Protein AF-A0A7R9J7H7-F1 (afdb_monomer_lite)

Radius of gyration: 45.79 Å; chains: 1; bounding box: 75×83×168 Å

Foldseek 3Di:
DPCVLDDPDDDADDVVVVVDDDAAADDDDPVVQVVVVVVCVVVVVNVQGHRDGGDGDHDPDDPDPPDDPPDDDDDPPDPDQAEDEWDDPPPPDPDPPDDPLLFKKKKWFFKWFWLDDQLDFLLLVLLSVLVVLVVVLVVLVVVVLLVVLVVVLVVLVVVLVVLVVVQVVDPDRDPVSVVVNVVSLVVNVVSVVVNLVSLLVNVVSVVVSVVSQVLSVVLCVVQVFFLFFKDKDKDWAWDPDLPVLVVVVVVQLVVQLVSLVVVVVVVQVVLQVVLVVVQVVLVVVVVVLVVVVVVVVVVVVVVVVVPPDDDDDDPPDPDPPVVVVVPVVPDDDDDDDDDDDDDDDDDDPDPDPVVVVVVVVVVVVSPPPPDRDDRDDDDDSVVSSVCSVVSCVSRDDHRRRTDIDMDIDTDDGGDHPDPLSVLSVVLQQFKWKKKFKDWPNHTTDIFDTFGQDSSRMTGGSYMYIDRDDDPTPWIKIWMWMDTRPHHIDTFFIWTDDADDLPFAQVNWDKDKTKDWDQDFADDPGSGPTAQDFDDSDPPGDTDGHTTIIIIIMTMGFDADPPPRHGSGDDCVVVVVVVVVVVD

Secondary structure (DSSP, 8-state):
--GGGS-TTPPPP-TTTTT---PPPP---HHHHHHHHHHHHHTT-GGGB-SSSB--PPPSS-SS--------SS--S----EE-PPPP-----S--S-----EEEEEEEEEEEEEE-TT--HHHHHHHHHHHHHHHHHHHHHHTHHHHHHHHHHHHHHHHHHHHHHHHT-SS--HHHHHHHHHHHHHHHHHHHHHHHHHHHHHHHHHHHHHHHHHHHHHHHHHS---S-EEEEEEEEPPS-HHHHHHHHHHHHHHHHHHHHHHHHHHHHHHHHHHHHHHHHHHHHHHHHHHHHHHHHHHHHHHHHHT--S----TTSSSSSSTTTSSGGGS---------------------HHHHHHHHHHHHHS----PPPPPPPPP-HHHHHHHHHHHHHHHSPPTTPPEEEEEEEE--------HHHHHHHHHHHH-EEEEEEEETTEEEEEPPPEEPPTTSEEEEEEEEEEEESS----EEEEEEEEETTEEEEEEEEEEEPPPPTT-BTTTPPPEEEEEEE---B--SSS---BSEEE-SSTTSPPEEE-EEEEEEEEEEE-B-TTT--B----HHHHHHHHHHTT-

pLDDT: mean 76.81, std 20.67, range [24.11, 97.44]

Sequence (583 aa):
MDIDKLEENVEPRYLEEEGLYVGIQPLVPHSNKNKLERRLKSEGNKHWFGDDELITLPDPRRPVPYSLPLFLDNIEPVLHVEYKPGFDCAIDNKSILDIDCHFLLELEVCSLTFTHHPLFSQEHILAQKLVEDYHRYIDRVELDFETRLTERLTSLHQARNNLRAIVKLQEEPQQEQLDRLNRYREEIAEARRQRQVEGQNDRQLLSRVLSLWRDLKKLREMQGYTVTPVRLLIHREQCKDVQLEQIVWDQKIQNEIEDLEEELRETHNQDLDRYTQELEQWNENNKSIVILRDEEARAITGLAKTTQRPGIDPLAGMNRQITCYLVIMSNGNSPTHASSMASNSQQRVFFSHKNLLILIHTNQKSAEKSTEPCPPKHLDLATVRSIAVQSLSKYLRPPGEPNIHLELGTTTLSNTQNNNEKLRQSAVSRCQVFVKVFFNNKEVCQSSKRPLGSNFFVNFQEIFPICITEWPHTLKLELYEEGGTFNKHLLAEVYIPIPLSTTTLQSCEATRHQFSNTQVVTVSHAGVGSGVYISPLPNNLQECLYTSGYIICRVGWGLDELNGTILAPPDKYAAQEKRYATS

Organism: Timema californicum (NCBI:txid61474)

Structure (mmCIF, N/CA/C/O backbone):
data_AF-A0A7R9J7H7-F1
#
_entry.id   AF-A0A7R9J7H7-F1
#
loop_
_atom_site.group_PDB
_atom_site.id
_atom_site.type_symbol
_atom_site.label_atom_id
_atom_site.label_alt_id
_atom_site.label_comp_id
_atom_site.label_asym_id
_atom_site.label_entity_id
_atom_site.label_seq_id
_atom_site.pdbx_PDB_ins_code
_atom_site.Cartn_x
_atom_site.Cartn_y
_atom_site.Cartn_z
_atom_site.occupancy
_atom_site.B_iso_or_equiv
_atom_site.auth_seq_id
_atom_site.auth_comp_id
_atom_site.auth_asym_id
_atom_site.auth_atom_id
_atom_site.pdbx_PDB_model_num
ATOM 1 N N . MET A 1 1 ? 12.785 32.645 -67.451 1.00 45.81 1 MET A N 1
ATOM 2 C CA . MET A 1 1 ? 12.789 31.177 -67.559 1.00 45.81 1 MET A CA 1
ATOM 3 C C . MET A 1 1 ? 13.847 30.800 -68.574 1.00 45.81 1 MET A C 1
ATOM 5 O O . MET A 1 1 ? 13.768 31.254 -69.710 1.00 45.81 1 MET A O 1
ATOM 9 N N . ASP A 1 2 ? 14.884 30.092 -68.130 1.00 46.94 2 ASP A N 1
ATOM 10 C CA . ASP A 1 2 ? 15.954 29.594 -69.001 1.00 46.94 2 ASP A CA 1
ATOM 11 C C . ASP A 1 2 ? 15.449 28.332 -69.709 1.00 46.94 2 ASP A C 1
ATOM 13 O O . ASP A 1 2 ? 15.353 27.275 -69.089 1.00 46.94 2 ASP A O 1
ATOM 17 N N . ILE A 1 3 ? 15.153 28.448 -71.004 1.00 51.91 3 ILE A N 1
ATOM 18 C CA . ILE A 1 3 ? 14.581 27.387 -71.859 1.00 51.91 3 ILE A CA 1
ATOM 19 C C . ILE A 1 3 ? 15.516 26.157 -71.977 1.00 51.91 3 ILE A C 1
ATOM 21 O O . ILE A 1 3 ? 15.078 25.071 -72.325 1.00 51.91 3 ILE A O 1
ATOM 25 N N . ASP A 1 4 ? 16.787 26.281 -71.579 1.00 56.28 4 ASP A N 1
ATOM 26 C CA . ASP A 1 4 ? 17.781 25.194 -71.566 1.00 56.28 4 ASP A CA 1
ATOM 27 C C . ASP A 1 4 ? 17.629 24.178 -70.410 1.00 56.28 4 ASP A C 1
ATOM 29 O O . ASP A 1 4 ? 18.462 23.275 -70.277 1.00 56.28 4 ASP A O 1
ATOM 33 N N . LYS A 1 5 ? 16.664 24.363 -69.498 1.00 55.19 5 LYS A N 1
ATOM 34 C CA . LYS A 1 5 ? 16.505 23.511 -68.299 1.00 55.19 5 LYS A CA 1
ATOM 35 C C . LYS A 1 5 ? 15.491 22.371 -68.464 1.00 55.19 5 LYS A C 1
ATOM 37 O O . LYS A 1 5 ? 15.592 21.400 -67.723 1.00 55.19 5 LYS A O 1
ATOM 42 N N . LEU A 1 6 ? 14.594 22.461 -69.444 1.00 57.50 6 LEU A N 1
ATOM 43 C CA . LEU A 1 6 ? 13.517 21.502 -69.707 1.00 57.50 6 LEU A CA 1
ATOM 44 C C . LEU A 1 6 ? 13.674 20.848 -71.085 1.00 57.50 6 LEU A C 1
ATOM 46 O O . LEU A 1 6 ? 14.375 21.367 -71.954 1.00 57.50 6 LEU A O 1
ATOM 50 N N . GLU A 1 7 ? 13.021 19.705 -71.296 1.00 59.78 7 GLU A N 1
ATOM 51 C CA . GLU A 1 7 ? 12.835 19.163 -72.646 1.00 59.78 7 GLU A CA 1
ATOM 52 C C . GLU A 1 7 ? 11.895 20.075 -73.457 1.00 59.78 7 GLU A C 1
ATOM 54 O O . GLU A 1 7 ? 10.974 20.694 -72.922 1.00 59.78 7 GLU A O 1
ATOM 59 N N . GLU A 1 8 ? 12.164 20.206 -74.757 1.00 52.34 8 GLU A N 1
ATOM 60 C CA . GLU A 1 8 ? 11.499 21.168 -75.639 1.00 52.34 8 GLU A CA 1
ATOM 61 C C . GLU A 1 8 ? 9.980 20.872 -75.717 1.00 52.34 8 GLU A C 1
ATOM 63 O O . GLU A 1 8 ? 9.579 19.834 -76.243 1.00 52.34 8 GLU A O 1
ATOM 68 N N . ASN A 1 9 ? 9.144 21.805 -75.227 1.00 56.81 9 ASN A N 1
ATOM 69 C CA . ASN A 1 9 ? 7.661 21.787 -75.166 1.00 56.81 9 ASN A CA 1
ATOM 70 C C . ASN A 1 9 ? 6.968 21.181 -73.922 1.00 56.81 9 ASN A C 1
ATOM 72 O O . ASN A 1 9 ? 5.802 20.799 -74.022 1.00 56.81 9 ASN A O 1
ATOM 76 N N . VAL A 1 10 ? 7.607 21.134 -72.748 1.00 63.16 10 VAL A N 1
ATOM 77 C CA . VAL A 1 10 ? 6.923 20.756 -71.490 1.00 63.16 10 VAL A CA 1
ATOM 78 C C . VAL A 1 10 ? 6.653 21.999 -70.633 1.00 63.16 10 VAL A C 1
ATOM 80 O O . VAL A 1 10 ? 7.582 22.733 -70.302 1.00 63.16 10 VAL A O 1
ATOM 83 N N . GLU A 1 11 ? 5.386 22.263 -70.295 1.00 64.19 11 GLU A N 1
ATOM 84 C CA . GLU A 1 11 ? 5.025 23.284 -69.298 1.00 64.19 11 GLU A CA 1
ATOM 85 C C . GLU A 1 11 ? 5.393 22.787 -67.887 1.00 64.19 11 GLU A C 1
ATOM 87 O O . GLU A 1 11 ? 5.158 21.612 -67.589 1.00 64.19 11 GLU A O 1
ATOM 92 N N . PRO A 1 12 ? 5.974 23.635 -67.015 1.00 67.75 12 PRO A N 1
ATOM 93 C CA . PRO A 1 12 ? 6.388 23.213 -65.682 1.00 67.75 12 PRO A CA 1
ATOM 94 C C . PRO A 1 12 ? 5.176 22.874 -64.807 1.00 67.75 12 PRO A C 1
ATOM 96 O O . PRO A 1 12 ? 4.212 23.639 -64.742 1.00 67.75 12 PRO A O 1
ATOM 99 N N . ARG A 1 13 ? 5.227 21.729 -64.118 1.00 76.38 13 ARG A N 1
ATOM 100 C CA . ARG A 1 13 ? 4.159 21.257 -63.236 1.00 76.38 13 ARG A CA 1
ATOM 101 C C . ARG A 1 13 ? 4.485 21.586 -61.780 1.00 76.38 13 ARG A C 1
ATOM 103 O O . ARG A 1 13 ? 5.426 21.044 -61.203 1.00 76.38 13 ARG A O 1
ATOM 110 N N . TYR A 1 14 ? 3.663 22.421 -61.151 1.00 76.62 14 TYR A N 1
ATOM 111 C CA . TYR A 1 14 ? 3.800 22.767 -59.734 1.00 76.62 14 TYR A CA 1
ATOM 112 C C . TYR A 1 14 ? 2.897 21.868 -58.878 1.00 76.62 14 TYR A C 1
ATOM 114 O O . TYR A 1 14 ? 1.673 21.996 -58.883 1.00 76.62 14 TYR A O 1
ATOM 122 N N . LEU A 1 15 ? 3.497 20.932 -58.137 1.00 77.44 15 LEU A N 1
ATOM 123 C CA . LEU A 1 15 ? 2.768 19.956 -57.313 1.00 77.44 15 LEU A CA 1
ATOM 124 C C . LEU A 1 15 ? 1.942 20.638 -56.208 1.00 77.44 15 LEU A C 1
ATOM 126 O O . LEU A 1 15 ? 0.856 20.172 -55.864 1.00 77.44 15 LEU A O 1
ATOM 130 N N . GLU A 1 16 ? 2.425 21.766 -55.690 1.00 78.50 16 GLU A N 1
ATOM 131 C CA . GLU A 1 16 ? 1.722 22.601 -54.719 1.00 78.50 16 GLU A CA 1
ATOM 132 C C . GLU A 1 16 ? 0.421 23.207 -55.269 1.00 78.50 16 GLU A C 1
ATOM 134 O O . GLU A 1 16 ? -0.563 23.300 -54.533 1.00 78.50 16 GLU A O 1
ATOM 139 N N . GLU A 1 17 ? 0.375 23.565 -56.557 1.00 80.88 17 GLU A N 1
ATOM 140 C CA . GLU A 1 17 ? -0.825 24.105 -57.215 1.00 80.88 17 GLU A CA 1
ATOM 141 C C . GLU A 1 17 ? -1.862 23.007 -57.495 1.00 80.88 17 GLU A C 1
ATOM 143 O O . GLU A 1 17 ? -3.064 23.268 -57.531 1.00 80.88 17 GLU A O 1
ATOM 148 N N . GLU A 1 18 ? -1.410 21.757 -57.603 1.00 82.19 18 GLU A N 1
ATOM 149 C CA . GLU A 1 18 ? -2.259 20.566 -57.700 1.00 82.19 18 GLU A CA 1
ATOM 150 C C . GLU A 1 18 ? -2.724 20.025 -56.334 1.00 82.19 18 GLU A C 1
ATOM 152 O O . GLU A 1 18 ? -3.431 19.017 -56.271 1.00 82.19 18 GLU A O 1
ATOM 157 N N . GLY A 1 19 ? -2.350 20.681 -55.229 1.00 77.50 19 GLY A N 1
ATOM 158 C CA . GLY A 1 19 ? -2.755 20.308 -53.871 1.00 77.50 19 GLY A CA 1
ATOM 159 C C . GLY A 1 19 ? -1.922 19.192 -53.230 1.00 77.50 19 GLY A C 1
ATOM 160 O O . GLY A 1 19 ? -2.311 18.662 -52.186 1.00 77.50 19 GLY A O 1
ATOM 161 N N . LEU A 1 20 ? -0.779 18.828 -53.815 1.00 74.00 20 LEU A N 1
ATOM 162 C CA . LEU A 1 20 ? 0.174 17.895 -53.216 1.00 74.00 20 LEU A CA 1
ATOM 163 C C . LEU A 1 20 ? 1.112 18.640 -52.261 1.00 74.00 20 LEU A C 1
ATOM 165 O O . LEU A 1 20 ? 1.616 19.723 -52.553 1.00 74.00 20 LEU A O 1
ATOM 169 N N . TYR A 1 21 ? 1.365 18.048 -51.095 1.00 78.81 21 TYR A N 1
ATOM 170 C CA . TYR A 1 21 ? 2.263 18.646 -50.112 1.00 78.81 21 TYR A CA 1
ATOM 171 C C . TYR A 1 21 ? 3.726 18.540 -50.563 1.00 78.81 21 TYR A C 1
ATOM 173 O O . TYR A 1 21 ? 4.277 17.442 -50.659 1.00 78.81 21 TYR A O 1
ATOM 181 N N . VAL A 1 22 ? 4.370 19.692 -50.753 1.00 75.00 22 VAL A N 1
ATOM 182 C CA . VAL A 1 22 ? 5.813 19.820 -50.985 1.00 75.00 22 VAL A CA 1
ATOM 183 C C . VAL A 1 22 ? 6.452 20.405 -49.724 1.00 75.00 22 VAL A C 1
ATOM 185 O O . VAL A 1 22 ? 6.031 21.444 -49.219 1.00 75.00 22 VAL A O 1
ATOM 188 N N . GLY A 1 23 ? 7.448 19.715 -49.162 1.00 73.75 23 GLY A N 1
ATOM 189 C CA . GLY A 1 23 ? 8.115 20.168 -47.939 1.00 73.75 23 GLY A CA 1
ATOM 190 C C . GLY A 1 23 ? 8.945 21.441 -48.148 1.00 73.75 23 GLY A C 1
ATOM 191 O O . GLY A 1 23 ? 9.435 21.706 -49.243 1.00 73.75 23 GLY A O 1
ATOM 192 N N . ILE A 1 24 ? 9.141 22.218 -47.078 1.00 78.19 24 ILE A N 1
ATOM 193 C CA . ILE A 1 24 ? 9.917 23.466 -47.118 1.00 78.19 24 ILE A CA 1
ATOM 194 C C . ILE A 1 24 ? 11.379 23.154 -47.470 1.00 78.19 24 ILE A C 1
ATOM 196 O O . ILE A 1 24 ? 12.059 22.404 -46.761 1.00 78.19 24 ILE A O 1
ATOM 200 N N . GLN A 1 25 ? 11.863 23.739 -48.566 1.00 76.81 25 GLN A N 1
ATOM 201 C CA . GLN A 1 25 ? 13.249 23.597 -49.003 1.00 76.81 25 GLN A CA 1
ATOM 202 C C . GLN A 1 25 ? 14.196 24.416 -48.107 1.00 76.81 25 GLN A C 1
ATOM 204 O O . GLN A 1 25 ? 13.844 25.517 -47.671 1.00 76.81 25 GLN A O 1
ATOM 209 N N . PRO A 1 26 ? 15.416 23.923 -47.835 1.00 74.88 26 PRO A N 1
ATOM 210 C CA . PRO A 1 26 ? 16.391 24.661 -47.042 1.00 74.88 26 PRO A CA 1
ATOM 211 C C . PRO A 1 26 ? 16.824 25.957 -47.746 1.00 74.88 26 PRO A C 1
ATOM 213 O O . PRO A 1 26 ? 17.049 25.991 -48.957 1.00 74.88 26 PRO A O 1
ATOM 216 N N . LEU A 1 27 ? 17.012 27.032 -46.975 1.00 78.19 27 LEU A N 1
ATOM 217 C CA . LEU A 1 27 ? 17.463 28.326 -47.497 1.00 78.19 27 LEU A CA 1
ATOM 218 C C . LEU A 1 27 ? 18.931 28.255 -47.947 1.00 78.19 27 LEU A C 1
ATOM 220 O O . LEU A 1 27 ? 19.855 28.326 -47.133 1.00 78.19 27 LEU A O 1
ATOM 224 N N . VAL A 1 28 ? 19.153 28.154 -49.260 1.00 79.88 28 VAL A N 1
ATOM 225 C CA . VAL A 1 28 ? 20.487 28.179 -49.880 1.00 79.88 28 VAL A CA 1
ATOM 226 C C . VAL A 1 28 ? 20.691 29.502 -50.632 1.00 79.88 28 VAL A C 1
ATOM 228 O O . VAL A 1 28 ? 19.837 29.891 -51.428 1.00 79.88 28 VAL A O 1
ATOM 231 N N . PRO A 1 29 ? 21.828 30.207 -50.454 1.00 87.12 29 PRO A N 1
ATOM 232 C CA . PRO A 1 29 ? 22.116 31.422 -51.212 1.00 87.12 29 PRO A CA 1
ATOM 233 C C . PRO A 1 29 ? 22.113 31.182 -52.730 1.00 87.12 29 PRO A C 1
ATOM 235 O O . PRO A 1 29 ? 22.775 30.264 -53.223 1.00 87.12 29 PRO A O 1
ATOM 238 N N . HIS A 1 30 ? 21.456 32.069 -53.484 1.00 82.12 30 HIS A N 1
ATOM 239 C CA . HIS A 1 30 ? 21.338 31.995 -54.949 1.00 82.12 30 HIS A CA 1
ATOM 240 C C . HIS A 1 30 ? 22.692 31.867 -55.668 1.00 82.12 30 HIS A C 1
ATOM 242 O O . HIS A 1 30 ? 22.808 31.167 -56.669 1.00 82.12 30 HIS A O 1
ATOM 248 N N . SER A 1 31 ? 23.755 32.484 -55.139 1.00 86.31 31 SER A N 1
ATOM 249 C CA . SER A 1 31 ? 25.110 32.369 -55.694 1.00 86.31 31 SER A CA 1
ATOM 250 C C . SER A 1 31 ? 25.648 30.934 -55.669 1.00 86.31 31 SER A C 1
ATOM 252 O O . SER A 1 31 ? 26.347 30.525 -56.597 1.00 86.31 31 SER A O 1
ATOM 254 N N . ASN A 1 32 ? 25.304 30.155 -54.642 1.00 86.25 32 ASN A N 1
ATOM 255 C CA . ASN A 1 32 ? 25.692 28.754 -54.518 1.00 86.25 32 ASN A CA 1
ATOM 256 C C . ASN A 1 32 ? 24.809 27.853 -55.388 1.00 86.25 32 ASN A C 1
ATOM 258 O O . ASN A 1 32 ? 25.354 26.978 -56.063 1.00 86.25 32 ASN A O 1
ATOM 262 N N . LYS A 1 33 ? 23.494 28.120 -55.447 1.00 84.25 33 LYS A N 1
ATOM 263 C CA . LYS A 1 33 ? 22.556 27.436 -56.360 1.00 84.25 33 LYS A CA 1
ATOM 264 C C . LYS A 1 33 ? 23.025 27.584 -57.811 1.00 84.25 33 LYS A C 1
ATOM 266 O O . LYS A 1 33 ? 23.292 26.589 -58.473 1.00 84.25 33 LYS A O 1
ATOM 271 N N . ASN A 1 34 ? 23.323 28.810 -58.245 1.00 85.31 34 ASN A N 1
ATOM 272 C CA . ASN A 1 34 ? 23.806 29.100 -59.600 1.00 85.31 34 ASN A CA 1
ATOM 273 C C . ASN A 1 34 ? 25.160 28.443 -59.916 1.00 85.31 34 ASN A C 1
ATOM 275 O O . ASN A 1 34 ? 25.389 28.005 -61.043 1.00 85.31 34 ASN A O 1
ATOM 279 N N . LYS A 1 35 ? 26.080 28.363 -58.942 1.00 87.88 35 LYS A N 1
ATOM 280 C CA . LYS A 1 35 ? 27.358 27.646 -59.114 1.00 87.88 35 LYS A CA 1
ATOM 281 C C . LYS A 1 35 ? 27.147 26.145 -59.300 1.00 87.88 35 LYS A C 1
ATOM 283 O O . LYS A 1 35 ? 27.859 25.540 -60.098 1.00 87.88 35 LYS A O 1
ATOM 288 N N . LEU A 1 36 ? 26.213 25.554 -58.557 1.00 85.69 36 LEU A N 1
ATOM 289 C CA . LEU A 1 36 ? 25.877 24.138 -58.666 1.00 85.69 36 LEU A CA 1
ATOM 290 C C . LEU A 1 36 ? 25.173 23.844 -59.995 1.00 85.69 36 LEU A C 1
ATOM 292 O O . LEU A 1 36 ? 25.606 22.950 -60.712 1.00 85.69 36 LEU A O 1
ATOM 296 N N . GLU A 1 37 ? 24.179 24.649 -60.373 1.00 86.12 37 GLU A N 1
ATOM 297 C CA . GLU A 1 37 ? 23.475 24.518 -61.654 1.00 86.12 37 GLU A CA 1
ATOM 298 C C . GLU A 1 37 ? 24.430 24.616 -62.847 1.00 86.12 37 GLU A C 1
ATOM 300 O O . GLU A 1 37 ? 24.388 23.776 -63.740 1.00 86.12 37 GLU A O 1
ATOM 305 N N . ARG A 1 38 ? 25.341 25.601 -62.857 1.00 85.88 38 ARG A N 1
ATOM 306 C CA . ARG A 1 38 ? 26.336 25.746 -63.936 1.00 85.88 38 ARG A CA 1
ATOM 307 C C . ARG A 1 38 ? 27.273 24.544 -64.026 1.00 85.88 38 ARG A C 1
ATOM 309 O O . ARG A 1 38 ? 27.614 24.136 -65.131 1.00 85.88 38 ARG A O 1
ATOM 316 N N . ARG A 1 39 ? 27.659 23.965 -62.883 1.00 87.69 39 ARG A N 1
ATOM 317 C CA . ARG A 1 39 ? 28.490 22.755 -62.836 1.00 87.69 39 ARG A CA 1
ATOM 318 C C . ARG A 1 39 ? 27.739 21.546 -63.394 1.00 87.69 39 ARG A C 1
ATOM 320 O O . ARG A 1 39 ? 28.244 20.887 -64.294 1.00 87.69 39 ARG A O 1
ATOM 327 N N . LEU A 1 40 ? 26.512 21.316 -62.932 1.00 86.12 40 LEU A N 1
ATOM 328 C CA . LEU A 1 40 ? 25.674 20.204 -63.389 1.00 86.12 40 LEU A CA 1
ATOM 329 C C . LEU A 1 40 ? 25.343 20.310 -64.884 1.00 86.12 40 LEU A C 1
ATOM 331 O O . LEU A 1 40 ? 25.403 19.306 -65.590 1.00 86.12 40 LEU A O 1
ATOM 335 N N . LYS A 1 41 ? 25.091 21.528 -65.389 1.00 82.31 41 LYS A N 1
ATOM 336 C CA . LYS A 1 41 ? 24.947 21.791 -66.830 1.00 82.31 41 LYS A CA 1
ATOM 337 C C . LYS A 1 41 ? 26.230 21.465 -67.601 1.00 82.31 41 LYS A C 1
ATOM 339 O O . LYS A 1 41 ? 26.149 20.841 -68.652 1.00 82.31 41 LYS A O 1
ATOM 344 N N . SER A 1 42 ? 27.404 21.841 -67.081 1.00 82.88 42 SER A N 1
ATOM 345 C CA . SER A 1 42 ? 28.690 21.548 -67.738 1.00 82.88 42 SER A CA 1
ATOM 346 C C . SER A 1 42 ? 29.046 20.058 -67.761 1.00 82.88 42 SER A C 1
ATOM 348 O O . SER A 1 42 ? 29.710 19.606 -68.687 1.00 82.88 42 SER A O 1
ATOM 350 N N . GLU A 1 43 ? 28.574 19.295 -66.774 1.00 84.31 43 GLU A N 1
ATOM 351 C CA . GLU A 1 43 ? 28.772 17.844 -66.674 1.00 84.31 43 GLU A CA 1
ATOM 352 C C . GLU A 1 43 ? 27.690 17.041 -67.423 1.00 84.31 43 GLU A C 1
ATOM 354 O O . GLU A 1 43 ? 27.769 15.818 -67.482 1.00 84.31 43 GLU A O 1
ATOM 359 N N . GLY A 1 44 ? 26.676 17.703 -68.000 1.00 80.69 44 GLY A N 1
ATOM 360 C CA . GLY A 1 44 ? 25.576 17.049 -68.722 1.00 80.69 44 GLY A CA 1
ATOM 361 C C . GLY A 1 44 ? 24.568 16.312 -67.828 1.00 80.69 44 GLY A C 1
ATOM 362 O O . GLY A 1 44 ? 23.729 15.566 -68.332 1.00 80.69 44 GLY A O 1
ATOM 363 N N . ASN A 1 45 ? 24.609 16.525 -66.511 1.00 79.50 45 ASN A N 1
ATOM 364 C CA . ASN A 1 45 ? 23.815 15.795 -65.522 1.00 79.50 45 ASN A CA 1
ATOM 365 C C . ASN A 1 45 ? 22.401 16.390 -65.367 1.00 79.50 45 ASN A C 1
ATOM 367 O O . ASN A 1 45 ? 22.083 17.033 -64.365 1.00 79.50 45 ASN A O 1
ATOM 371 N N . LYS A 1 46 ? 21.546 16.175 -66.376 1.00 76.38 46 LYS A N 1
ATOM 372 C CA . LYS A 1 46 ? 20.191 16.759 -66.462 1.00 76.38 46 LYS A CA 1
ATOM 373 C C . LYS A 1 46 ? 19.176 16.200 -65.452 1.00 76.38 46 LYS A C 1
ATOM 375 O O . LYS A 1 46 ? 18.227 16.888 -65.117 1.00 76.38 46 LYS A O 1
ATOM 380 N N . HIS A 1 47 ? 19.400 15.005 -64.904 1.00 79.69 47 HIS A N 1
ATOM 381 C CA . HIS A 1 47 ? 18.459 14.339 -63.988 1.00 79.69 47 HIS A CA 1
ATOM 382 C C . HIS A 1 47 ? 18.387 14.948 -62.568 1.00 79.69 47 HIS A C 1
ATOM 384 O O . HIS A 1 47 ? 17.648 14.451 -61.722 1.00 79.69 47 HIS A O 1
ATOM 390 N N . TRP A 1 48 ? 19.195 15.972 -62.269 1.00 79.19 48 TRP A N 1
ATOM 391 C CA . TRP A 1 48 ? 19.137 16.733 -61.010 1.00 79.19 48 TRP A CA 1
ATOM 392 C C . TRP A 1 48 ? 18.279 17.998 -61.112 1.00 79.19 48 TRP A C 1
ATOM 394 O O . TRP A 1 48 ? 18.089 18.689 -60.111 1.00 79.19 48 TRP A O 1
ATOM 404 N N . PHE A 1 49 ? 17.793 18.317 -62.310 1.00 80.50 49 PHE A N 1
ATOM 405 C CA . PHE A 1 49 ? 16.867 19.412 -62.558 1.00 80.50 49 PHE A CA 1
ATOM 406 C C . PHE A 1 49 ? 15.451 18.831 -62.585 1.00 80.50 49 PHE A C 1
ATOM 408 O O . PHE A 1 49 ? 15.206 17.836 -63.263 1.00 80.50 49 PHE A O 1
ATOM 415 N N . GLY A 1 50 ? 14.559 19.404 -61.783 1.00 74.50 50 GLY A N 1
ATOM 416 C CA . GLY A 1 50 ? 13.120 19.225 -61.926 1.00 74.50 50 GLY A CA 1
ATOM 417 C C . GLY A 1 50 ? 12.581 20.224 -62.945 1.00 74.50 50 GLY A C 1
ATOM 418 O O . GLY A 1 50 ? 13.345 20.778 -63.737 1.00 74.50 50 GLY A O 1
ATOM 419 N N . ASP A 1 51 ? 11.278 20.481 -62.889 1.00 70.19 51 ASP A N 1
ATOM 420 C CA . ASP A 1 51 ? 10.603 21.231 -63.946 1.00 70.19 51 ASP A CA 1
ATOM 421 C C . ASP A 1 51 ? 11.097 22.685 -64.085 1.00 70.19 51 ASP A C 1
ATOM 423 O O . ASP A 1 51 ? 11.336 23.151 -65.190 1.00 70.19 51 ASP A O 1
ATOM 427 N N . ASP A 1 52 ? 11.339 23.406 -62.989 1.00 70.12 52 ASP A N 1
ATOM 428 C CA . ASP A 1 52 ? 11.865 24.789 -63.052 1.00 70.12 52 ASP A CA 1
ATOM 429 C C . ASP A 1 52 ? 13.156 24.971 -62.220 1.00 70.12 52 ASP A C 1
ATOM 431 O O . ASP A 1 52 ? 13.988 25.853 -62.468 1.00 70.12 52 ASP A O 1
ATOM 435 N N . GLU A 1 53 ? 13.396 24.077 -61.253 1.00 75.75 53 GLU A N 1
ATOM 436 C CA . GLU A 1 53 ? 14.487 24.184 -60.282 1.00 75.75 53 GLU A CA 1
ATOM 437 C C . GLU A 1 53 ? 15.214 22.857 -60.022 1.00 75.75 53 GLU A C 1
ATOM 439 O O . GLU A 1 53 ? 14.740 21.781 -60.371 1.00 75.75 53 GLU A O 1
ATOM 444 N N . LEU A 1 54 ? 16.385 22.914 -59.375 1.00 80.31 54 LEU A N 1
ATOM 445 C CA . LEU A 1 54 ? 17.080 21.712 -58.900 1.00 80.31 54 LEU A CA 1
ATOM 446 C C . LEU A 1 54 ? 16.205 20.904 -57.931 1.00 80.31 54 LEU A C 1
ATOM 448 O O . LEU A 1 54 ? 15.634 21.462 -56.992 1.00 80.31 54 LEU A O 1
ATOM 452 N N . ILE A 1 55 ? 16.186 19.581 -58.105 1.00 79.88 55 ILE A N 1
ATOM 453 C CA . ILE A 1 55 ? 15.520 18.660 -57.179 1.00 79.88 55 ILE A CA 1
ATOM 454 C C . ILE A 1 55 ? 16.244 18.743 -55.833 1.00 79.88 55 ILE A C 1
ATOM 456 O O . ILE A 1 55 ? 17.431 18.425 -55.727 1.00 79.88 55 ILE A O 1
ATOM 460 N N . THR A 1 56 ? 15.533 19.170 -54.792 1.00 76.81 56 THR A N 1
ATOM 461 C CA . THR A 1 56 ? 16.061 19.247 -53.427 1.00 76.81 56 THR A CA 1
ATOM 462 C C . THR A 1 56 ? 15.191 18.443 -52.475 1.00 76.81 56 THR A C 1
ATOM 464 O O . THR A 1 56 ? 13.976 18.350 -52.634 1.00 76.81 56 THR A O 1
ATOM 467 N N . LEU A 1 57 ? 15.829 17.831 -51.478 1.00 79.50 57 LEU A N 1
ATOM 468 C CA . LEU A 1 57 ? 15.107 17.220 -50.370 1.00 79.50 57 LEU A CA 1
ATOM 469 C C . LEU A 1 57 ? 14.631 18.317 -49.404 1.00 79.50 57 LEU A C 1
ATOM 471 O O . LEU A 1 57 ? 15.333 19.322 -49.236 1.00 79.50 57 LEU A O 1
ATOM 475 N N . PRO A 1 58 ? 13.475 18.126 -48.746 1.00 77.38 58 PRO A N 1
ATOM 476 C CA . PRO A 1 58 ? 13.014 19.042 -47.710 1.00 77.38 58 PRO A CA 1
ATOM 477 C C . PRO A 1 58 ? 14.012 19.097 -46.548 1.00 77.38 58 PRO A C 1
ATOM 479 O O . PRO A 1 58 ? 14.758 18.140 -46.316 1.00 77.38 58 PRO A O 1
ATOM 482 N N . ASP A 1 59 ? 14.028 20.213 -45.811 1.00 72.44 59 ASP A N 1
ATOM 483 C CA . ASP A 1 59 ? 14.924 20.364 -44.660 1.00 72.44 59 ASP A CA 1
ATOM 484 C C . ASP A 1 59 ? 14.680 19.217 -43.652 1.00 72.44 59 ASP A C 1
ATOM 486 O O . ASP A 1 59 ? 13.557 19.054 -43.163 1.00 72.44 59 ASP A O 1
ATOM 490 N N . PRO A 1 60 ? 15.699 18.397 -43.318 1.00 63.84 60 PRO A N 1
ATOM 491 C CA . PRO A 1 60 ? 15.542 17.317 -42.346 1.00 63.84 60 PRO A CA 1
ATOM 492 C C . PRO A 1 60 ? 15.271 17.834 -40.925 1.00 63.84 60 PRO A C 1
ATOM 494 O O . PRO A 1 60 ? 14.934 17.049 -40.034 1.00 63.84 60 PRO A O 1
ATOM 497 N N . ARG A 1 61 ? 15.442 19.138 -40.672 1.00 56.41 61 ARG A N 1
ATOM 498 C CA . ARG A 1 61 ? 15.207 19.762 -39.371 1.00 56.41 61 ARG A CA 1
ATOM 499 C C . ARG A 1 61 ? 13.778 20.282 -39.287 1.00 56.41 61 ARG A C 1
ATOM 501 O O . ARG A 1 61 ? 13.384 21.200 -39.997 1.00 56.41 61 ARG A O 1
ATOM 508 N N . ARG A 1 62 ? 13.005 19.744 -38.343 1.00 58.97 62 ARG A N 1
ATOM 509 C CA . ARG A 1 62 ? 11.712 20.334 -37.979 1.00 58.97 62 ARG A CA 1
ATOM 510 C C . ARG A 1 62 ? 11.956 21.675 -37.262 1.00 58.97 62 ARG A C 1
ATOM 512 O O . ARG A 1 62 ? 12.768 21.707 -36.338 1.00 58.97 62 ARG A O 1
ATOM 519 N N . PRO A 1 63 ? 11.265 22.766 -37.641 1.00 57.22 63 PRO A N 1
ATOM 520 C CA . PRO A 1 63 ? 11.426 24.080 -37.004 1.00 57.22 63 PRO A CA 1
ATOM 521 C C . PRO A 1 63 ? 10.928 24.099 -35.552 1.00 57.22 63 PRO A C 1
ATOM 523 O O . PRO A 1 63 ? 11.323 24.958 -34.768 1.00 57.22 63 PRO A O 1
ATOM 526 N N . VAL A 1 64 ? 10.093 23.127 -35.184 1.00 52.16 64 VAL A N 1
ATOM 527 C CA . VAL A 1 64 ? 9.683 22.846 -33.810 1.00 52.16 64 VAL A CA 1
ATOM 528 C C . VAL A 1 64 ? 10.358 21.560 -33.334 1.00 52.16 64 VAL A C 1
ATOM 530 O O . VAL A 1 64 ? 10.298 20.553 -34.051 1.00 52.16 64 VAL A O 1
ATOM 533 N N . PRO A 1 65 ? 10.977 21.547 -32.137 1.00 46.03 65 PRO A N 1
ATOM 534 C CA . PRO A 1 65 ? 11.356 20.295 -31.507 1.00 46.03 65 PRO A CA 1
ATOM 535 C C . PRO A 1 65 ? 10.090 19.452 -31.375 1.00 46.03 65 PRO A C 1
ATOM 537 O O . PRO A 1 65 ? 9.071 19.918 -30.864 1.00 46.03 65 PRO A O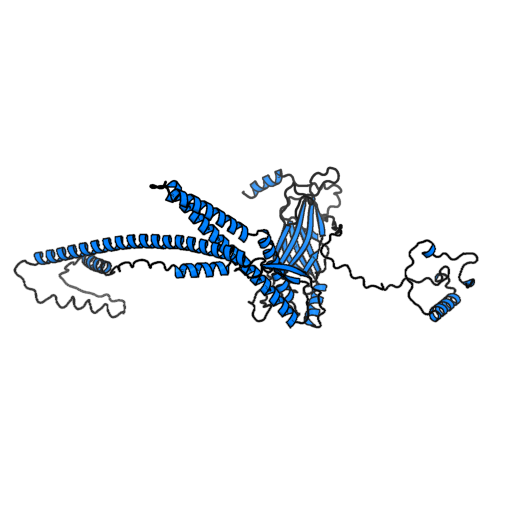 1
ATOM 540 N N . TYR A 1 66 ? 10.139 18.221 -31.875 1.00 46.47 66 TYR A N 1
ATOM 541 C CA . TYR A 1 66 ? 9.096 17.250 -31.593 1.00 46.47 66 TYR A CA 1
ATOM 542 C C . TYR A 1 66 ? 9.202 16.898 -30.108 1.00 46.47 66 TYR A C 1
ATOM 544 O O . TYR A 1 66 ? 9.925 15.984 -29.721 1.00 46.47 66 TYR A O 1
ATOM 552 N N . SER A 1 67 ? 8.532 17.672 -29.263 1.00 42.62 67 SER A N 1
ATOM 553 C CA . SER A 1 67 ? 8.122 17.172 -27.964 1.00 42.62 67 SER A CA 1
ATOM 554 C C . SER A 1 67 ? 7.047 16.137 -28.254 1.00 42.62 67 SER A C 1
ATOM 556 O O . SER A 1 67 ? 5.986 16.493 -28.767 1.00 42.62 67 SER A O 1
ATOM 558 N N . LEU A 1 68 ? 7.307 14.863 -27.941 1.00 38.06 68 LEU A N 1
ATOM 559 C CA . LEU A 1 68 ? 6.187 13.965 -27.676 1.00 38.06 68 LEU A CA 1
ATOM 560 C C . LEU A 1 68 ? 5.277 14.683 -26.666 1.00 38.06 68 LEU A C 1
ATOM 562 O O . LEU A 1 68 ? 5.808 15.258 -25.707 1.00 38.06 68 LEU A O 1
ATOM 566 N N . PRO A 1 69 ? 3.949 14.680 -26.850 1.00 34.44 69 PRO A N 1
ATOM 567 C CA . PRO A 1 69 ? 3.057 15.144 -25.809 1.00 34.44 69 PRO A CA 1
ATOM 568 C C . PRO A 1 69 ? 3.292 14.249 -24.590 1.00 34.44 69 PRO A C 1
ATOM 570 O O . PRO A 1 69 ? 2.913 13.082 -24.569 1.00 34.44 69 PRO A O 1
ATOM 573 N N . LEU A 1 70 ? 3.971 14.783 -23.578 1.00 41.28 70 LEU A N 1
ATOM 574 C CA . LEU A 1 70 ? 3.908 14.240 -22.231 1.00 41.28 70 LEU A CA 1
ATOM 575 C C . LEU A 1 70 ? 2.543 14.642 -21.677 1.00 41.28 70 LEU A C 1
ATOM 577 O O . LEU A 1 70 ? 2.428 15.637 -20.968 1.00 41.28 70 LEU A O 1
ATOM 581 N N . PHE A 1 71 ? 1.512 13.890 -22.047 1.00 35.84 71 PHE A N 1
ATOM 582 C CA . PHE A 1 71 ? 0.235 13.897 -21.352 1.00 35.84 71 PHE A CA 1
ATOM 583 C C . PHE A 1 71 ? -0.039 12.486 -20.842 1.00 35.84 71 PHE A C 1
ATOM 585 O O . PHE A 1 71 ? -0.315 11.568 -21.610 1.00 35.84 71 PHE A O 1
ATOM 592 N N . LEU A 1 72 ? 0.078 12.339 -19.519 1.00 46.31 72 LEU A N 1
ATOM 593 C CA . LEU A 1 72 ? -0.826 11.478 -18.772 1.00 46.31 72 LEU A CA 1
ATOM 594 C C . LEU A 1 72 ? -2.248 12.065 -18.881 1.00 46.31 72 LEU A C 1
ATOM 596 O O . LEU A 1 72 ? -2.420 13.284 -18.949 1.00 46.31 72 LEU A O 1
ATOM 600 N N . ASP A 1 73 ? -3.222 11.160 -18.847 1.00 39.72 73 ASP A N 1
ATOM 601 C CA . ASP A 1 73 ? -4.631 11.374 -18.490 1.00 39.72 73 ASP A CA 1
ATOM 602 C C . ASP A 1 73 ? -5.587 11.970 -19.526 1.00 39.72 73 ASP A C 1
ATOM 604 O O . ASP A 1 73 ? -6.516 12.688 -19.178 1.00 39.72 73 ASP A O 1
ATOM 608 N N . ASN A 1 74 ? -5.463 11.557 -20.788 1.00 38.19 74 ASN A N 1
ATOM 609 C CA . ASN A 1 74 ? -6.642 11.245 -21.600 1.00 38.19 74 ASN A CA 1
ATOM 610 C C . ASN A 1 74 ? -6.300 10.103 -22.557 1.00 38.19 74 ASN A C 1
ATOM 612 O O . ASN A 1 74 ? -5.318 10.164 -23.290 1.00 38.19 74 ASN A O 1
ATOM 616 N N . ILE A 1 75 ? -7.104 9.045 -22.502 1.00 45.16 75 ILE A N 1
ATOM 617 C CA . ILE A 1 75 ? -7.009 7.847 -23.333 1.00 45.16 75 ILE A CA 1
ATOM 618 C C . ILE A 1 75 ? -6.957 8.256 -24.813 1.00 45.16 75 ILE A C 1
ATOM 620 O O . ILE A 1 75 ? -7.961 8.701 -25.366 1.00 45.16 75 ILE A O 1
ATOM 624 N N . GLU A 1 76 ? -5.810 8.056 -25.462 1.00 37.44 76 GLU A N 1
ATOM 625 C CA . GLU A 1 76 ? -5.783 7.756 -26.891 1.00 37.44 76 GLU A CA 1
ATOM 626 C C . GLU A 1 76 ? -6.039 6.246 -27.029 1.00 37.44 76 GLU A C 1
ATOM 628 O O . GLU A 1 76 ? -5.288 5.4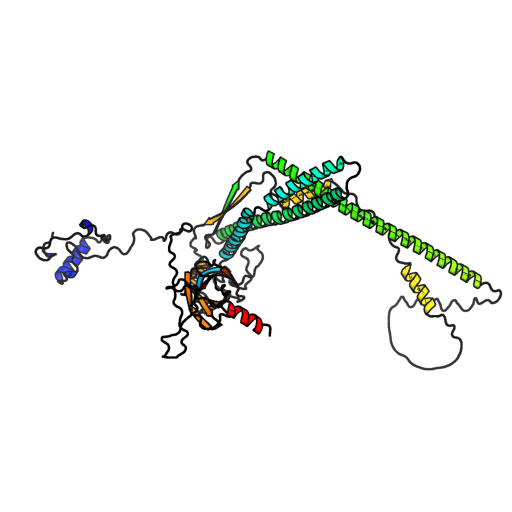32 -26.476 1.00 37.44 76 GLU A O 1
ATOM 633 N N . PRO A 1 77 ? -7.133 5.838 -27.693 1.00 44.94 77 PRO A N 1
ATOM 634 C CA . PRO A 1 77 ? -7.438 4.441 -27.900 1.00 44.94 77 PRO A CA 1
ATOM 635 C C . PRO A 1 77 ? -6.510 3.939 -29.003 1.00 44.94 77 PRO A C 1
ATOM 637 O O . PRO A 1 77 ? -6.617 4.366 -30.145 1.00 44.94 77 PRO A O 1
ATOM 640 N N . VAL A 1 78 ? -5.585 3.068 -28.613 1.00 39.69 78 VAL A N 1
ATOM 641 C CA . VAL A 1 78 ? -4.978 1.938 -29.345 1.00 39.69 78 VAL A CA 1
ATOM 642 C C . VAL A 1 78 ? -3.518 1.841 -28.900 1.00 39.69 78 VAL A C 1
ATOM 644 O O . VAL A 1 78 ? -2.565 2.127 -29.620 1.00 39.69 78 VAL A O 1
ATOM 647 N N . LEU A 1 79 ? -3.340 1.406 -27.656 1.00 47.50 79 LEU A N 1
ATOM 648 C CA . LEU A 1 79 ? -2.128 0.694 -27.289 1.00 47.50 79 LEU A CA 1
ATOM 649 C C . LEU A 1 79 ? -2.163 -0.626 -28.067 1.00 47.50 79 LEU A C 1
ATOM 651 O O . LEU A 1 79 ? -2.979 -1.500 -27.778 1.00 47.50 79 LEU A O 1
ATOM 655 N N . HIS A 1 80 ? -1.362 -0.719 -29.129 1.00 52.47 80 HIS A N 1
ATOM 656 C CA . HIS A 1 80 ? -1.256 -1.936 -29.924 1.00 52.47 80 HIS A CA 1
ATOM 657 C C . HIS A 1 80 ? -0.590 -3.019 -29.081 1.00 52.47 80 HIS A C 1
ATOM 659 O O . HIS A 1 80 ? 0.619 -2.991 -28.858 1.00 52.47 80 HIS A O 1
ATOM 665 N N . VAL A 1 81 ? -1.401 -3.964 -28.615 1.00 60.97 81 VAL A N 1
ATOM 666 C CA . VAL A 1 81 ? -0.916 -5.186 -27.986 1.00 60.97 81 VAL A CA 1
ATOM 667 C C . VAL A 1 81 ? -0.241 -6.033 -29.060 1.00 60.97 81 VAL A C 1
ATOM 669 O O . VAL A 1 81 ? -0.814 -6.283 -30.123 1.00 60.97 81 VAL A O 1
ATOM 672 N N . GLU A 1 82 ? 0.996 -6.442 -28.804 1.00 76.88 82 GLU A N 1
ATOM 673 C CA . GLU A 1 82 ? 1.762 -7.263 -29.735 1.00 76.88 82 GLU A CA 1
ATOM 674 C C . GLU A 1 82 ? 1.436 -8.738 -29.472 1.00 76.88 82 GLU A C 1
ATOM 676 O O . GLU A 1 82 ? 1.825 -9.309 -28.450 1.00 76.88 82 GLU A O 1
ATOM 681 N N . TYR A 1 83 ? 0.685 -9.352 -30.388 1.00 75.81 83 TYR A N 1
ATOM 682 C CA . TYR A 1 83 ? 0.443 -10.791 -30.373 1.00 75.81 83 TYR A CA 1
ATOM 683 C C . TYR A 1 83 ? 1.702 -11.525 -30.829 1.00 75.81 83 TYR A C 1
ATOM 685 O O . TYR A 1 83 ? 2.215 -11.272 -31.923 1.00 75.81 83 TYR A O 1
ATOM 693 N N . LYS A 1 84 ? 2.187 -12.459 -30.011 1.00 70.38 84 LYS A N 1
ATOM 694 C CA . LYS A 1 84 ? 3.355 -13.273 -30.340 1.00 70.38 84 LYS A CA 1
ATOM 695 C C . LYS A 1 84 ? 2.965 -14.728 -30.463 1.00 70.38 84 LYS A C 1
ATOM 697 O O . LYS A 1 84 ? 2.718 -15.314 -29.427 1.00 70.38 84 LYS A O 1
ATOM 702 N N . PRO A 1 85 ? 2.954 -15.340 -31.656 1.00 66.88 85 PRO A N 1
ATOM 703 C CA . PRO A 1 85 ? 2.568 -16.741 -31.789 1.00 66.88 85 PRO A CA 1
ATOM 704 C C . PRO A 1 85 ? 3.425 -17.640 -30.885 1.00 66.88 85 PRO A C 1
ATOM 706 O O . PRO A 1 85 ? 4.619 -17.392 -30.693 1.00 66.88 85 PRO A O 1
ATOM 709 N N . GLY A 1 86 ? 2.806 -18.676 -30.320 1.00 55.78 86 GLY A N 1
ATOM 710 C CA . GLY A 1 86 ? 3.495 -19.666 -29.503 1.00 55.78 86 GLY A CA 1
ATOM 711 C C . GLY A 1 86 ? 4.538 -20.398 -30.342 1.00 55.78 86 GLY A C 1
ATOM 712 O O . GLY A 1 86 ? 4.292 -20.717 -31.504 1.00 55.78 86 GLY A O 1
ATOM 713 N N . PHE A 1 87 ? 5.717 -20.645 -29.774 1.00 50.94 87 PHE A N 1
ATOM 714 C CA . PHE A 1 87 ? 6.691 -21.515 -30.422 1.00 50.94 87 PHE A CA 1
ATOM 715 C C . PHE A 1 87 ? 6.248 -22.962 -30.235 1.00 50.94 87 PHE A C 1
ATOM 717 O O . PHE A 1 87 ? 6.053 -23.409 -29.101 1.00 50.94 87 PHE A O 1
ATOM 724 N N . ASP A 1 88 ? 6.147 -23.706 -31.335 1.00 40.91 88 ASP A N 1
ATOM 725 C CA . ASP A 1 88 ? 6.122 -25.160 -31.265 1.00 40.91 88 ASP A CA 1
ATOM 726 C C . ASP A 1 88 ? 7.373 -25.603 -30.506 1.00 40.91 88 ASP A C 1
ATOM 728 O O . ASP A 1 88 ? 8.506 -25.307 -30.902 1.00 40.91 88 ASP A O 1
ATOM 732 N N . CYS A 1 89 ? 7.183 -26.312 -29.393 1.00 37.22 89 CYS A N 1
ATOM 733 C CA . CYS A 1 89 ? 8.254 -27.118 -28.836 1.00 37.22 89 CYS A CA 1
ATOM 734 C C . CYS A 1 89 ? 8.727 -28.031 -29.966 1.00 37.22 89 CYS A C 1
ATOM 736 O O . CYS A 1 89 ? 8.000 -28.941 -30.358 1.00 37.22 89 CYS A O 1
ATOM 738 N N . ALA A 1 90 ? 9.918 -27.759 -30.505 1.00 33.53 90 ALA A N 1
ATOM 739 C CA . ALA A 1 90 ? 10.567 -28.585 -31.507 1.00 33.53 90 ALA A CA 1
ATOM 740 C C . ALA A 1 90 ? 10.887 -29.952 -30.887 1.00 33.53 90 ALA A C 1
ATOM 742 O O . ALA A 1 90 ? 12.006 -30.236 -30.463 1.00 33.53 90 ALA A O 1
ATOM 743 N N . ILE A 1 91 ? 9.868 -30.800 -30.805 1.00 39.72 91 ILE A N 1
ATOM 744 C CA . ILE A 1 91 ? 10.035 -32.236 -30.834 1.00 39.72 91 ILE A CA 1
ATOM 745 C C . ILE A 1 91 ? 10.362 -32.522 -32.290 1.00 39.72 91 ILE A C 1
ATOM 747 O O . ILE A 1 91 ? 9.525 -32.377 -33.178 1.00 39.72 91 ILE A O 1
ATOM 751 N N . ASP A 1 92 ? 11.625 -32.847 -32.515 1.00 39.12 92 ASP A N 1
ATOM 752 C CA . ASP A 1 92 ? 12.180 -33.269 -33.788 1.00 39.12 92 ASP A CA 1
ATOM 753 C C . ASP A 1 92 ? 11.369 -34.467 -34.309 1.00 39.12 92 ASP A C 1
ATOM 755 O O . ASP A 1 92 ? 11.616 -35.603 -33.926 1.00 39.12 92 ASP A O 1
ATOM 759 N N . ASN A 1 93 ? 10.335 -34.207 -35.111 1.00 35.97 93 ASN A N 1
ATOM 760 C CA . ASN A 1 93 ? 9.568 -35.204 -35.849 1.00 35.97 93 ASN A CA 1
ATOM 761 C C . ASN A 1 93 ? 8.961 -34.533 -37.082 1.00 35.97 93 ASN A C 1
ATOM 763 O O . ASN A 1 93 ? 7.920 -33.884 -37.038 1.00 35.97 93 ASN A O 1
ATOM 767 N N . LYS A 1 94 ? 9.635 -34.727 -38.217 1.00 38.91 94 LYS A N 1
ATOM 768 C CA . LYS A 1 94 ? 9.278 -34.278 -39.572 1.00 38.91 94 LYS A CA 1
ATOM 769 C C . LYS A 1 94 ? 7.998 -34.919 -40.146 1.00 38.91 94 LYS A C 1
ATOM 771 O O . LYS A 1 94 ? 7.922 -35.191 -41.341 1.00 38.91 94 LYS A O 1
ATOM 776 N N . SER A 1 95 ? 6.982 -35.163 -39.330 1.00 36.84 95 SER A N 1
ATOM 777 C CA . SER A 1 95 ? 5.754 -35.813 -39.785 1.00 36.84 95 SER A CA 1
ATOM 778 C C . SER A 1 95 ? 4.589 -35.604 -38.826 1.00 36.84 95 SER A C 1
ATOM 780 O O . SER A 1 95 ? 4.037 -36.587 -38.354 1.00 36.84 95 SER A O 1
ATOM 782 N N . ILE A 1 96 ? 4.203 -34.356 -38.537 1.00 36.59 96 ILE A N 1
ATOM 783 C CA . ILE A 1 96 ? 2.863 -34.058 -38.008 1.00 36.59 96 ILE A CA 1
ATOM 784 C C . ILE A 1 96 ? 2.401 -32.686 -38.534 1.00 36.59 96 ILE A C 1
ATOM 786 O O . ILE A 1 96 ? 2.659 -31.654 -37.931 1.00 36.59 96 ILE A O 1
ATOM 790 N N . LEU A 1 97 ? 1.724 -32.680 -39.683 1.00 37.88 97 LEU A N 1
ATOM 791 C CA . LEU A 1 97 ? 0.868 -31.574 -40.139 1.00 37.88 97 LEU A CA 1
ATOM 792 C C . LEU A 1 97 ? -0.560 -31.738 -39.569 1.00 37.88 97 LEU A C 1
ATOM 794 O O . LEU A 1 97 ? -1.525 -31.518 -40.286 1.00 37.88 97 LEU A O 1
ATOM 798 N N . ASP A 1 98 ? -0.693 -32.211 -38.324 1.00 33.56 98 ASP A N 1
ATOM 799 C CA . ASP A 1 98 ? -1.984 -32.627 -37.743 1.00 33.56 98 ASP A CA 1
ATOM 800 C C . ASP A 1 98 ? -1.904 -32.791 -36.202 1.00 33.56 98 ASP A C 1
ATOM 802 O O . ASP A 1 98 ? -2.167 -33.859 -35.652 1.00 33.56 98 ASP A O 1
ATOM 806 N N . ILE A 1 99 ? -1.439 -31.766 -35.470 1.00 39.66 99 ILE A N 1
ATOM 807 C CA . ILE A 1 99 ? -1.668 -31.715 -34.014 1.00 39.66 99 ILE A CA 1
ATOM 808 C C . ILE A 1 99 ? -2.899 -30.846 -33.798 1.00 39.66 99 ILE A C 1
ATOM 810 O O . ILE A 1 99 ? -2.807 -29.620 -33.841 1.00 39.66 99 ILE A O 1
ATOM 814 N N . ASP A 1 100 ? -4.033 -31.493 -33.542 1.00 46.00 100 ASP A N 1
ATOM 815 C CA . ASP A 1 100 ? -5.199 -30.877 -32.918 1.00 46.00 100 ASP A CA 1
ATOM 816 C C . ASP A 1 100 ? -4.774 -30.252 -31.571 1.00 46.00 100 ASP A C 1
ATOM 818 O O . ASP A 1 100 ? -4.798 -30.895 -30.518 1.00 46.00 100 ASP A O 1
ATOM 822 N N . CYS A 1 101 ? -4.334 -28.992 -31.573 1.00 52.31 101 CYS A N 1
ATOM 823 C CA . CYS A 1 101 ? -4.175 -28.224 -30.341 1.00 52.31 101 CYS A CA 1
ATOM 824 C C . CYS A 1 101 ? -5.569 -27.905 -29.796 1.00 52.31 101 CYS A C 1
ATOM 826 O O . CYS A 1 101 ? -6.146 -26.867 -30.101 1.00 52.31 101 CYS A O 1
ATOM 828 N N . HIS A 1 102 ? -6.129 -28.820 -29.002 1.00 68.44 102 HIS A N 1
ATOM 829 C CA . HIS A 1 102 ? -7.480 -28.680 -28.454 1.00 68.44 102 HIS A CA 1
ATOM 830 C C . HIS A 1 102 ? -7.623 -27.520 -27.457 1.00 68.44 102 HIS A C 1
ATOM 832 O O . HIS A 1 102 ? -8.743 -27.063 -27.224 1.00 68.44 102 HIS A O 1
ATOM 838 N N . PHE A 1 103 ? -6.521 -27.055 -26.855 1.00 82.19 103 PHE A N 1
ATOM 839 C CA . PHE A 1 103 ? -6.545 -26.035 -25.808 1.00 82.19 103 PHE A CA 1
ATOM 840 C C . PHE A 1 103 ? -5.522 -24.928 -26.062 1.00 82.19 103 PHE A C 1
ATOM 842 O O . PHE A 1 103 ? -4.369 -25.195 -26.411 1.00 82.19 103 PHE A O 1
ATOM 849 N N . LEU A 1 104 ? -5.941 -23.686 -25.834 1.00 87.19 104 LEU A N 1
ATOM 850 C CA . LEU A 1 104 ? -5.148 -22.482 -26.051 1.00 87.19 104 LEU A CA 1
ATOM 851 C C . LEU A 1 104 ? -5.225 -21.602 -24.809 1.00 87.19 104 LEU A C 1
ATOM 853 O O . LEU A 1 104 ? -6.304 -21.147 -24.438 1.00 87.19 104 LEU A O 1
ATOM 857 N N . LEU A 1 105 ? -4.083 -21.340 -24.183 1.00 89.62 105 LEU A N 1
ATOM 858 C CA . LEU A 1 105 ? -3.978 -20.425 -23.052 1.00 89.62 105 LEU A CA 1
ATOM 859 C C . LEU A 1 105 ? -3.321 -19.129 -23.501 1.00 89.62 105 LEU A C 1
ATOM 861 O O . LEU A 1 105 ? -2.204 -19.137 -23.999 1.00 89.62 105 LEU A O 1
ATOM 865 N N . GLU A 1 106 ? -3.990 -18.011 -23.292 1.00 91.06 106 GLU A N 1
ATOM 866 C CA . GLU A 1 106 ? -3.478 -16.684 -23.591 1.00 91.06 106 GLU A CA 1
ATOM 867 C C . GLU A 1 106 ? -3.006 -16.019 -22.298 1.00 91.06 106 GLU A C 1
ATOM 869 O O . GLU A 1 106 ? -3.767 -15.829 -21.346 1.00 91.06 106 GLU A O 1
ATOM 874 N N . LEU A 1 107 ? -1.725 -15.668 -22.260 1.00 93.25 107 LEU A N 1
ATOM 875 C CA . LEU A 1 107 ? -1.104 -14.891 -21.196 1.00 93.25 107 LEU A CA 1
ATOM 876 C C . LEU A 1 107 ? -0.781 -13.499 -21.737 1.00 93.25 107 LEU A C 1
ATOM 878 O O . LEU A 1 107 ? 0.089 -13.353 -22.588 1.00 93.25 107 LEU A O 1
ATOM 882 N N . GLU A 1 108 ? -1.414 -12.467 -21.200 1.00 94.00 108 GLU A N 1
ATOM 883 C CA . GLU A 1 108 ? -1.021 -11.084 -21.447 1.00 94.00 108 GLU A CA 1
ATOM 884 C C . GLU A 1 108 ? -0.075 -10.617 -20.342 1.00 94.00 108 GLU A C 1
ATOM 886 O O . GLU A 1 108 ? -0.454 -10.549 -19.171 1.00 94.00 108 GLU A O 1
ATOM 891 N N . VAL A 1 109 ? 1.153 -10.249 -20.704 1.00 94.75 109 VAL A N 1
ATOM 892 C CA . VAL A 1 109 ? 2.053 -9.528 -19.800 1.00 94.75 109 VAL A CA 1
ATOM 893 C C . VAL A 1 109 ? 1.868 -8.036 -20.050 1.00 94.75 109 VAL A C 1
ATOM 895 O O . VAL A 1 109 ? 2.328 -7.501 -21.059 1.00 94.75 109 VAL A O 1
ATOM 898 N N . CYS A 1 110 ? 1.190 -7.352 -19.128 1.00 93.50 110 CYS A N 1
ATOM 899 C CA . CYS A 1 110 ? 0.838 -5.946 -19.292 1.00 93.50 110 CYS A CA 1
ATOM 900 C C . CYS A 1 110 ? 2.043 -5.045 -18.985 1.00 93.50 110 CYS A C 1
ATOM 902 O O . CYS A 1 110 ? 2.544 -4.341 -19.862 1.00 93.50 110 CYS A O 1
ATOM 904 N N . SER A 1 111 ? 2.533 -5.063 -17.743 1.00 95.69 111 SER A N 1
ATOM 905 C CA . SER A 1 111 ? 3.588 -4.149 -17.293 1.00 95.69 111 SER A CA 1
ATOM 906 C C . SER A 1 111 ? 4.333 -4.650 -16.060 1.00 95.69 111 SER A C 1
ATOM 908 O O . SER A 1 111 ? 3.879 -5.544 -15.348 1.00 95.69 111 SER A O 1
ATOM 910 N N . LEU A 1 112 ? 5.493 -4.052 -15.805 1.00 96.38 112 LEU A N 1
ATOM 911 C CA . LEU A 1 112 ? 6.341 -4.302 -14.648 1.00 96.38 112 LEU A CA 1
ATOM 912 C C . LEU A 1 112 ? 6.706 -2.973 -13.988 1.00 96.38 112 LEU A C 1
ATOM 914 O O . LEU A 1 112 ? 7.185 -2.055 -14.655 1.00 96.38 112 LEU A O 1
ATOM 918 N N . THR A 1 113 ? 6.548 -2.904 -12.671 1.00 96.25 113 THR A N 1
ATOM 919 C CA . THR A 1 113 ? 6.904 -1.729 -11.871 1.00 96.25 113 THR A CA 1
ATOM 920 C C . THR A 1 113 ? 7.797 -2.147 -10.715 1.00 96.25 113 THR A C 1
ATOM 922 O O . THR A 1 113 ? 7.435 -3.035 -9.939 1.00 96.25 113 THR A O 1
ATOM 925 N N . PHE A 1 114 ? 8.939 -1.482 -10.549 1.00 95.94 114 PHE A N 1
ATOM 926 C CA . PHE A 1 114 ? 9.781 -1.677 -9.370 1.00 95.94 114 PHE A CA 1
ATOM 927 C C . PHE A 1 114 ? 9.310 -0.797 -8.209 1.00 95.94 114 PHE A C 1
ATOM 929 O O . PHE A 1 114 ? 9.152 0.411 -8.362 1.00 95.94 114 PHE A O 1
ATOM 936 N N . THR A 1 115 ? 9.146 -1.391 -7.028 1.00 94.56 115 THR A N 1
ATOM 937 C CA . THR A 1 115 ? 9.013 -0.663 -5.753 1.00 94.56 115 THR A CA 1
ATOM 938 C C . THR A 1 115 ? 10.385 -0.299 -5.196 1.00 94.56 115 THR A C 1
ATOM 940 O O . THR A 1 115 ? 10.544 0.708 -4.513 1.00 94.56 115 THR A O 1
ATOM 943 N N . HIS A 1 116 ? 11.406 -1.094 -5.517 1.00 95.06 116 HIS A N 1
ATOM 944 C CA . HIS A 1 116 ? 12.794 -0.771 -5.234 1.00 95.06 116 HIS A CA 1
ATOM 945 C C . HIS A 1 116 ? 13.721 -1.416 -6.268 1.00 95.06 116 HIS A C 1
ATOM 947 O O . HIS A 1 116 ? 13.581 -2.595 -6.593 1.00 95.06 116 HIS A O 1
ATOM 953 N N . HIS A 1 117 ? 14.702 -0.659 -6.757 1.00 94.81 117 HIS A N 1
ATOM 954 C CA . HIS A 1 117 ? 15.696 -1.121 -7.727 1.00 94.81 117 HIS A CA 1
ATOM 955 C C . HIS A 1 117 ? 17.100 -0.638 -7.326 1.00 94.81 117 HIS A C 1
ATOM 957 O O . HIS A 1 117 ? 17.212 0.482 -6.826 1.00 94.81 117 HIS A O 1
ATOM 963 N N . PRO A 1 118 ? 18.194 -1.379 -7.608 1.00 93.44 118 PRO A N 1
ATOM 964 C CA . PRO A 1 118 ? 19.549 -0.967 -7.215 1.00 93.44 118 PRO A CA 1
ATOM 965 C C . PRO A 1 118 ? 19.980 0.402 -7.759 1.00 93.44 118 PRO A C 1
ATOM 967 O O . PRO A 1 118 ? 20.816 1.095 -7.177 1.00 93.44 118 PRO A O 1
ATOM 970 N N . LEU A 1 119 ? 19.398 0.800 -8.892 1.00 94.12 119 LEU A N 1
ATOM 971 C CA . LEU A 1 119 ? 19.648 2.087 -9.544 1.00 94.12 119 LEU A CA 1
ATOM 972 C C . LEU A 1 119 ? 18.724 3.219 -9.062 1.00 94.12 119 LEU A C 1
ATOM 974 O O . LEU A 1 119 ? 18.813 4.322 -9.608 1.00 94.12 119 LEU A O 1
ATOM 978 N N . PHE A 1 120 ? 17.849 2.991 -8.074 1.00 94.81 120 PHE A N 1
ATOM 979 C CA . PHE A 1 120 ? 17.102 4.072 -7.423 1.00 94.81 120 PHE A CA 1
ATOM 980 C C . PHE A 1 120 ? 18.086 5.072 -6.823 1.00 94.81 120 PHE A C 1
ATOM 982 O O . PHE A 1 120 ? 19.119 4.694 -6.280 1.00 94.81 120 PHE A O 1
ATOM 989 N N . SER A 1 121 ? 17.764 6.357 -6.912 1.00 93.25 121 SER A N 1
ATOM 990 C CA . SER A 1 121 ? 18.424 7.374 -6.089 1.00 93.25 121 SER A CA 1
ATOM 991 C C . SER A 1 121 ? 17.695 7.509 -4.749 1.00 93.25 121 SER A C 1
ATOM 993 O O . SER A 1 121 ? 16.573 7.023 -4.588 1.00 93.25 121 SER A O 1
ATOM 995 N N . GLN A 1 122 ? 18.294 8.226 -3.796 1.00 91.75 122 GLN A N 1
ATOM 996 C CA . GLN A 1 122 ? 17.625 8.569 -2.532 1.00 91.75 122 GLN A CA 1
ATOM 997 C C . GLN A 1 122 ? 16.277 9.274 -2.763 1.00 91.75 122 GLN A C 1
ATOM 999 O O . GLN A 1 122 ? 15.314 9.032 -2.037 1.00 91.75 122 GLN A O 1
ATOM 1004 N N . GLU A 1 123 ? 16.188 10.089 -3.820 1.00 93.81 123 GLU A N 1
ATOM 1005 C CA . GLU A 1 123 ? 14.948 10.752 -4.222 1.00 93.81 123 GLU A CA 1
ATOM 1006 C C . GLU A 1 123 ? 13.861 9.756 -4.644 1.00 93.81 123 GLU A C 1
ATOM 1008 O O . GLU A 1 123 ? 12.713 9.917 -4.242 1.00 93.81 123 GLU A O 1
ATOM 1013 N N . HIS A 1 124 ? 14.214 8.704 -5.394 1.00 93.69 124 HIS A N 1
ATOM 1014 C CA . HIS A 1 124 ? 13.252 7.682 -5.824 1.00 93.69 124 HIS A CA 1
ATOM 1015 C C . HIS A 1 124 ? 12.638 6.941 -4.641 1.00 93.69 124 HIS A C 1
ATOM 1017 O O . HIS A 1 124 ? 11.443 6.684 -4.656 1.00 93.69 124 HIS A O 1
ATOM 1023 N N . ILE A 1 125 ? 13.414 6.648 -3.595 1.00 92.94 125 ILE A N 1
ATOM 1024 C CA . ILE A 1 125 ? 12.887 5.972 -2.400 1.00 92.94 125 ILE A CA 1
ATOM 1025 C C . ILE A 1 125 ? 11.862 6.849 -1.686 1.00 92.94 125 ILE A C 1
ATOM 1027 O O . ILE A 1 125 ? 10.783 6.378 -1.335 1.00 92.94 125 ILE A O 1
ATOM 1031 N N . LEU A 1 126 ? 12.190 8.124 -1.460 1.00 93.19 126 LEU A N 1
ATOM 1032 C CA . LEU A 1 126 ? 11.270 9.052 -0.802 1.00 93.19 126 LEU A CA 1
ATOM 1033 C C . LEU A 1 126 ? 10.017 9.288 -1.650 1.00 93.19 126 LEU A C 1
ATOM 1035 O O . LEU A 1 126 ? 8.916 9.302 -1.108 1.00 93.19 126 LEU A O 1
ATOM 1039 N N . ALA A 1 127 ? 10.176 9.433 -2.967 1.00 94.06 127 ALA A N 1
ATOM 1040 C CA . ALA A 1 127 ? 9.066 9.596 -3.896 1.00 94.06 127 ALA A CA 1
ATOM 1041 C C . ALA A 1 127 ? 8.162 8.356 -3.930 1.00 94.06 127 ALA A C 1
ATOM 1043 O O . ALA A 1 127 ? 6.951 8.499 -3.810 1.00 94.06 127 ALA A O 1
ATOM 1044 N N . GLN A 1 128 ? 8.733 7.153 -4.019 1.00 92.44 128 GLN A N 1
ATOM 1045 C CA . GLN A 1 128 ? 7.978 5.900 -4.027 1.00 92.44 128 GLN A CA 1
ATOM 1046 C C . GLN A 1 128 ? 7.182 5.717 -2.731 1.00 92.44 128 GLN A C 1
ATOM 1048 O O . GLN A 1 128 ? 5.981 5.468 -2.778 1.00 92.44 128 GLN A O 1
ATOM 1053 N N . LYS A 1 129 ? 7.816 5.930 -1.569 1.00 92.62 129 LYS A N 1
ATOM 1054 C CA . LYS A 1 129 ? 7.127 5.879 -0.269 1.00 92.62 129 LYS A CA 1
ATOM 1055 C C . LYS A 1 129 ? 6.005 6.908 -0.168 1.00 92.62 129 LYS A C 1
ATOM 1057 O O . LYS A 1 129 ? 4.946 6.607 0.370 1.00 92.62 129 LYS A O 1
ATOM 1062 N N . LEU A 1 130 ? 6.238 8.117 -0.680 1.00 95.12 130 LEU A N 1
ATOM 1063 C CA . LEU A 1 130 ? 5.232 9.174 -0.692 1.00 95.12 130 LEU A CA 1
ATOM 1064 C C . LEU A 1 130 ? 4.017 8.780 -1.540 1.00 95.12 130 LEU A C 1
ATOM 1066 O O . LEU A 1 130 ? 2.896 9.003 -1.100 1.00 95.12 130 LEU A O 1
ATOM 1070 N N . VAL A 1 131 ? 4.233 8.186 -2.717 1.00 93.50 131 VAL A N 1
ATOM 1071 C CA . VAL A 1 131 ? 3.154 7.693 -3.590 1.00 93.50 131 VAL A CA 1
ATOM 1072 C C . VAL A 1 131 ? 2.379 6.561 -2.909 1.00 93.50 131 VAL A C 1
ATOM 1074 O O . VAL A 1 131 ? 1.154 6.601 -2.871 1.00 93.50 131 VAL A O 1
ATOM 1077 N N . GLU A 1 132 ? 3.068 5.593 -2.305 1.00 92.19 132 GLU A N 1
ATOM 1078 C CA . GLU A 1 132 ? 2.428 4.477 -1.592 1.00 92.19 132 GLU A CA 1
ATOM 1079 C C . GLU A 1 132 ? 1.588 4.941 -0.394 1.00 92.19 132 GLU A C 1
ATOM 1081 O O . GLU A 1 132 ? 0.449 4.504 -0.221 1.00 92.19 132 GLU A O 1
ATOM 1086 N N . ASP A 1 133 ? 2.125 5.845 0.431 1.00 94.75 133 ASP A N 1
ATOM 1087 C CA . ASP A 1 133 ? 1.392 6.393 1.572 1.00 94.75 133 ASP A CA 1
ATOM 1088 C C . ASP A 1 133 ? 0.255 7.332 1.123 1.00 94.75 133 ASP A C 1
ATOM 1090 O O . ASP A 1 133 ? -0.772 7.398 1.797 1.00 94.75 133 ASP A O 1
ATOM 1094 N N . TYR A 1 134 ? 0.395 8.013 -0.022 1.00 95.56 134 TYR A N 1
ATOM 1095 C CA . TYR A 1 134 ? -0.677 8.810 -0.623 1.00 95.56 134 TYR A CA 1
ATOM 1096 C C . TYR A 1 134 ? -1.837 7.940 -1.117 1.00 95.56 134 TYR A C 1
ATOM 1098 O O . TYR A 1 134 ? -2.983 8.256 -0.821 1.00 95.56 134 TYR A O 1
ATOM 1106 N N . HIS A 1 135 ? -1.566 6.822 -1.799 1.00 93.31 135 HIS A N 1
ATOM 1107 C CA . HIS A 1 135 ? -2.625 5.902 -2.237 1.00 93.31 135 HIS A CA 1
ATOM 1108 C C . HIS A 1 135 ? -3.388 5.349 -1.029 1.00 93.31 135 HIS A C 1
ATOM 1110 O O . HIS A 1 135 ? -4.611 5.405 -0.998 1.00 93.31 135 HIS A O 1
ATOM 1116 N N . ARG A 1 136 ? -2.667 4.947 0.029 1.00 93.81 136 ARG A N 1
ATOM 1117 C CA . ARG A 1 136 ? -3.299 4.530 1.290 1.00 93.81 136 ARG A CA 1
ATOM 1118 C C . ARG A 1 136 ? -4.141 5.649 1.913 1.00 93.81 136 ARG A C 1
ATOM 1120 O O . ARG A 1 136 ? -5.149 5.364 2.548 1.00 93.81 136 ARG A O 1
ATOM 1127 N N . TYR A 1 137 ? -3.715 6.906 1.790 1.00 93.75 137 TYR A N 1
ATOM 1128 C CA . TYR A 1 137 ? -4.485 8.050 2.276 1.00 93.75 137 TYR A CA 1
ATOM 1129 C C . TYR A 1 137 ? -5.780 8.219 1.478 1.00 93.75 137 TYR A C 1
ATOM 1131 O O . TYR A 1 137 ? -6.828 8.367 2.095 1.00 93.75 137 TYR A O 1
ATOM 1139 N N . ILE A 1 138 ? -5.731 8.124 0.146 1.00 92.88 138 ILE A N 1
ATOM 1140 C CA . ILE A 1 138 ? -6.924 8.205 -0.709 1.00 92.88 138 ILE A CA 1
ATOM 1141 C C . ILE A 1 138 ? -7.909 7.081 -0.392 1.00 92.88 138 ILE A C 1
ATOM 1143 O O . ILE A 1 138 ? -9.063 7.383 -0.105 1.00 92.88 138 ILE A O 1
ATOM 1147 N N . ASP A 1 139 ? -7.449 5.830 -0.304 1.00 92.00 139 ASP A N 1
ATOM 1148 C CA . ASP A 1 139 ? -8.308 4.695 0.064 1.00 92.00 139 ASP A CA 1
ATOM 1149 C C . ASP A 1 139 ? -9.033 4.947 1.401 1.00 92.00 139 ASP A C 1
ATOM 1151 O O . ASP A 1 139 ? -10.200 4.603 1.579 1.00 92.00 139 ASP A O 1
ATOM 1155 N N . ARG A 1 140 ? -8.352 5.573 2.370 1.00 90.62 140 ARG A N 1
ATOM 1156 C CA . ARG A 1 140 ? -8.933 5.881 3.687 1.00 90.62 140 ARG A CA 1
ATOM 1157 C C . ARG A 1 140 ? -9.898 7.062 3.657 1.00 90.62 140 ARG A C 1
ATOM 1159 O O . ARG A 1 140 ? -10.901 7.017 4.365 1.00 90.62 140 ARG A O 1
ATOM 1166 N N . VAL A 1 141 ? -9.629 8.073 2.834 1.00 88.94 141 VAL A N 1
ATOM 1167 C CA . VAL A 1 141 ? -10.559 9.186 2.592 1.00 88.94 141 VAL A CA 1
ATOM 1168 C C . VAL A 1 141 ? -11.828 8.688 1.896 1.00 88.94 141 VAL A C 1
ATOM 1170 O O . VAL A 1 141 ? -12.915 9.113 2.269 1.00 88.94 141 VAL A O 1
ATOM 1173 N N . GLU A 1 142 ? -11.716 7.759 0.943 1.00 89.19 142 GLU A N 1
ATOM 1174 C CA . GLU A 1 142 ? -12.871 7.163 0.255 1.00 89.19 142 GLU A CA 1
ATOM 1175 C C . GLU A 1 142 ? -13.717 6.270 1.174 1.00 89.19 142 GLU A C 1
ATOM 1177 O O . GLU A 1 142 ? -14.944 6.269 1.080 1.00 89.19 142 GLU A O 1
ATOM 1182 N N . LEU A 1 143 ? -13.079 5.517 2.077 1.00 88.69 143 LEU A N 1
ATOM 1183 C CA . LEU A 1 143 ? -13.781 4.669 3.048 1.00 88.69 143 LEU A CA 1
ATOM 1184 C C . LEU A 1 143 ? -14.461 5.466 4.175 1.00 88.69 143 LEU A C 1
ATOM 1186 O O . LEU A 1 143 ? -15.416 4.964 4.770 1.00 88.69 143 LEU A O 1
ATOM 1190 N N . ASP A 1 144 ? -13.945 6.660 4.485 1.00 86.88 144 ASP A N 1
ATOM 1191 C CA . ASP A 1 144 ? -14.459 7.627 5.466 1.00 86.88 144 ASP A CA 1
ATOM 1192 C C . ASP A 1 144 ? -14.891 6.999 6.811 1.00 86.88 144 ASP A C 1
ATOM 1194 O O . ASP A 1 144 ? -16.004 7.170 7.322 1.00 86.88 144 ASP A O 1
ATOM 1198 N N . PHE A 1 145 ? -13.995 6.201 7.407 1.00 86.75 145 PHE A N 1
ATOM 1199 C CA . PHE A 1 145 ? -14.292 5.479 8.650 1.00 86.75 145 PHE A CA 1
ATOM 1200 C C . PHE A 1 145 ? -14.647 6.409 9.820 1.00 86.75 145 PHE A C 1
ATOM 1202 O O . PHE A 1 145 ? -15.454 6.022 10.671 1.00 86.75 145 PHE A O 1
ATOM 1209 N N . GLU A 1 146 ? -14.061 7.611 9.887 1.00 85.62 146 GLU A N 1
ATOM 1210 C CA . GLU A 1 146 ? -14.286 8.561 10.982 1.00 85.62 146 GLU A CA 1
ATOM 1211 C C . GLU A 1 146 ? -15.753 9.005 11.050 1.00 85.62 146 GLU A C 1
ATOM 1213 O O . GLU A 1 146 ? -16.355 8.965 12.132 1.00 85.62 146 GLU A O 1
ATOM 1218 N N . THR A 1 147 ? -16.352 9.393 9.919 1.00 87.06 147 THR A N 1
ATOM 1219 C CA . THR A 1 147 ? -17.755 9.833 9.877 1.00 87.06 147 THR A CA 1
ATOM 1220 C C . THR A 1 147 ? -18.685 8.666 10.173 1.00 87.06 147 THR A C 1
ATOM 1222 O O . THR A 1 147 ? -19.511 8.770 11.080 1.00 87.06 147 THR A O 1
ATOM 1225 N N . ARG A 1 148 ? -18.468 7.508 9.539 1.00 92.00 148 ARG A N 1
ATOM 1226 C CA . ARG A 1 148 ? -19.281 6.301 9.739 1.00 92.00 148 ARG A CA 1
ATOM 1227 C C . ARG A 1 148 ? -19.291 5.835 11.194 1.00 92.00 148 ARG A C 1
ATOM 1229 O O . ARG A 1 148 ? -20.336 5.467 11.731 1.00 92.00 148 ARG A O 1
ATOM 1236 N N . LEU A 1 149 ? -18.133 5.837 11.857 1.00 92.06 149 LEU A N 1
ATOM 1237 C CA . LEU A 1 149 ? -18.035 5.469 13.272 1.00 92.06 149 LEU A CA 1
ATOM 1238 C C . LEU A 1 149 ? -18.625 6.550 14.183 1.00 92.06 149 LEU A C 1
ATOM 1240 O O . LEU A 1 149 ? -19.225 6.220 15.205 1.00 92.06 149 LEU A O 1
ATOM 1244 N N . THR A 1 150 ? -18.508 7.826 13.811 1.00 90.12 150 THR A N 1
ATOM 1245 C CA . THR A 1 150 ? -19.142 8.927 14.547 1.00 90.12 150 THR A CA 1
ATOM 1246 C C . THR A 1 150 ? -20.667 8.839 14.476 1.00 90.12 150 THR A C 1
ATOM 1248 O O . THR A 1 150 ? -21.317 8.939 15.511 1.00 90.12 150 THR A O 1
ATOM 1251 N N . GLU A 1 151 ? -21.240 8.588 13.300 1.00 92.88 151 GLU A N 1
ATOM 1252 C CA . GLU A 1 151 ? -22.683 8.384 13.110 1.00 92.88 151 GLU A CA 1
ATOM 1253 C C . GLU A 1 151 ? -23.188 7.129 13.828 1.00 92.88 151 GLU A C 1
ATOM 1255 O O . GLU A 1 151 ? -24.234 7.138 14.481 1.00 92.88 151 GLU A O 1
ATOM 1260 N N . ARG A 1 152 ? -22.410 6.041 13.787 1.00 95.19 152 ARG A N 1
ATOM 1261 C CA . ARG A 1 152 ? -22.721 4.845 14.571 1.00 95.19 152 ARG A CA 1
ATOM 1262 C C . ARG A 1 152 ? -22.768 5.171 16.063 1.00 95.19 152 ARG A C 1
ATOM 1264 O O . ARG A 1 152 ? -23.737 4.801 16.723 1.00 95.19 152 ARG A O 1
ATOM 1271 N N . LEU A 1 153 ? -21.782 5.894 16.591 1.00 93.69 153 LEU A N 1
ATOM 1272 C CA . LEU A 1 153 ? -21.771 6.306 17.996 1.00 93.69 153 LEU A CA 1
ATOM 1273 C C . LEU A 1 153 ? -22.959 7.207 18.334 1.00 93.69 153 LEU A C 1
ATOM 1275 O O . LEU A 1 153 ? -23.644 6.940 19.314 1.00 93.69 153 LEU A O 1
ATOM 1279 N N . THR A 1 154 ? -23.285 8.215 17.522 1.00 93.12 154 THR A N 1
ATOM 1280 C CA . THR A 1 154 ? -24.450 9.069 17.809 1.00 93.12 154 THR A CA 1
ATOM 1281 C C . THR A 1 154 ? -25.748 8.259 17.850 1.00 93.12 154 THR A C 1
ATOM 1283 O O . THR A 1 154 ? -26.550 8.455 18.764 1.00 93.12 154 THR A O 1
ATOM 1286 N N . SER A 1 155 ? -25.928 7.295 16.941 1.00 95.50 155 SER A N 1
ATOM 1287 C CA . SER A 1 155 ? -27.098 6.405 16.941 1.00 95.50 155 SER A CA 1
ATOM 1288 C C . SER A 1 155 ? -27.157 5.490 18.173 1.00 95.50 155 SER A C 1
ATOM 1290 O O . SER A 1 155 ? -28.216 5.357 18.792 1.00 95.50 155 SER A O 1
ATOM 1292 N N . LEU A 1 156 ? -26.021 4.920 18.596 1.00 95.38 156 LEU A N 1
ATOM 1293 C CA . LEU A 1 156 ? -25.930 4.083 19.794 1.00 95.38 156 LEU A CA 1
ATOM 1294 C C . LEU A 1 156 ? -26.202 4.892 21.067 1.00 95.38 156 LEU A C 1
ATOM 1296 O O . LEU A 1 156 ? -26.963 4.447 21.925 1.00 95.38 156 LEU A O 1
ATOM 1300 N N . HIS A 1 157 ? -25.656 6.107 21.168 1.00 93.12 157 HIS A N 1
ATOM 1301 C CA . HIS A 1 157 ? -25.925 7.012 22.286 1.00 93.12 157 HIS A CA 1
ATOM 1302 C C . HIS A 1 157 ? -27.411 7.372 22.358 1.00 93.12 157 HIS A C 1
ATOM 1304 O O . HIS A 1 157 ? -27.994 7.341 23.441 1.00 93.12 157 HIS A O 1
ATOM 1310 N N . GLN A 1 158 ? -28.054 7.664 21.222 1.00 94.00 158 GLN A N 1
ATOM 1311 C CA . GLN A 1 158 ? -29.495 7.926 21.173 1.00 94.00 158 GLN A CA 1
ATOM 1312 C C . GLN A 1 158 ? -30.309 6.702 21.616 1.00 94.00 158 GLN A C 1
ATOM 1314 O O . GLN A 1 158 ? -31.194 6.834 22.462 1.00 94.00 158 GLN A O 1
ATOM 1319 N N . ALA A 1 159 ? -29.987 5.506 21.113 1.00 94.31 159 ALA A N 1
ATOM 1320 C CA . ALA A 1 159 ? -30.659 4.265 21.500 1.00 94.31 159 ALA A CA 1
ATOM 1321 C C . ALA A 1 159 ? -30.509 3.970 23.004 1.00 94.31 159 ALA A C 1
ATOM 1323 O O . ALA A 1 159 ? -31.506 3.691 23.678 1.00 94.31 159 ALA A O 1
ATOM 1324 N N . ARG A 1 160 ? -29.290 4.112 23.546 1.00 93.69 160 ARG A N 1
ATOM 1325 C CA . ARG A 1 160 ? -29.000 3.984 24.981 1.00 93.69 160 ARG A CA 1
ATOM 1326 C C . ARG A 1 160 ? -29.798 4.996 25.795 1.00 93.69 160 ARG A C 1
ATOM 1328 O O . ARG A 1 160 ? -30.448 4.614 26.763 1.00 93.69 160 ARG A O 1
ATOM 1335 N N . ASN A 1 161 ? -29.767 6.272 25.417 1.00 91.62 161 ASN A N 1
ATOM 1336 C CA . ASN A 1 161 ? -30.414 7.347 26.170 1.00 91.62 161 ASN A CA 1
ATOM 1337 C C . ASN A 1 161 ? -31.939 7.189 26.192 1.00 91.62 161 ASN A C 1
ATOM 1339 O O . ASN A 1 161 ? -32.550 7.366 27.246 1.00 91.62 161 ASN A O 1
ATOM 1343 N N . ASN A 1 162 ? -32.541 6.780 25.071 1.00 92.94 162 ASN A N 1
ATOM 1344 C CA . ASN A 1 162 ? -33.970 6.483 24.987 1.00 92.94 162 ASN A CA 1
ATOM 1345 C C . ASN A 1 162 ? -34.357 5.328 25.918 1.00 92.94 162 ASN A C 1
ATOM 1347 O O . ASN A 1 162 ? -35.308 5.445 26.690 1.00 92.94 162 ASN A O 1
ATOM 1351 N N . LEU A 1 163 ? -33.598 4.228 25.898 1.00 91.38 163 LEU A N 1
ATOM 1352 C CA . LEU A 1 163 ? -33.883 3.074 26.751 1.00 91.38 163 LEU A CA 1
ATOM 1353 C C . LEU A 1 163 ? -33.636 3.390 28.233 1.00 91.38 163 LEU A C 1
ATOM 1355 O O . LEU A 1 163 ? -34.443 3.028 29.087 1.00 91.38 163 LEU A O 1
ATOM 1359 N N . ARG A 1 164 ? -32.585 4.155 28.541 1.00 89.50 164 ARG A N 1
ATOM 1360 C CA . ARG A 1 164 ? -32.290 4.645 29.893 1.00 89.50 164 ARG A CA 1
ATOM 1361 C C . ARG A 1 164 ? -33.397 5.554 30.429 1.00 89.50 164 ARG A C 1
ATOM 1363 O O . ARG A 1 164 ? -33.701 5.493 31.617 1.00 89.50 164 ARG A O 1
ATOM 1370 N N . ALA A 1 165 ? -34.001 6.390 29.584 1.00 90.00 165 ALA A N 1
ATOM 1371 C CA . ALA A 1 165 ? -35.134 7.228 29.972 1.00 90.00 165 ALA A CA 1
ATOM 1372 C C . ALA A 1 165 ? -36.373 6.388 30.320 1.00 90.00 165 ALA A C 1
ATOM 1374 O O . ALA A 1 165 ? -37.034 6.678 31.312 1.00 90.00 165 ALA A O 1
ATOM 1375 N N . ILE A 1 166 ? -36.644 5.322 29.559 1.00 88.81 166 ILE A N 1
ATOM 1376 C CA . ILE A 1 166 ? -37.749 4.387 29.831 1.00 88.81 166 ILE A CA 1
ATOM 1377 C C . ILE A 1 166 ? -37.523 3.649 31.155 1.00 88.81 166 ILE A C 1
ATOM 1379 O O . ILE A 1 166 ? -38.412 3.636 32.001 1.00 88.81 166 ILE A O 1
ATOM 1383 N N . VAL A 1 167 ? -36.324 3.097 31.359 1.00 88.31 167 VAL A N 1
ATOM 1384 C CA . VAL A 1 167 ? -35.950 2.373 32.587 1.00 88.31 167 VAL A CA 1
ATOM 1385 C C . VAL A 1 167 ? -36.078 3.264 33.826 1.00 88.31 167 VAL A C 1
ATOM 1387 O O . VAL A 1 167 ? -36.581 2.817 34.847 1.00 88.31 167 VAL A O 1
ATOM 1390 N N . LYS A 1 168 ? -35.699 4.547 33.739 1.00 86.56 168 LYS A N 1
ATOM 1391 C CA . LYS A 1 168 ? -35.845 5.509 34.849 1.00 86.56 168 LYS A CA 1
ATOM 1392 C C . LYS A 1 168 ? -37.297 5.804 35.243 1.00 86.56 168 LYS A C 1
ATOM 1394 O O . LYS A 1 168 ? -37.520 6.269 36.355 1.00 86.56 168 LYS A O 1
ATOM 1399 N N . LEU A 1 169 ? -38.255 5.615 34.336 1.00 87.44 169 LEU A N 1
ATOM 1400 C CA . LEU A 1 169 ? -39.681 5.847 34.596 1.00 87.44 169 LEU A CA 1
ATOM 1401 C C . LEU A 1 169 ? -40.380 4.612 35.186 1.00 87.44 169 LEU A C 1
ATOM 1403 O O . LEU A 1 169 ? -41.536 4.712 35.590 1.00 87.44 169 LEU A O 1
ATOM 1407 N N . GLN A 1 170 ? -39.709 3.460 35.218 1.00 83.31 170 GLN A N 1
ATOM 1408 C CA . GLN A 1 170 ? -40.228 2.215 35.778 1.00 83.31 170 GLN A CA 1
ATOM 1409 C C . GLN A 1 170 ? -39.680 2.019 37.200 1.00 83.31 170 GLN A C 1
ATOM 1411 O O . GLN A 1 170 ? -38.494 2.226 37.435 1.00 83.31 170 GLN A O 1
ATOM 1416 N N . GLU A 1 171 ? -40.538 1.630 38.150 1.00 72.50 171 GLU A N 1
ATOM 1417 C CA . GLU A 1 171 ? -40.120 1.358 39.538 1.00 72.50 171 GLU A CA 1
ATOM 1418 C C . GLU A 1 171 ? -39.302 0.061 39.648 1.00 72.50 171 GLU A C 1
ATOM 1420 O O . GLU A 1 171 ? -38.325 0.020 40.386 1.00 72.50 171 GLU A O 1
ATOM 1425 N N . GLU A 1 172 ? -39.653 -0.962 38.861 1.00 79.31 172 GLU A N 1
ATOM 1426 C CA . GLU A 1 172 ? -38.936 -2.239 38.772 1.00 79.31 172 GLU A CA 1
ATOM 1427 C C . GLU A 1 172 ? -38.529 -2.497 37.311 1.00 79.31 172 GLU A C 1
ATOM 1429 O O . GLU A 1 172 ? -39.385 -2.832 36.480 1.00 79.31 172 GLU A O 1
ATOM 1434 N N . PRO A 1 173 ? -37.250 -2.295 36.952 1.00 76.81 173 PRO A N 1
ATOM 1435 C CA . PRO A 1 173 ? -36.787 -2.484 35.586 1.00 76.81 173 PRO A CA 1
ATOM 1436 C C . PRO A 1 173 ? -36.737 -3.968 35.221 1.00 76.81 173 PRO A C 1
ATOM 1438 O O . PRO A 1 173 ? -36.310 -4.816 36.003 1.00 76.81 173 PRO A O 1
ATOM 1441 N N . GLN A 1 174 ? -37.145 -4.297 33.996 1.00 84.62 174 GLN A N 1
ATOM 1442 C CA . GLN A 1 174 ? -37.081 -5.676 33.518 1.00 84.62 174 GLN A CA 1
ATOM 1443 C C . GLN A 1 174 ? -35.621 -6.076 33.269 1.00 84.62 174 GLN A C 1
ATOM 1445 O O . GLN A 1 174 ? -34.866 -5.322 32.653 1.00 84.62 174 GLN A O 1
ATOM 1450 N N . GLN A 1 175 ? -35.239 -7.296 33.665 1.00 86.81 175 GLN A N 1
ATOM 1451 C CA . GLN A 1 175 ? -33.876 -7.816 33.475 1.00 86.81 175 GLN A CA 1
ATOM 1452 C C . GLN A 1 175 ? -33.409 -7.724 32.010 1.00 86.81 175 GLN A C 1
ATOM 1454 O O . GLN A 1 175 ? -32.278 -7.335 31.742 1.00 86.81 175 GLN A O 1
ATOM 1459 N N . GLU A 1 176 ? -34.303 -7.980 31.049 1.00 88.19 176 GLU A N 1
ATOM 1460 C CA . GLU A 1 176 ? -34.006 -7.873 29.614 1.00 88.19 176 GLU A CA 1
ATOM 1461 C C . GLU A 1 176 ? -33.612 -6.446 29.189 1.00 88.19 176 GLU A C 1
ATOM 1463 O O . GLU A 1 176 ? -32.734 -6.257 28.343 1.00 88.19 176 GLU A O 1
ATOM 1468 N N . GLN A 1 177 ? -34.225 -5.419 29.787 1.00 87.44 177 GLN A N 1
ATOM 1469 C CA . GLN A 1 177 ? -33.877 -4.024 29.512 1.00 87.44 177 GLN A CA 1
ATOM 1470 C C . GLN A 1 177 ? -32.486 -3.688 30.059 1.00 87.44 177 GLN A C 1
ATOM 1472 O O . GLN A 1 177 ? -31.732 -2.970 29.401 1.00 87.44 177 GLN A O 1
ATOM 1477 N N . LEU A 1 178 ? -32.134 -4.229 31.230 1.00 87.69 178 LEU A N 1
ATOM 1478 C CA . LEU A 1 178 ? -30.819 -4.047 31.841 1.00 87.69 178 LEU A CA 1
ATOM 1479 C C . LEU A 1 178 ? -29.723 -4.757 31.031 1.00 87.69 178 LEU A C 1
ATOM 1481 O O . LEU A 1 178 ? -28.695 -4.154 30.723 1.00 87.69 178 LEU A O 1
ATOM 1485 N N . ASP A 1 179 ? -29.980 -5.987 30.585 1.00 90.31 179 ASP A N 1
ATOM 1486 C CA . ASP A 1 179 ? -29.076 -6.730 29.702 1.00 90.31 179 ASP A CA 1
ATOM 1487 C C . ASP A 1 179 ? -28.866 -5.990 28.372 1.00 90.31 179 ASP A C 1
ATOM 1489 O O . ASP A 1 179 ? -27.754 -5.926 27.845 1.00 90.31 179 ASP A O 1
ATOM 1493 N N . ARG A 1 180 ? -29.921 -5.368 27.833 1.00 92.12 180 ARG A N 1
ATOM 1494 C CA . ARG A 1 180 ? -29.833 -4.556 26.615 1.00 92.12 180 ARG A CA 1
ATOM 1495 C C . ARG A 1 180 ? -29.046 -3.257 26.821 1.00 92.12 180 ARG A C 1
ATOM 1497 O O . ARG A 1 180 ? -28.313 -2.871 25.912 1.00 92.12 180 ARG A O 1
ATOM 1504 N N . LEU A 1 181 ? -29.152 -2.602 27.983 1.00 90.19 181 LEU A N 1
ATOM 1505 C CA . LEU A 1 181 ? -28.290 -1.461 28.331 1.00 90.19 181 LEU A CA 1
ATOM 1506 C C . LEU A 1 181 ? -26.818 -1.868 28.355 1.00 90.19 181 LEU A C 1
ATOM 1508 O O . LEU A 1 181 ? -25.995 -1.166 27.771 1.00 90.19 181 LEU A O 1
ATOM 1512 N N . ASN A 1 182 ? -26.507 -3.013 28.968 1.00 90.31 182 ASN A N 1
ATOM 1513 C CA . ASN A 1 182 ? -25.142 -3.534 29.021 1.00 90.31 182 ASN A CA 1
ATOM 1514 C C . ASN A 1 182 ? -24.584 -3.808 27.619 1.00 90.31 182 ASN A C 1
ATOM 1516 O O . ASN A 1 182 ? -23.472 -3.384 27.321 1.00 90.31 182 ASN A O 1
ATOM 1520 N N . ARG A 1 183 ? -25.381 -4.396 26.716 1.00 92.88 183 ARG A N 1
ATOM 1521 C CA . ARG A 1 183 ? -24.970 -4.587 25.313 1.00 92.88 183 ARG A CA 1
ATOM 1522 C C . ARG A 1 183 ? -24.685 -3.268 24.602 1.00 92.88 183 ARG A C 1
ATOM 1524 O O . ARG A 1 183 ? -23.646 -3.139 23.968 1.00 92.88 183 ARG A O 1
ATOM 1531 N N . TYR A 1 184 ? -25.565 -2.269 24.728 1.00 94.38 184 TYR A N 1
ATOM 1532 C CA . TYR A 1 184 ? -25.316 -0.959 24.113 1.00 94.38 184 TYR A CA 1
ATOM 1533 C C . TYR A 1 184 ? -24.055 -0.294 24.654 1.00 94.38 184 TYR A C 1
ATOM 1535 O O . TYR A 1 184 ? -23.323 0.334 23.897 1.00 94.38 184 TYR A O 1
ATOM 1543 N N . ARG A 1 185 ? -23.786 -0.443 25.947 1.00 90.81 185 ARG A N 1
ATOM 1544 C CA . ARG A 1 185 ? -22.589 0.089 26.588 1.00 90.81 185 ARG A CA 1
ATOM 1545 C C . ARG A 1 185 ? -21.314 -0.585 26.071 1.00 90.81 185 ARG A C 1
ATOM 1547 O O . ARG A 1 185 ? -20.380 0.115 25.692 1.00 90.81 185 ARG A O 1
ATOM 1554 N N . GLU A 1 186 ? -21.299 -1.914 25.970 1.00 91.62 186 GLU A N 1
ATOM 1555 C CA . GLU A 1 186 ? -20.190 -2.670 25.369 1.00 91.62 186 GLU A CA 1
ATOM 1556 C C . GLU A 1 186 ? -19.976 -2.296 23.892 1.00 91.62 186 GLU A C 1
ATOM 1558 O O . GLU A 1 186 ? -18.842 -2.076 23.460 1.00 91.62 186 GLU A O 1
ATOM 1563 N N . GLU A 1 187 ? -21.059 -2.153 23.122 1.00 94.94 187 GLU A N 1
ATOM 1564 C CA . GLU A 1 187 ? -21.003 -1.721 21.723 1.00 94.94 187 GLU A CA 1
ATOM 1565 C C . GLU A 1 187 ? -20.472 -0.287 21.569 1.00 94.94 187 GLU A C 1
ATOM 1567 O O . GLU A 1 187 ? -19.699 -0.025 20.646 1.00 94.94 187 GLU A O 1
ATOM 1572 N N . ILE A 1 188 ? -20.849 0.636 22.465 1.00 94.00 188 ILE A N 1
ATOM 1573 C CA . ILE A 1 188 ? -20.321 2.010 22.500 1.00 94.00 188 ILE A CA 1
ATOM 1574 C C . ILE A 1 188 ? -18.824 1.991 22.813 1.00 94.00 188 ILE A C 1
ATOM 1576 O O . ILE A 1 188 ? -18.051 2.633 22.100 1.00 94.00 188 ILE A O 1
ATOM 1580 N N . ALA A 1 189 ? -18.394 1.224 23.818 1.00 91.88 189 ALA A N 1
ATOM 1581 C CA . ALA A 1 189 ? -16.983 1.101 24.180 1.00 91.88 189 ALA A CA 1
ATOM 1582 C C . ALA A 1 189 ? -16.141 0.530 23.023 1.00 91.88 189 ALA A C 1
ATOM 1584 O O . ALA A 1 189 ? -15.065 1.044 22.707 1.00 91.88 189 ALA A O 1
ATOM 1585 N N . GLU A 1 190 ? -16.634 -0.506 22.338 1.00 93.69 190 GLU A N 1
ATOM 1586 C CA . GLU A 1 190 ? -15.982 -1.074 21.153 1.00 93.69 190 GLU A CA 1
ATOM 1587 C C . GLU A 1 190 ? -15.938 -0.070 19.990 1.00 93.69 190 GLU A C 1
ATOM 1589 O O . GLU A 1 190 ? -14.877 0.148 19.404 1.00 93.69 190 GLU A O 1
ATOM 1594 N N . ALA A 1 191 ? -17.049 0.607 19.685 1.00 93.94 191 ALA A N 1
ATOM 1595 C CA . ALA A 1 191 ? -17.099 1.609 18.621 1.00 93.94 191 ALA A CA 1
ATOM 1596 C C . ALA A 1 191 ? -16.182 2.817 18.906 1.00 93.94 191 ALA A C 1
ATOM 1598 O O . ALA A 1 191 ? -15.548 3.335 17.983 1.00 93.94 191 ALA A O 1
ATOM 1599 N N . ARG A 1 192 ? -16.043 3.235 20.173 1.00 92.06 192 ARG A N 1
ATOM 1600 C CA . ARG A 1 192 ? -15.080 4.265 20.603 1.00 92.06 192 ARG A CA 1
ATOM 1601 C C . ARG A 1 192 ? -13.641 3.813 20.390 1.00 92.06 192 ARG A C 1
ATOM 1603 O O . ARG A 1 192 ? -12.862 4.562 19.797 1.00 92.06 192 ARG A O 1
ATOM 1610 N N . ARG A 1 193 ? -13.298 2.585 20.801 1.00 92.00 193 ARG A N 1
ATOM 1611 C CA . ARG A 1 193 ? -11.964 2.000 20.574 1.00 92.00 193 ARG A CA 1
ATOM 1612 C C . ARG A 1 193 ? -11.629 1.923 19.085 1.00 92.00 193 ARG A C 1
ATOM 1614 O O . ARG A 1 193 ? -10.542 2.344 18.695 1.00 92.00 193 ARG A O 1
ATOM 1621 N N . GLN A 1 194 ? -12.566 1.478 18.249 1.00 92.75 194 GLN A N 1
ATOM 1622 C CA . GLN A 1 194 ? -12.390 1.449 16.794 1.00 92.75 194 GLN A CA 1
ATOM 1623 C C . GLN A 1 194 ? -12.174 2.855 16.222 1.00 92.75 194 GLN A C 1
ATOM 1625 O O . GLN A 1 194 ? -11.202 3.073 15.506 1.00 92.75 194 GLN A O 1
ATOM 1630 N N . ARG A 1 195 ? -13.008 3.839 16.597 1.00 93.06 195 ARG A N 1
ATOM 1631 C CA . ARG A 1 195 ? -12.851 5.235 16.144 1.00 93.06 195 ARG A CA 1
ATOM 1632 C C . ARG A 1 195 ? -11.492 5.806 16.538 1.00 93.06 195 ARG A C 1
ATOM 1634 O O . ARG A 1 195 ? -10.869 6.500 15.742 1.00 93.06 195 ARG A O 1
ATOM 1641 N N . GLN A 1 196 ? -11.032 5.521 17.753 1.00 90.81 196 GLN A N 1
ATOM 1642 C CA . GLN A 1 196 ? -9.722 5.954 18.217 1.00 90.81 196 GLN A CA 1
ATOM 1643 C C . GLN A 1 196 ? -8.598 5.350 17.369 1.00 90.81 196 GLN A C 1
ATOM 1645 O O . GLN A 1 196 ? -7.718 6.088 16.940 1.00 90.81 196 GLN A O 1
ATOM 1650 N N . VAL A 1 197 ? -8.610 4.035 17.133 1.00 92.00 197 VAL A N 1
ATOM 1651 C CA . VAL A 1 197 ? -7.575 3.360 16.333 1.00 92.00 197 VAL A CA 1
ATOM 1652 C C . VAL A 1 197 ? -7.564 3.894 14.903 1.00 92.00 197 VAL A C 1
ATOM 1654 O O . VAL A 1 197 ? -6.505 4.273 14.406 1.00 92.00 197 VAL A O 1
ATOM 1657 N N . GLU A 1 198 ? -8.733 3.999 14.268 1.00 92.50 198 GLU A N 1
ATOM 1658 C CA . GLU A 1 198 ? -8.834 4.516 12.902 1.00 92.50 198 GLU A CA 1
ATOM 1659 C C . GLU A 1 198 ? -8.380 5.979 12.814 1.00 92.50 198 GLU A C 1
ATOM 1661 O O . GLU A 1 198 ? -7.491 6.283 12.023 1.00 92.50 198 GLU A O 1
ATOM 1666 N N . GLY A 1 199 ? -8.854 6.860 13.702 1.00 90.69 199 GLY A N 1
ATOM 1667 C CA . GLY A 1 199 ? -8.438 8.268 13.710 1.00 90.69 199 GLY A CA 1
ATOM 1668 C C . GLY A 1 199 ? -6.944 8.466 14.012 1.00 90.69 199 GLY A C 1
ATOM 1669 O O . GLY A 1 199 ? -6.296 9.355 13.455 1.00 90.69 199 GLY A O 1
ATOM 1670 N N . GLN A 1 200 ? -6.345 7.614 14.856 1.00 90.88 200 GLN A N 1
ATOM 1671 C CA . GLN A 1 200 ? -4.893 7.616 15.064 1.00 90.88 200 GLN A CA 1
ATOM 1672 C C . GLN A 1 200 ? -4.150 7.214 13.791 1.00 90.88 200 GLN A C 1
ATOM 1674 O O . GLN A 1 200 ? -3.173 7.876 13.437 1.00 90.88 200 GLN A O 1
ATOM 1679 N N . ASN A 1 201 ? -4.610 6.170 13.099 1.00 92.06 201 ASN A N 1
ATOM 1680 C CA . ASN A 1 201 ? -4.024 5.727 11.837 1.00 92.06 201 ASN A CA 1
ATOM 1681 C C . ASN A 1 201 ? -4.120 6.825 10.769 1.00 92.06 201 ASN A C 1
ATOM 1683 O O . ASN A 1 201 ? -3.121 7.104 10.108 1.00 92.06 201 ASN A O 1
ATOM 1687 N N . ASP A 1 202 ? -5.268 7.501 10.659 1.00 91.25 202 ASP A N 1
ATOM 1688 C CA . ASP A 1 202 ? -5.483 8.618 9.731 1.00 91.25 202 ASP A CA 1
ATOM 1689 C C . ASP A 1 202 ? -4.518 9.777 9.996 1.00 91.25 202 ASP A C 1
ATOM 1691 O O . ASP A 1 202 ? -3.799 10.224 9.096 1.00 91.25 202 ASP A O 1
ATOM 1695 N N . ARG A 1 203 ? -4.413 10.229 11.253 1.00 89.56 203 ARG A N 1
ATOM 1696 C CA . ARG A 1 203 ? -3.501 11.325 11.620 1.00 89.56 203 ARG A CA 1
ATOM 1697 C C . ARG A 1 203 ? -2.030 10.938 11.473 1.00 89.56 203 ARG A C 1
ATOM 1699 O O . ARG A 1 203 ? -1.226 11.762 11.031 1.00 89.56 203 ARG A O 1
ATOM 1706 N N . GLN A 1 204 ? -1.655 9.706 11.823 1.00 92.31 204 GLN A N 1
ATOM 1707 C CA . GLN A 1 204 ? -0.288 9.212 11.638 1.00 92.31 204 GLN A CA 1
ATOM 1708 C C . GLN A 1 204 ? 0.077 9.118 10.157 1.00 92.31 204 GLN A C 1
ATOM 1710 O O . GLN A 1 204 ? 1.168 9.550 9.781 1.00 92.31 204 GLN A O 1
ATOM 1715 N N . LEU A 1 205 ? -0.827 8.611 9.318 1.00 93.50 205 LEU A N 1
ATOM 1716 C CA . LEU A 1 205 ? -0.626 8.523 7.877 1.00 93.50 205 LEU A CA 1
ATOM 1717 C C . LEU A 1 205 ? -0.483 9.912 7.256 1.00 93.50 205 LEU A C 1
ATOM 1719 O O . LEU A 1 205 ? 0.494 10.158 6.552 1.00 93.50 205 LEU A O 1
ATOM 1723 N N . LEU A 1 206 ? -1.379 10.846 7.585 1.00 92.69 206 LEU A N 1
ATOM 1724 C CA . LEU A 1 206 ? -1.299 12.228 7.109 1.00 92.69 206 LEU A CA 1
ATOM 1725 C C . LEU A 1 206 ? 0.020 12.895 7.531 1.00 92.69 206 LEU A C 1
ATOM 1727 O O . LEU A 1 206 ? 0.720 13.487 6.708 1.00 92.69 206 LEU A O 1
ATOM 1731 N N . SER A 1 207 ? 0.399 12.759 8.805 1.00 93.06 207 SER A N 1
ATOM 1732 C CA . SER A 1 207 ? 1.674 13.267 9.329 1.00 93.06 207 SER A CA 1
ATOM 1733 C C . SER A 1 207 ? 2.869 12.660 8.591 1.00 93.06 207 SER A C 1
ATOM 1735 O O . SER A 1 207 ? 3.794 13.376 8.198 1.00 93.06 207 SER A O 1
ATOM 1737 N N . ARG A 1 208 ? 2.826 11.350 8.327 1.00 94.12 208 ARG A N 1
ATOM 1738 C CA . ARG A 1 208 ? 3.855 10.628 7.581 1.00 94.12 208 ARG A CA 1
ATOM 1739 C C . ARG A 1 208 ? 3.962 11.130 6.141 1.00 94.12 208 ARG A C 1
ATOM 1741 O O . ARG A 1 208 ? 5.062 11.512 5.749 1.00 94.12 208 ARG A O 1
ATOM 1748 N N . VAL A 1 209 ? 2.860 11.242 5.400 1.00 95.38 209 VAL A N 1
ATOM 1749 C CA . VAL A 1 209 ? 2.831 11.791 4.030 1.00 95.38 209 VAL A CA 1
ATOM 1750 C C . VAL A 1 209 ? 3.416 13.209 3.987 1.00 95.38 209 VAL A C 1
ATOM 1752 O O . VAL A 1 209 ? 4.303 13.504 3.182 1.00 95.38 209 VAL A O 1
ATOM 1755 N N . LEU A 1 210 ? 2.996 14.087 4.903 1.00 94.31 210 LEU A N 1
ATOM 1756 C CA . LEU A 1 210 ? 3.509 15.458 4.992 1.00 94.31 210 LEU A CA 1
ATOM 1757 C C . LEU A 1 210 ? 5.002 15.503 5.350 1.00 94.31 210 LEU A C 1
ATOM 1759 O O . LEU A 1 210 ? 5.747 16.337 4.821 1.00 94.31 210 LEU A O 1
ATOM 1763 N N . SER A 1 211 ? 5.451 14.607 6.232 1.00 93.75 211 SER A N 1
ATOM 1764 C CA . SER A 1 211 ? 6.858 14.476 6.613 1.00 93.75 211 SER A CA 1
ATOM 1765 C C . SER A 1 211 ? 7.723 13.994 5.446 1.00 93.75 211 SER A C 1
ATOM 1767 O O . SER A 1 211 ? 8.741 14.625 5.170 1.00 93.75 211 SER A O 1
ATOM 1769 N N . LEU A 1 212 ? 7.275 12.987 4.688 1.00 94.00 212 LEU A N 1
ATOM 1770 C CA . LEU A 1 212 ? 7.952 12.483 3.490 1.00 94.00 212 LEU A CA 1
ATOM 1771 C C . LEU A 1 212 ? 8.037 13.546 2.398 1.00 94.00 212 LEU A C 1
ATOM 1773 O O . LEU A 1 212 ? 9.089 13.717 1.789 1.00 94.00 212 LEU A O 1
ATOM 1777 N N . TRP A 1 213 ? 6.971 14.322 2.185 1.00 95.56 213 TRP A N 1
ATOM 1778 C CA . TRP A 1 213 ? 7.012 15.444 1.250 1.00 95.56 213 TRP A CA 1
ATOM 1779 C C . TRP A 1 213 ? 8.000 16.532 1.685 1.00 95.56 213 TRP A C 1
ATOM 1781 O O . TRP A 1 213 ? 8.739 17.080 0.865 1.00 95.56 213 TRP A O 1
ATOM 1791 N N . ARG A 1 214 ? 8.045 16.859 2.981 1.00 94.00 214 ARG A N 1
ATOM 1792 C CA . ARG A 1 214 ? 9.036 17.796 3.531 1.00 94.00 214 ARG A CA 1
ATOM 1793 C C . ARG A 1 214 ? 10.460 17.281 3.322 1.00 94.00 214 ARG A C 1
ATOM 1795 O O . ARG A 1 214 ? 11.327 18.060 2.938 1.00 94.00 214 ARG A O 1
ATOM 1802 N N . ASP A 1 215 ? 10.682 16.002 3.567 1.00 93.06 215 ASP A N 1
ATOM 1803 C CA . ASP A 1 215 ? 11.973 15.338 3.428 1.00 93.06 215 ASP A CA 1
ATOM 1804 C C . ASP A 1 215 ? 12.421 15.277 1.961 1.00 93.06 215 ASP A C 1
ATOM 1806 O O . ASP A 1 215 ? 13.560 15.623 1.650 1.00 93.06 215 ASP A O 1
ATOM 1810 N N . LEU A 1 216 ? 11.504 14.970 1.040 1.00 93.62 216 LEU A N 1
ATOM 1811 C CA . LEU A 1 216 ? 11.740 15.004 -0.403 1.00 93.62 216 LEU A CA 1
ATOM 1812 C C . LEU A 1 216 ? 12.107 16.415 -0.889 1.00 93.62 216 LEU A C 1
ATOM 1814 O O . LEU A 1 216 ? 13.053 16.576 -1.659 1.00 93.62 216 LEU A O 1
ATOM 1818 N N . LYS A 1 217 ? 11.408 17.454 -0.407 1.00 93.88 217 LYS A N 1
ATOM 1819 C CA . LYS A 1 217 ? 11.750 18.853 -0.716 1.00 93.88 217 LYS A CA 1
ATOM 1820 C C . LYS A 1 217 ? 13.143 19.226 -0.218 1.00 93.88 217 LYS A C 1
ATOM 1822 O O . LYS A 1 217 ? 13.930 19.754 -0.995 1.00 93.88 217 LYS A O 1
ATOM 1827 N N . LYS A 1 218 ? 13.472 18.892 1.034 1.00 93.62 218 LYS A N 1
ATOM 1828 C CA . LYS A 1 218 ? 14.812 19.121 1.596 1.00 93.62 218 LYS A CA 1
ATOM 1829 C C . LYS A 1 218 ? 15.891 18.414 0.782 1.00 93.62 218 LYS A C 1
ATOM 1831 O O . LYS A 1 218 ? 16.932 19.000 0.516 1.00 93.62 218 LYS A O 1
ATOM 1836 N N . LEU A 1 219 ? 15.647 17.172 0.365 1.00 92.44 219 LEU A N 1
ATOM 1837 C CA . LEU A 1 219 ? 16.591 16.423 -0.461 1.00 92.44 219 LEU A CA 1
ATOM 1838 C C . LEU A 1 219 ? 16.830 17.112 -1.814 1.00 92.44 219 LEU A C 1
ATOM 1840 O O . LEU A 1 219 ? 17.982 17.298 -2.203 1.00 92.44 219 LEU A O 1
ATOM 1844 N N . ARG A 1 220 ? 15.764 17.573 -2.483 1.00 92.69 220 ARG A N 1
ATOM 1845 C CA . ARG A 1 220 ? 15.861 18.342 -3.736 1.00 92.69 220 ARG A CA 1
ATOM 1846 C C . ARG A 1 220 ? 16.611 19.666 -3.558 1.00 92.69 220 ARG A C 1
ATOM 1848 O O . ARG A 1 220 ? 17.426 20.009 -4.410 1.00 92.69 220 ARG A O 1
ATOM 1855 N N . GLU A 1 221 ? 16.385 20.375 -2.452 1.00 92.56 221 GLU A N 1
ATOM 1856 C CA . GLU A 1 221 ? 17.109 21.607 -2.103 1.00 92.56 221 GLU A CA 1
ATOM 1857 C C . GLU A 1 221 ? 18.603 21.348 -1.869 1.00 92.56 221 GLU A C 1
ATOM 1859 O O . GLU A 1 221 ? 19.441 22.067 -2.408 1.00 92.56 221 GLU A O 1
ATOM 1864 N N . MET A 1 222 ? 18.950 20.299 -1.115 1.00 90.69 222 MET A N 1
ATOM 1865 C CA . MET A 1 222 ? 20.345 19.953 -0.820 1.00 90.69 222 MET A CA 1
ATOM 1866 C C . MET A 1 222 ? 21.125 19.523 -2.066 1.00 90.69 222 MET A C 1
ATOM 1868 O O . MET A 1 222 ? 22.292 19.881 -2.207 1.00 90.69 222 MET A O 1
ATOM 1872 N N . GLN A 1 223 ? 20.511 18.737 -2.956 1.00 91.19 223 GLN A N 1
ATOM 1873 C CA . GLN A 1 223 ? 21.199 18.215 -4.140 1.00 91.19 223 GLN A CA 1
ATOM 1874 C C . GLN A 1 223 ? 21.157 19.179 -5.339 1.00 91.19 223 GLN A C 1
ATOM 1876 O O . GLN A 1 223 ? 22.007 19.086 -6.223 1.00 91.19 223 GLN A O 1
ATOM 1881 N N . GLY A 1 224 ? 20.191 20.104 -5.385 1.00 90.50 224 GLY A N 1
ATOM 1882 C CA . GLY A 1 224 ? 20.066 21.128 -6.430 1.00 90.50 224 GLY A CA 1
ATOM 1883 C C . GLY A 1 224 ? 19.485 20.637 -7.763 1.00 90.50 224 GLY A C 1
ATOM 1884 O O . GLY A 1 224 ? 19.518 21.367 -8.752 1.00 90.50 224 GLY A O 1
ATOM 1885 N N . TYR A 1 225 ? 18.958 19.413 -7.818 1.00 90.81 225 TYR A N 1
ATOM 1886 C CA . TYR A 1 225 ? 18.284 18.850 -8.991 1.00 90.81 225 TYR A CA 1
ATOM 1887 C C . TYR A 1 225 ? 17.089 17.972 -8.587 1.00 90.81 225 TYR A C 1
ATOM 1889 O O . TYR A 1 225 ? 16.934 17.623 -7.419 1.00 90.81 225 TYR A O 1
ATOM 1897 N N . THR A 1 226 ? 16.213 17.655 -9.541 1.00 91.56 226 THR A N 1
ATOM 1898 C CA . THR A 1 226 ? 14.984 16.870 -9.357 1.00 91.56 226 THR A CA 1
ATOM 1899 C C . THR A 1 226 ? 14.956 15.736 -10.369 1.00 91.56 226 THR A C 1
ATOM 1901 O O . THR A 1 226 ? 14.930 15.979 -11.576 1.00 91.56 226 THR A O 1
ATOM 1904 N N . VAL A 1 227 ? 14.967 14.505 -9.864 1.00 91.00 227 VAL A N 1
ATOM 1905 C CA . VAL A 1 227 ? 15.007 13.277 -10.666 1.00 91.00 227 VAL A CA 1
ATOM 1906 C C . VAL A 1 227 ? 13.628 12.640 -10.804 1.00 91.00 227 VAL A C 1
ATOM 1908 O O . VAL A 1 227 ? 13.342 12.009 -11.817 1.00 91.00 227 VAL A O 1
ATOM 1911 N N . THR A 1 228 ? 12.761 12.821 -9.808 1.00 92.00 228 THR A N 1
ATOM 1912 C CA . THR A 1 228 ? 11.415 12.238 -9.798 1.00 92.00 228 THR A CA 1
ATOM 1913 C C . THR A 1 228 ? 10.361 13.297 -10.121 1.00 92.00 228 THR A C 1
ATOM 1915 O O . THR A 1 228 ? 10.458 14.421 -9.624 1.00 92.00 228 THR A O 1
ATOM 1918 N N . PRO A 1 229 ? 9.312 12.973 -10.897 1.00 91.75 229 PRO A N 1
ATOM 1919 C CA . PRO A 1 229 ? 8.283 13.946 -11.246 1.00 91.75 229 PRO A CA 1
ATOM 1920 C C . PRO A 1 229 ? 7.280 14.185 -10.109 1.00 91.75 229 PRO A C 1
ATOM 1922 O O . PRO A 1 229 ? 6.360 14.965 -10.283 1.00 91.75 229 PRO A O 1
ATOM 1925 N N . VAL A 1 230 ? 7.417 13.556 -8.940 1.00 92.50 230 VAL A N 1
ATOM 1926 C CA . VAL A 1 230 ? 6.392 13.592 -7.884 1.00 92.50 230 VAL A CA 1
ATOM 1927 C C . VAL A 1 230 ? 6.292 14.969 -7.213 1.00 92.50 230 VAL A C 1
ATOM 1929 O O . VAL A 1 230 ? 7.302 15.547 -6.788 1.00 92.50 230 VAL A O 1
ATOM 1932 N N . ARG A 1 231 ? 5.066 15.487 -7.067 1.00 93.69 231 ARG A N 1
ATOM 1933 C CA . ARG A 1 231 ? 4.740 16.708 -6.318 1.00 93.69 231 ARG A CA 1
ATOM 1934 C C . ARG A 1 231 ? 3.531 16.480 -5.426 1.00 93.69 231 ARG A C 1
ATOM 1936 O O . ARG A 1 231 ? 2.521 15.990 -5.902 1.00 93.69 231 ARG A O 1
ATOM 1943 N N . LEU A 1 232 ? 3.592 16.925 -4.175 1.00 94.62 232 LEU A N 1
ATOM 1944 C CA . LEU A 1 232 ? 2.406 16.973 -3.321 1.00 94.62 232 LEU A CA 1
ATOM 1945 C C . LEU A 1 232 ? 1.838 18.397 -3.288 1.00 94.62 232 LEU A C 1
ATOM 1947 O O . LEU A 1 232 ? 2.531 19.341 -2.883 1.00 94.62 232 LEU A O 1
ATOM 1951 N N . LEU A 1 233 ? 0.586 18.549 -3.709 1.00 93.38 233 LEU A N 1
ATOM 1952 C CA . LEU A 1 233 ? -0.213 19.759 -3.542 1.00 93.38 233 LEU A CA 1
ATOM 1953 C C . LEU A 1 233 ? -1.008 19.639 -2.238 1.00 93.38 233 LEU A C 1
ATOM 1955 O O . LEU A 1 233 ? -1.618 18.611 -1.958 1.00 93.38 233 LEU A O 1
ATOM 1959 N N . ILE A 1 234 ? -0.940 20.684 -1.412 1.00 94.06 234 ILE A N 1
ATOM 1960 C CA . ILE A 1 234 ? -1.582 20.727 -0.096 1.00 94.06 234 ILE A CA 1
ATOM 1961 C C . ILE A 1 234 ? -2.627 21.834 -0.144 1.00 94.06 234 ILE A C 1
ATOM 1963 O O . ILE A 1 234 ? -2.278 23.016 -0.089 1.00 94.06 234 ILE A O 1
ATOM 1967 N N . HIS A 1 235 ? -3.893 21.446 -0.224 1.00 92.06 235 HIS A N 1
ATOM 1968 C CA . HIS A 1 235 ? -5.027 22.358 -0.155 1.00 92.06 235 HIS A CA 1
ATOM 1969 C C . HIS A 1 235 ? -5.446 22.515 1.305 1.00 92.06 235 HIS A C 1
ATOM 1971 O O . HIS A 1 235 ? -5.597 21.530 2.027 1.00 92.06 235 HIS A O 1
ATOM 1977 N N . ARG A 1 236 ? -5.583 23.763 1.763 1.00 91.94 236 ARG A N 1
ATOM 1978 C CA . ARG A 1 236 ? -6.002 24.091 3.131 1.00 91.94 236 ARG A CA 1
ATOM 1979 C C . ARG A 1 236 ? -7.350 24.786 3.073 1.00 91.94 236 ARG A C 1
ATOM 1981 O O . ARG A 1 236 ? -7.416 25.950 2.683 1.00 91.94 236 ARG A O 1
ATOM 1988 N N . GLU A 1 237 ? -8.397 24.084 3.474 1.00 88.06 237 GLU A N 1
ATOM 1989 C CA . GLU A 1 237 ? -9.731 24.654 3.606 1.00 88.06 237 GLU A CA 1
ATOM 1990 C C . GLU A 1 237 ? -9.930 25.119 5.050 1.00 88.06 237 GLU A C 1
ATOM 1992 O O . GLU A 1 237 ? -9.795 24.345 5.999 1.00 88.06 237 GLU A O 1
ATOM 1997 N N . GLN A 1 238 ? -10.204 26.411 5.237 1.00 83.19 238 GLN A N 1
ATOM 1998 C CA . GLN A 1 238 ? -10.573 26.919 6.555 1.00 83.19 238 GLN A CA 1
ATOM 1999 C C . GLN A 1 238 ? -12.024 26.568 6.868 1.00 83.19 238 GLN A C 1
ATOM 2001 O O . GLN A 1 238 ? -12.886 26.571 5.988 1.00 83.19 238 GLN A O 1
ATOM 2006 N N . CYS A 1 239 ? -12.300 26.313 8.143 1.00 73.62 239 CYS A N 1
ATOM 2007 C CA . CYS A 1 239 ? -13.652 26.052 8.610 1.00 73.62 239 CYS A CA 1
ATOM 2008 C C . CYS A 1 239 ? -14.556 27.260 8.364 1.00 73.62 239 CYS A C 1
ATOM 2010 O O . CYS A 1 239 ? -14.222 28.386 8.731 1.00 73.62 239 CYS A O 1
ATOM 2012 N N . LYS A 1 240 ? -15.721 27.001 7.764 1.00 76.00 240 LYS A N 1
ATOM 2013 C CA . LYS A 1 240 ? -16.722 28.031 7.450 1.00 76.00 240 LYS A CA 1
ATOM 2014 C C . LYS A 1 240 ? -17.372 28.600 8.714 1.00 76.00 240 LYS A C 1
ATOM 2016 O O . LYS A 1 240 ? -17.657 29.791 8.754 1.00 76.00 240 LYS A O 1
ATOM 2021 N N . ASP A 1 241 ? -17.569 27.764 9.737 1.00 84.62 241 ASP A N 1
ATOM 2022 C CA . ASP A 1 241 ? -18.137 28.161 11.027 1.00 84.62 241 ASP A CA 1
ATOM 2023 C C . ASP A 1 241 ? -17.416 27.464 12.191 1.00 84.62 241 ASP A C 1
ATOM 2025 O O . ASP A 1 241 ? -17.644 26.293 12.497 1.00 84.62 241 ASP A O 1
ATOM 2029 N N . VAL A 1 242 ? -16.522 28.205 12.847 1.00 83.69 242 VAL A N 1
ATOM 2030 C CA . VAL A 1 242 ? -15.755 27.716 14.003 1.00 83.69 242 VAL A CA 1
ATOM 2031 C C . VAL A 1 242 ? -16.655 27.514 15.230 1.00 83.69 242 VAL A C 1
ATOM 2033 O O . VAL A 1 242 ? -16.371 26.649 16.055 1.00 83.69 242 VAL A O 1
ATOM 2036 N N . GLN A 1 243 ? -17.751 28.273 15.363 1.00 88.44 243 GLN A N 1
ATOM 2037 C CA . GLN A 1 243 ? -18.642 28.170 16.522 1.00 88.44 243 GLN A CA 1
ATOM 2038 C C . GLN A 1 243 ? -19.448 26.874 16.481 1.00 88.44 243 GLN A C 1
ATOM 2040 O O . GLN A 1 243 ? -19.550 26.184 17.495 1.00 88.44 243 GLN A O 1
ATOM 2045 N N . LEU A 1 244 ? -19.973 26.508 15.309 1.00 87.06 244 LEU A N 1
ATOM 2046 C CA . LEU A 1 244 ? -20.671 25.233 15.138 1.00 87.06 244 LEU A CA 1
ATOM 2047 C C . LEU A 1 244 ? -19.743 24.037 15.377 1.00 87.06 244 LEU A C 1
ATOM 2049 O O . LEU A 1 244 ? -20.138 23.095 16.065 1.00 87.06 244 LEU A O 1
ATOM 2053 N N . GLU A 1 245 ? -18.502 24.081 14.882 1.00 87.56 245 GLU A N 1
ATOM 2054 C CA . GLU A 1 245 ? -17.519 23.030 15.176 1.00 87.56 245 GLU A CA 1
ATOM 2055 C C . GLU A 1 245 ? -17.226 22.911 16.668 1.00 87.56 245 GLU A C 1
ATOM 2057 O O . GLU A 1 245 ? -17.154 21.795 17.181 1.00 87.56 245 GLU A O 1
ATOM 2062 N N . GLN A 1 246 ? -17.104 24.040 17.370 1.00 89.00 246 GLN A N 1
ATOM 2063 C CA . GLN A 1 246 ? -16.885 24.048 18.812 1.00 89.00 246 GLN A CA 1
ATOM 2064 C C . GLN A 1 246 ? -18.054 23.392 19.558 1.00 89.00 246 GLN A C 1
ATOM 2066 O O . GLN A 1 246 ? -17.824 22.553 20.421 1.00 89.00 246 GLN A O 1
ATOM 2071 N N . ILE A 1 247 ? -19.300 23.705 19.188 1.00 90.69 247 ILE A N 1
ATOM 2072 C CA . ILE A 1 247 ? -20.493 23.104 19.806 1.00 90.69 247 ILE A CA 1
ATOM 2073 C C . ILE A 1 247 ? -20.506 21.585 19.597 1.00 90.69 247 ILE A C 1
ATOM 2075 O O . ILE A 1 247 ? -20.730 20.827 20.543 1.00 90.69 247 ILE A O 1
ATOM 2079 N N . VAL A 1 248 ? -20.243 21.125 18.371 1.00 88.44 248 VAL A N 1
ATOM 2080 C CA . VAL A 1 248 ? -20.184 19.688 18.054 1.00 88.44 248 VAL A CA 1
ATOM 2081 C C . VAL A 1 248 ? -19.037 19.011 18.808 1.00 88.44 248 VAL A C 1
ATOM 2083 O O . VAL A 1 248 ? -19.190 17.897 19.311 1.00 88.44 248 VAL A O 1
ATOM 2086 N N . TRP A 1 249 ? -17.887 19.673 18.912 1.00 88.06 249 TRP A N 1
ATOM 2087 C CA . TRP A 1 249 ? -16.727 19.178 19.644 1.00 88.06 249 TRP A CA 1
ATOM 2088 C C . TRP A 1 249 ? -16.999 19.050 21.144 1.00 88.06 249 TRP A C 1
ATOM 2090 O O . TRP A 1 249 ? -16.714 18.007 21.733 1.00 88.06 249 TRP A O 1
ATOM 2100 N N . ASP A 1 250 ? -17.614 20.062 21.751 1.00 90.00 250 ASP A N 1
ATOM 2101 C CA . ASP A 1 250 ? -17.966 20.062 23.170 1.00 90.00 250 ASP A CA 1
ATOM 2102 C C . ASP A 1 250 ? -18.982 18.951 23.486 1.00 90.00 250 ASP A C 1
ATOM 2104 O O . ASP A 1 250 ? -18.845 18.257 24.493 1.00 90.00 250 ASP A O 1
ATOM 2108 N N . GLN A 1 251 ? -19.944 18.698 22.589 1.00 89.31 251 GLN A N 1
ATOM 2109 C CA . GLN A 1 251 ? -20.856 17.552 22.696 1.00 89.31 251 GLN A CA 1
ATOM 2110 C C . GLN A 1 251 ? -20.119 16.208 22.608 1.00 89.31 251 GLN A C 1
ATOM 2112 O O . GLN A 1 251 ? -20.411 15.295 23.383 1.00 89.31 251 GLN A O 1
ATOM 2117 N N . LYS A 1 252 ? -19.148 16.069 21.693 1.00 88.19 252 LYS A N 1
ATOM 2118 C CA . LYS A 1 252 ? -18.311 14.860 21.593 1.00 88.19 252 LYS A CA 1
ATOM 2119 C C . LYS A 1 252 ? -17.498 14.639 22.871 1.00 88.19 252 LYS A C 1
ATOM 2121 O O . LYS A 1 252 ? -17.462 13.513 23.356 1.00 88.19 252 LYS A O 1
ATOM 2126 N N . ILE A 1 253 ? -16.897 15.693 23.431 1.00 88.75 253 ILE A N 1
ATOM 2127 C CA . ILE A 1 253 ? -16.180 15.626 24.714 1.00 88.75 253 ILE A CA 1
ATOM 2128 C C . ILE A 1 253 ? -17.123 15.189 25.830 1.00 88.75 253 ILE A C 1
ATOM 2130 O O . ILE A 1 253 ? -16.760 14.320 26.615 1.00 88.75 253 ILE A O 1
ATOM 2134 N N . GLN A 1 254 ? -18.314 15.780 25.913 1.00 89.94 254 GLN A N 1
ATOM 2135 C CA . GLN A 1 254 ? -19.259 15.470 26.980 1.00 89.94 254 GLN A CA 1
ATOM 2136 C C . GLN A 1 254 ? -19.687 13.997 26.943 1.00 89.94 254 GLN A C 1
ATOM 2138 O O . GLN A 1 254 ? -19.628 13.323 27.968 1.00 89.94 254 GLN A O 1
ATOM 2143 N N . ASN A 1 255 ? -20.023 13.482 25.758 1.00 89.31 255 ASN A N 1
ATOM 2144 C CA . ASN A 1 255 ? -20.318 12.062 25.556 1.00 89.31 255 ASN A CA 1
ATOM 2145 C C . ASN A 1 255 ? -19.134 11.166 25.964 1.00 89.31 255 ASN A C 1
ATOM 2147 O O . ASN A 1 255 ? -19.324 10.177 26.661 1.00 89.31 255 ASN A O 1
ATOM 2151 N N . GLU A 1 256 ? -17.910 11.536 25.578 1.00 89.31 256 GLU A N 1
ATOM 2152 C CA . GLU A 1 256 ? -16.699 10.778 25.915 1.00 89.31 256 GLU A CA 1
ATOM 2153 C C . GLU A 1 256 ? -16.431 10.751 27.429 1.00 89.31 256 GLU A C 1
ATOM 2155 O O . GLU A 1 256 ? -16.024 9.723 27.964 1.00 89.31 256 GLU A O 1
ATOM 2160 N N . ILE A 1 257 ? -16.661 11.867 28.130 1.00 89.94 257 ILE A N 1
ATOM 2161 C CA . ILE A 1 257 ? -16.538 11.941 29.592 1.00 89.94 257 ILE A CA 1
ATOM 2162 C C . ILE A 1 257 ? -17.564 11.022 30.248 1.00 89.94 257 ILE A C 1
ATOM 2164 O O . ILE A 1 257 ? -17.196 10.252 31.128 1.00 89.94 257 ILE A O 1
ATOM 2168 N N . GLU A 1 258 ? -18.824 11.085 29.816 1.00 89.81 258 GLU A N 1
ATOM 2169 C CA . GLU A 1 258 ? -19.894 10.250 30.367 1.00 89.81 258 GLU A CA 1
ATOM 2170 C C . GLU A 1 258 ? -19.587 8.757 30.214 1.00 89.81 258 GLU A C 1
ATOM 2172 O O . GLU A 1 258 ? -19.739 8.004 31.176 1.00 89.81 258 GLU A O 1
ATOM 2177 N N . ASP A 1 259 ? -19.097 8.340 29.047 1.00 89.50 259 ASP A N 1
ATOM 2178 C CA . ASP A 1 259 ? -18.767 6.938 28.795 1.00 89.50 259 ASP A CA 1
ATOM 2179 C C . ASP A 1 259 ? -17.523 6.485 29.581 1.00 89.50 259 ASP A C 1
ATOM 2181 O O . ASP A 1 259 ? -17.513 5.390 30.141 1.00 89.50 259 ASP A O 1
ATOM 2185 N N . LEU A 1 260 ? -16.481 7.325 29.680 1.00 87.94 260 LEU A N 1
ATOM 2186 C CA . LEU A 1 260 ? -15.297 7.025 30.499 1.00 87.94 260 LEU A CA 1
ATOM 2187 C C . LEU A 1 260 ? -15.631 6.956 31.987 1.00 87.94 260 LEU A C 1
ATOM 2189 O O . LEU A 1 260 ? -15.087 6.120 32.703 1.00 87.94 260 LEU A O 1
ATOM 2193 N N . GLU A 1 261 ? -16.503 7.838 32.473 1.00 87.31 261 GLU A N 1
ATOM 2194 C CA . GLU A 1 261 ? -16.989 7.770 33.846 1.00 87.31 261 GLU A CA 1
ATOM 2195 C C . GLU A 1 261 ? -17.750 6.469 34.104 1.00 87.31 261 GLU A C 1
ATOM 2197 O O . GLU A 1 261 ? -17.595 5.889 35.177 1.00 87.31 261 GLU A O 1
ATOM 2202 N N . GLU A 1 262 ? -18.565 6.012 33.153 1.00 84.75 262 GLU A N 1
ATOM 2203 C CA . GLU A 1 262 ? -19.312 4.757 33.256 1.00 84.75 262 GLU A CA 1
ATOM 2204 C C . GLU A 1 262 ? -18.367 3.542 33.294 1.00 84.75 262 GLU A C 1
ATOM 2206 O O . GLU A 1 262 ? -18.438 2.746 34.232 1.00 84.75 262 GLU A O 1
ATOM 2211 N N . GLU A 1 263 ? -17.400 3.459 32.373 1.00 85.62 263 GLU A N 1
ATOM 2212 C CA . GLU A 1 263 ? -16.361 2.414 32.362 1.00 85.62 263 GLU A CA 1
ATOM 2213 C C . GLU A 1 263 ? -15.533 2.407 33.657 1.00 85.62 263 GLU A C 1
ATOM 2215 O O . GLU A 1 263 ? -15.291 1.359 34.260 1.00 85.62 263 GLU A O 1
ATOM 2220 N N . LEU A 1 264 ? -15.123 3.584 34.137 1.00 85.00 264 LEU A N 1
ATOM 2221 C CA . LEU A 1 264 ? -14.339 3.697 35.363 1.00 85.00 264 LEU A CA 1
ATOM 2222 C C . LEU A 1 264 ? -15.135 3.293 36.604 1.00 85.00 264 LEU A C 1
ATOM 2224 O O . LEU A 1 264 ? -14.600 2.592 37.464 1.00 85.00 264 LEU A O 1
ATOM 2228 N N . ARG A 1 265 ? -16.409 3.689 36.703 1.00 84.50 265 ARG A N 1
ATOM 2229 C CA . ARG A 1 265 ? -17.292 3.259 37.801 1.00 84.50 265 ARG A CA 1
ATOM 2230 C C . ARG A 1 265 ? -17.402 1.744 37.858 1.00 84.50 265 ARG A C 1
ATOM 2232 O O . ARG A 1 265 ? -17.418 1.184 38.946 1.00 84.50 265 ARG A O 1
ATOM 2239 N N . GLU A 1 266 ? -17.424 1.076 36.716 1.00 82.56 266 GLU A N 1
ATOM 2240 C CA . GLU A 1 266 ? -17.466 -0.380 36.682 1.00 82.56 266 GLU A CA 1
ATOM 2241 C C . GLU A 1 266 ? -16.165 -1.035 37.077 1.00 82.56 266 GLU A C 1
ATOM 2243 O O . GLU A 1 266 ? -16.201 -1.959 37.879 1.00 82.56 266 GLU A O 1
ATOM 2248 N N . THR A 1 267 ? -15.029 -0.552 36.572 1.00 84.62 267 THR A N 1
ATOM 2249 C CA . THR A 1 267 ? -13.732 -1.066 37.032 1.00 84.62 267 THR A CA 1
ATOM 2250 C C . THR A 1 267 ? -13.584 -0.887 38.541 1.00 84.62 267 THR A C 1
ATOM 2252 O O . THR A 1 267 ? -13.160 -1.808 39.228 1.00 84.62 267 THR A O 1
ATOM 2255 N N . HIS A 1 268 ? -14.045 0.244 39.084 1.00 85.31 268 HIS A N 1
ATOM 2256 C CA . HIS A 1 268 ? -14.072 0.488 40.520 1.00 85.31 268 HIS A CA 1
ATOM 2257 C C . HIS A 1 268 ? -15.037 -0.453 41.258 1.00 85.31 268 HIS A C 1
ATOM 2259 O O . HIS A 1 268 ? -14.686 -0.955 42.319 1.00 85.31 268 HIS A O 1
ATOM 2265 N N . ASN A 1 269 ? -16.228 -0.727 40.717 1.00 85.88 269 ASN A N 1
ATOM 2266 C CA . ASN A 1 269 ? -17.165 -1.688 41.308 1.00 85.88 269 ASN A CA 1
ATOM 2267 C C . ASN A 1 269 ? -16.605 -3.117 41.279 1.00 85.88 269 ASN A C 1
ATOM 2269 O O . ASN A 1 269 ? -16.671 -3.807 42.285 1.00 85.88 269 ASN A O 1
ATOM 2273 N N . GLN A 1 270 ? -15.977 -3.534 40.180 1.00 87.19 270 GLN A N 1
ATOM 2274 C CA . GLN A 1 270 ? -15.293 -4.827 40.079 1.00 87.19 270 GLN A CA 1
ATOM 2275 C C . GLN A 1 270 ? -14.118 -4.920 41.059 1.00 87.19 270 GLN A C 1
ATOM 2277 O O . GLN A 1 270 ? -13.905 -5.957 41.684 1.00 87.19 270 GLN A O 1
ATOM 2282 N N . ASP A 1 271 ? -13.355 -3.837 41.213 1.00 86.94 271 ASP A N 1
ATOM 2283 C CA . ASP A 1 271 ? -12.268 -3.750 42.184 1.00 86.94 271 ASP A CA 1
ATOM 2284 C C . ASP A 1 271 ? -12.792 -3.777 43.626 1.00 86.94 271 ASP A C 1
ATOM 2286 O O . ASP A 1 271 ? -12.156 -4.386 44.484 1.00 86.94 271 ASP A O 1
ATOM 2290 N N . LEU A 1 272 ? -13.950 -3.163 43.899 1.00 87.06 272 LEU A N 1
ATOM 2291 C CA . LEU A 1 272 ? -14.649 -3.261 45.182 1.00 87.06 272 LEU A CA 1
ATOM 2292 C C . LEU A 1 272 ? -15.137 -4.687 45.443 1.00 87.06 272 LEU A C 1
ATOM 2294 O O . LEU A 1 272 ? -14.919 -5.198 46.537 1.00 87.06 272 LEU A O 1
ATOM 2298 N N . ASP A 1 273 ? -15.737 -5.352 44.460 1.00 87.12 273 ASP A N 1
ATOM 2299 C CA . ASP A 1 273 ? -16.187 -6.740 44.586 1.00 87.12 273 ASP A CA 1
ATOM 2300 C C . ASP A 1 273 ? -14.993 -7.664 44.855 1.00 87.12 273 ASP A C 1
ATOM 2302 O O . ASP A 1 273 ? -15.018 -8.464 45.790 1.00 87.12 273 ASP A O 1
ATOM 2306 N N . ARG A 1 274 ? -13.890 -7.488 44.118 1.00 87.81 274 ARG A N 1
ATOM 2307 C CA . ARG A 1 274 ? -12.637 -8.211 44.369 1.00 87.81 274 ARG A CA 1
ATOM 2308 C C . ARG A 1 274 ? -12.104 -7.930 45.774 1.00 87.81 274 ARG A C 1
ATOM 2310 O O . ARG A 1 274 ? -11.761 -8.865 46.490 1.00 87.81 274 ARG A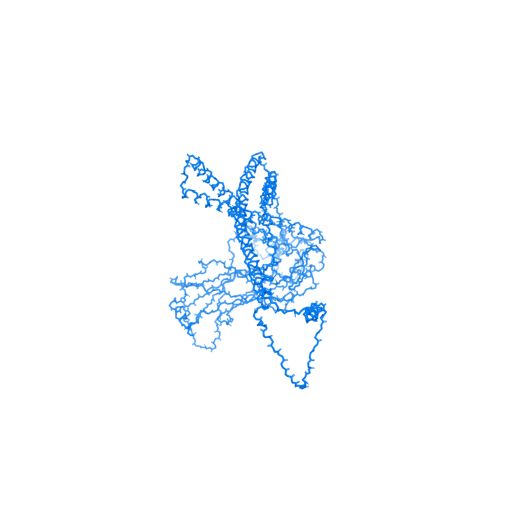 O 1
ATOM 2317 N N . TYR A 1 275 ? -12.094 -6.666 46.193 1.00 88.56 275 TYR A N 1
ATOM 2318 C CA . TYR A 1 275 ? -11.685 -6.262 47.537 1.00 88.56 275 TYR A CA 1
ATOM 2319 C C . TYR A 1 275 ? -12.548 -6.913 48.627 1.00 88.56 275 TYR A C 1
ATOM 2321 O O . TYR A 1 275 ? -12.013 -7.403 49.618 1.00 88.56 275 TYR A O 1
ATOM 2329 N N . THR A 1 276 ? -13.872 -6.958 48.453 1.00 88.81 276 THR A N 1
ATOM 2330 C CA . THR A 1 276 ? -14.777 -7.590 49.428 1.00 88.81 276 THR A CA 1
ATOM 2331 C C . THR A 1 276 ? -14.538 -9.093 49.532 1.00 88.81 276 THR A C 1
ATOM 2333 O O . THR A 1 276 ? -14.439 -9.603 50.645 1.00 88.81 276 THR A O 1
ATOM 2336 N N . GLN A 1 277 ? -14.334 -9.786 48.408 1.00 89.56 277 GLN A N 1
ATOM 2337 C CA . GLN A 1 277 ? -13.979 -11.209 48.391 1.00 89.56 277 GLN A CA 1
ATOM 2338 C C . GLN A 1 277 ? -12.625 -11.470 49.066 1.00 89.56 277 GLN A C 1
ATOM 2340 O O . GLN A 1 277 ? -12.498 -12.389 49.875 1.00 89.56 277 GLN A O 1
ATOM 2345 N N . GLU A 1 278 ? -11.610 -10.652 48.774 1.00 88.62 278 GLU A N 1
ATOM 2346 C CA . GLU A 1 278 ? -10.294 -10.732 49.419 1.00 88.62 278 GLU A CA 1
ATOM 2347 C C . GLU A 1 278 ? -10.390 -10.472 50.930 1.00 88.62 278 GLU A C 1
ATOM 2349 O O . GLU A 1 278 ? -9.736 -11.152 51.725 1.00 88.62 278 GLU A O 1
ATOM 2354 N N . LEU A 1 279 ? -11.238 -9.529 51.348 1.00 87.19 279 LEU A N 1
ATOM 2355 C CA . LEU A 1 279 ? -11.495 -9.220 52.752 1.00 87.19 279 LEU A CA 1
ATOM 2356 C C . LEU A 1 279 ? -12.223 -10.369 53.466 1.00 87.19 279 LEU A C 1
ATOM 2358 O O . LEU A 1 279 ? -11.883 -10.695 54.604 1.00 87.19 279 LEU A O 1
ATOM 2362 N N . GLU A 1 280 ? -13.199 -11.008 52.818 1.00 87.50 280 GLU A N 1
ATOM 2363 C CA . GLU A 1 280 ? -13.880 -12.203 53.330 1.00 87.50 280 GLU A CA 1
ATOM 2364 C C . GLU A 1 280 ? -12.899 -13.361 53.525 1.00 87.50 280 GLU A C 1
ATOM 2366 O O . GLU A 1 280 ? -12.821 -13.918 54.622 1.00 87.50 280 GLU A O 1
ATOM 2371 N N . GLN A 1 281 ? -12.071 -13.652 52.518 1.00 85.88 281 GLN A N 1
ATOM 2372 C CA . GLN A 1 281 ? -11.034 -14.685 52.598 1.00 85.88 281 GLN A CA 1
ATOM 2373 C C . GLN A 1 281 ? -10.007 -14.383 53.694 1.00 85.88 281 GLN A C 1
ATOM 2375 O O . GLN A 1 281 ? -9.615 -15.269 54.456 1.00 85.88 281 GLN A O 1
ATOM 2380 N N . TRP A 1 282 ? -9.583 -13.125 53.822 1.00 86.56 282 TRP A N 1
ATOM 2381 C CA . TRP A 1 282 ? -8.687 -12.695 54.892 1.00 86.56 282 TRP A CA 1
ATOM 2382 C C . TRP A 1 282 ? -9.329 -12.870 56.276 1.00 86.56 282 TRP A C 1
ATOM 2384 O O . TRP A 1 282 ? -8.686 -13.374 57.201 1.00 86.56 282 TRP A O 1
ATOM 2394 N N . ASN A 1 283 ? -10.613 -12.530 56.421 1.00 85.31 283 ASN A N 1
ATOM 2395 C CA . ASN A 1 283 ? -11.371 -12.728 57.657 1.00 85.31 283 ASN A CA 1
ATOM 2396 C C . ASN A 1 283 ? -11.514 -14.216 58.017 1.00 85.31 283 ASN A C 1
ATOM 2398 O O . ASN A 1 283 ? -11.368 -14.580 59.186 1.00 85.31 283 ASN A O 1
ATOM 2402 N N . GLU A 1 284 ? -11.783 -15.087 57.043 1.00 85.69 284 GLU A N 1
ATOM 2403 C CA . GLU A 1 284 ? -11.855 -16.543 57.231 1.00 85.69 284 GLU A CA 1
ATOM 2404 C C . GLU A 1 284 ? -10.500 -17.150 57.608 1.00 85.69 284 GLU A C 1
ATOM 2406 O O . GLU A 1 284 ? -10.412 -17.957 58.543 1.00 85.69 284 GLU A O 1
ATOM 2411 N N . ASN A 1 285 ? -9.426 -16.709 56.951 1.00 81.50 285 ASN A N 1
ATOM 2412 C CA . ASN A 1 285 ? -8.061 -17.111 57.274 1.00 81.50 285 ASN A CA 1
ATOM 2413 C C . ASN A 1 285 ? -7.679 -16.679 58.694 1.00 81.50 285 ASN A C 1
ATOM 2415 O O . ASN A 1 285 ? -7.165 -17.488 59.467 1.00 81.50 285 ASN A O 1
ATOM 2419 N N . ASN A 1 286 ? -8.006 -15.448 59.092 1.00 80.75 286 ASN A N 1
ATOM 2420 C CA . ASN A 1 286 ? -7.766 -14.971 60.452 1.00 80.75 286 ASN A CA 1
ATOM 2421 C C . ASN A 1 286 ? -8.571 -15.741 61.501 1.00 80.75 286 ASN A C 1
ATOM 2423 O O . ASN A 1 286 ? -8.014 -16.110 62.536 1.00 80.75 286 ASN A O 1
ATOM 2427 N N . LYS A 1 287 ? -9.852 -16.040 61.244 1.00 81.69 287 LYS A N 1
ATOM 2428 C CA . LYS A 1 287 ? -10.659 -16.906 62.122 1.00 81.69 287 LYS A CA 1
ATOM 2429 C C . LYS A 1 287 ? -10.015 -18.286 62.276 1.00 81.69 287 LYS A C 1
ATOM 2431 O O . LYS A 1 287 ? -9.895 -18.778 63.396 1.00 81.69 287 LYS A O 1
ATOM 2436 N N . SER A 1 288 ? -9.538 -18.875 61.181 1.00 77.00 288 SER A N 1
ATOM 2437 C CA . SER A 1 288 ? -8.861 -20.178 61.180 1.00 77.00 288 SER A CA 1
ATOM 2438 C C . SER A 1 288 ? -7.543 -20.148 61.962 1.00 77.00 288 SER A C 1
ATOM 2440 O O . SER A 1 288 ? -7.279 -21.046 62.758 1.00 77.00 288 SER A O 1
ATOM 2442 N N . ILE A 1 289 ? -6.743 -19.085 61.817 1.00 77.69 289 ILE A N 1
ATOM 2443 C CA . ILE A 1 289 ? -5.506 -18.878 62.589 1.00 77.69 289 ILE A CA 1
ATOM 2444 C C . ILE A 1 289 ? -5.805 -18.762 64.089 1.00 77.69 289 ILE A C 1
ATOM 2446 O O . ILE A 1 289 ? -5.076 -19.330 64.902 1.00 77.69 289 ILE A O 1
ATOM 2450 N N . VAL A 1 290 ? -6.865 -18.044 64.472 1.00 77.62 290 VAL A N 1
ATOM 2451 C CA . VAL A 1 290 ? -7.283 -17.926 65.879 1.00 77.62 290 VAL A CA 1
ATOM 2452 C C . VAL A 1 290 ? -7.695 -19.290 66.443 1.00 77.62 290 VAL A C 1
ATOM 2454 O O .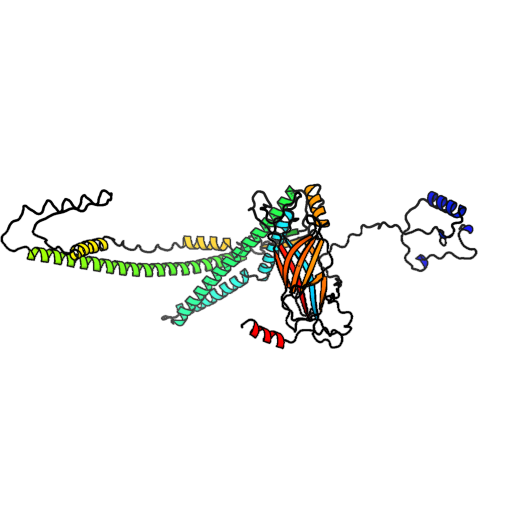 VAL A 1 290 ? -7.238 -19.650 67.524 1.00 77.62 290 VAL A O 1
ATOM 2457 N N . ILE A 1 291 ? -8.476 -20.080 65.697 1.00 77.00 291 ILE A N 1
ATOM 2458 C CA . ILE A 1 291 ? -8.894 -21.433 66.107 1.00 77.00 291 ILE A CA 1
ATOM 2459 C C . ILE A 1 291 ? -7.682 -22.358 66.286 1.00 77.00 291 ILE A C 1
ATOM 2461 O O . ILE A 1 291 ? -7.577 -23.030 67.311 1.00 77.00 291 ILE A O 1
ATOM 2465 N N . LEU A 1 292 ? -6.740 -22.351 65.337 1.00 73.50 292 LEU A N 1
ATOM 2466 C CA . LEU A 1 292 ? -5.518 -23.158 65.412 1.00 73.50 292 LEU A CA 1
ATOM 2467 C C . LEU A 1 292 ? -4.663 -22.788 66.631 1.00 73.50 292 LEU A C 1
ATOM 2469 O O . LEU A 1 292 ? -4.198 -23.674 67.345 1.00 73.50 292 LEU A O 1
ATOM 2473 N N . ARG A 1 293 ? -4.506 -21.490 66.924 1.00 73.06 293 ARG A N 1
ATOM 2474 C CA . ARG A 1 293 ? -3.791 -21.021 68.125 1.00 73.06 293 ARG A CA 1
ATOM 2475 C C . ARG A 1 293 ? -4.482 -21.458 69.420 1.00 73.06 293 ARG A C 1
ATOM 2477 O O . ARG A 1 293 ? -3.803 -21.830 70.376 1.00 73.06 293 ARG A O 1
ATOM 2484 N N . ASP A 1 294 ? -5.812 -21.450 69.453 1.00 71.88 294 ASP A N 1
ATOM 2485 C CA . ASP A 1 294 ? -6.602 -21.922 70.597 1.00 71.88 294 ASP A CA 1
ATOM 2486 C C . ASP A 1 294 ? -6.500 -23.443 70.805 1.00 71.88 294 ASP A C 1
ATOM 2488 O O . ASP A 1 294 ? -6.518 -23.926 71.942 1.00 71.88 294 ASP A O 1
ATOM 2492 N N . GLU A 1 295 ? -6.409 -24.222 69.727 1.00 71.81 295 GLU A N 1
ATOM 2493 C CA . GLU A 1 295 ? -6.185 -25.671 69.777 1.00 71.81 295 GLU A CA 1
ATOM 2494 C C . GLU A 1 295 ? -4.760 -26.014 70.226 1.00 71.81 295 GLU A C 1
ATOM 2496 O O . GLU A 1 295 ? -4.584 -26.879 71.087 1.00 71.81 295 GLU A O 1
ATOM 2501 N N . GLU A 1 296 ? -3.751 -25.291 69.732 1.00 70.00 296 GLU A N 1
ATOM 2502 C CA . GLU A 1 296 ? -2.366 -25.394 70.204 1.00 70.00 296 GLU A CA 1
ATOM 2503 C C . GLU A 1 296 ? -2.258 -25.050 71.698 1.00 70.00 296 GLU A C 1
ATOM 2505 O O . GLU A 1 296 ? -1.661 -25.807 72.468 1.00 70.00 296 GLU A O 1
ATOM 2510 N N . ALA A 1 297 ? -2.901 -23.970 72.154 1.00 66.00 297 ALA A N 1
ATOM 2511 C CA . ALA A 1 297 ? -2.935 -23.590 73.568 1.00 66.00 297 ALA A CA 1
ATOM 2512 C C . ALA A 1 297 ? -3.614 -24.658 74.448 1.00 66.00 297 ALA A C 1
ATOM 2514 O O . ALA A 1 297 ? -3.135 -24.959 75.551 1.00 66.00 297 ALA A O 1
ATOM 2515 N N . ARG A 1 298 ? -4.695 -25.284 73.956 1.00 67.06 298 ARG A N 1
ATOM 2516 C CA . ARG A 1 298 ? -5.369 -26.418 74.615 1.00 67.06 298 ARG A CA 1
ATOM 2517 C C . ARG A 1 298 ? -4.503 -27.681 74.645 1.00 67.06 298 ARG A C 1
ATOM 2519 O O . ARG A 1 298 ? -4.466 -28.365 75.667 1.00 67.06 298 ARG A O 1
ATOM 2526 N N . ALA A 1 299 ? -3.763 -27.973 73.578 1.00 63.75 299 ALA A N 1
ATOM 2527 C CA . ALA A 1 299 ? -2.831 -29.099 73.528 1.00 63.75 299 ALA A CA 1
ATOM 2528 C C . ALA A 1 299 ? -1.650 -28.908 74.497 1.00 63.75 299 ALA A C 1
ATOM 2530 O O . ALA A 1 299 ? -1.291 -29.836 75.223 1.00 63.75 299 ALA A O 1
ATOM 2531 N N . ILE A 1 300 ? -1.097 -27.694 74.580 1.00 61.56 300 ILE A N 1
ATOM 2532 C CA . ILE A 1 300 ? -0.010 -27.343 75.508 1.00 61.56 300 ILE A CA 1
ATOM 2533 C C . ILE A 1 300 ? -0.480 -27.432 76.969 1.00 61.56 300 ILE A C 1
ATOM 2535 O O . ILE A 1 300 ? 0.212 -28.012 77.807 1.00 61.56 300 ILE A O 1
ATOM 2539 N N . THR A 1 301 ? -1.674 -26.926 77.294 1.00 58.62 301 THR A N 1
ATOM 2540 C CA . THR A 1 301 ? -2.242 -27.047 78.653 1.00 58.62 301 THR A CA 1
ATOM 2541 C C . THR A 1 301 ? -2.644 -28.482 79.009 1.00 58.62 301 THR A C 1
ATOM 2543 O O . THR A 1 301 ? -2.519 -28.877 80.171 1.00 58.62 301 THR A O 1
ATOM 2546 N N . GLY A 1 302 ? -3.070 -29.290 78.035 1.00 56.72 302 GLY A N 1
ATOM 2547 C CA . GLY A 1 302 ? -3.294 -30.730 78.201 1.00 56.72 302 GLY A CA 1
ATOM 2548 C C . GLY A 1 302 ? -2.001 -31.498 78.498 1.00 56.72 302 GLY A C 1
ATOM 2549 O O . GLY A 1 302 ? -1.961 -32.287 79.442 1.00 56.72 302 GLY A O 1
ATOM 2550 N N . LEU A 1 303 ? -0.923 -31.193 77.768 1.00 52.88 303 LEU A N 1
ATOM 2551 C CA . LEU A 1 303 ? 0.413 -31.750 77.998 1.00 52.88 303 LEU A CA 1
ATOM 2552 C C . LEU A 1 303 ? 0.979 -31.346 79.369 1.00 52.88 303 LEU A C 1
ATOM 2554 O O . LEU A 1 303 ? 1.529 -32.190 80.075 1.00 52.88 303 LEU A O 1
ATOM 2558 N N . ALA A 1 304 ? 0.779 -30.097 79.802 1.00 47.41 304 ALA A N 1
ATOM 2559 C CA . ALA A 1 304 ? 1.197 -29.628 81.126 1.00 47.41 304 ALA A CA 1
ATOM 2560 C C . ALA A 1 304 ? 0.475 -30.348 82.287 1.00 47.41 304 ALA A C 1
ATOM 2562 O O . ALA A 1 304 ? 1.071 -30.555 83.343 1.00 47.41 304 ALA A O 1
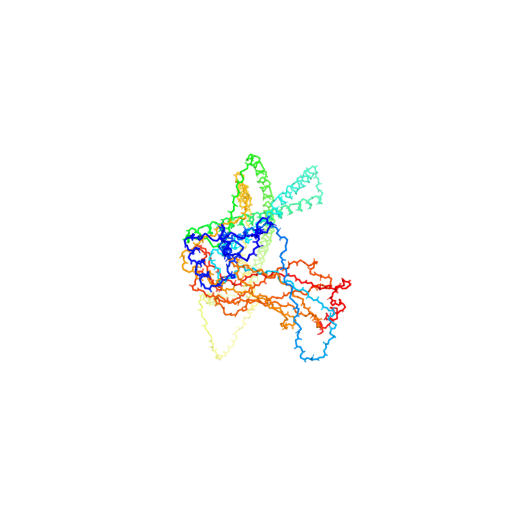ATOM 2563 N N . LYS A 1 305 ? -0.779 -30.786 82.093 1.00 51.06 305 LYS A N 1
ATOM 2564 C CA . LYS A 1 305 ? -1.536 -31.572 83.087 1.00 51.06 305 LYS A CA 1
ATOM 2565 C C . LYS A 1 305 ? -1.103 -33.041 83.154 1.00 51.06 305 LYS A C 1
ATOM 2567 O O . LYS A 1 305 ? -1.160 -33.635 84.226 1.00 51.06 305 LYS A O 1
ATOM 2572 N N . THR A 1 306 ? -0.628 -33.632 82.054 1.00 48.38 306 THR A N 1
ATOM 2573 C CA . THR A 1 306 ? -0.112 -35.017 82.045 1.00 48.38 306 THR A CA 1
ATOM 2574 C C . THR A 1 306 ? 1.282 -35.175 82.663 1.00 48.38 306 THR A C 1
ATOM 2576 O O . THR A 1 306 ? 1.644 -36.283 83.055 1.00 48.38 306 THR A O 1
ATOM 2579 N N . THR A 1 307 ? 2.041 -34.086 82.820 1.00 47.31 307 THR A N 1
ATOM 2580 C CA . THR A 1 307 ? 3.393 -34.093 83.418 1.00 47.31 307 THR A CA 1
ATOM 2581 C C . THR A 1 307 ? 3.399 -33.789 84.924 1.00 47.31 307 THR A C 1
ATOM 2583 O O . THR A 1 307 ? 4.458 -33.587 85.508 1.00 47.31 307 THR A O 1
ATOM 2586 N N . GLN A 1 308 ? 2.240 -33.799 85.590 1.00 43.62 308 GLN A N 1
ATOM 2587 C CA . GLN A 1 308 ? 2.155 -33.860 87.054 1.00 43.62 308 GLN A CA 1
ATOM 2588 C C . GLN A 1 308 ? 1.835 -35.295 87.503 1.00 43.62 308 GLN A C 1
ATOM 2590 O O . GLN A 1 308 ? 0.706 -35.627 87.857 1.00 43.62 308 GLN A O 1
ATOM 2595 N N . ARG A 1 309 ? 2.853 -36.164 87.508 1.00 36.97 309 ARG A N 1
ATOM 2596 C CA . ARG A 1 309 ? 2.919 -37.298 88.446 1.00 36.97 309 ARG A CA 1
ATOM 2597 C C . ARG A 1 309 ? 3.991 -36.983 89.494 1.00 36.97 309 ARG A C 1
ATOM 2599 O O . ARG A 1 309 ? 5.047 -36.475 89.121 1.00 36.97 309 ARG A O 1
ATOM 2606 N N . PRO A 1 310 ? 3.736 -37.243 90.786 1.00 39.34 310 PRO A N 1
ATOM 2607 C CA . PRO A 1 310 ? 4.661 -36.883 91.847 1.00 39.34 310 PRO A CA 1
ATOM 2608 C C . PRO A 1 310 ? 5.865 -37.828 91.850 1.00 39.34 310 PRO A C 1
ATOM 2610 O O . PRO A 1 310 ? 5.705 -39.045 91.798 1.00 39.34 310 PRO A O 1
ATOM 2613 N N . GLY A 1 311 ? 7.053 -37.238 91.973 1.00 43.97 311 GLY A N 1
ATOM 2614 C CA . GLY A 1 311 ? 8.288 -37.937 92.309 1.00 43.97 311 GLY A CA 1
ATOM 2615 C C . GLY A 1 311 ? 9.059 -38.468 91.106 1.00 43.97 311 GLY A C 1
ATOM 2616 O O . GLY A 1 311 ? 8.850 -39.602 90.692 1.00 43.97 311 GLY A O 1
ATOM 2617 N N . ILE A 1 312 ? 9.963 -37.639 90.581 1.00 37.19 312 ILE A N 1
ATOM 2618 C CA . ILE A 1 312 ? 11.392 -37.907 90.326 1.00 37.19 312 ILE A CA 1
ATOM 2619 C C . ILE A 1 312 ? 11.938 -36.643 89.642 1.00 37.19 312 ILE A C 1
ATOM 2621 O O . ILE A 1 312 ? 11.496 -36.282 88.553 1.00 37.19 312 ILE A O 1
ATOM 2625 N N . ASP A 1 313 ? 12.879 -35.963 90.299 1.00 44.41 313 ASP A N 1
ATOM 2626 C CA . ASP A 1 313 ? 13.688 -34.891 89.709 1.00 44.41 313 ASP A CA 1
ATOM 2627 C C . ASP A 1 313 ? 14.554 -35.435 88.562 1.00 44.41 313 ASP A C 1
ATOM 2629 O O . ASP A 1 313 ? 15.221 -36.462 88.724 1.00 44.41 313 ASP A O 1
ATOM 2633 N N . PRO A 1 314 ? 14.640 -34.708 87.433 1.00 39.72 314 PRO A N 1
ATOM 2634 C CA . PRO A 1 314 ? 15.944 -34.543 86.807 1.00 39.72 314 PRO A CA 1
ATOM 2635 C C . PRO A 1 314 ? 16.165 -33.113 86.289 1.00 39.72 314 PRO A C 1
ATOM 2637 O O . PRO A 1 314 ? 16.259 -32.861 85.086 1.00 39.72 314 PRO A O 1
ATOM 2640 N N . LEU A 1 315 ? 16.392 -32.177 87.210 1.00 41.25 315 LEU A N 1
ATOM 2641 C CA . LEU A 1 315 ? 17.283 -31.038 86.964 1.00 41.25 315 LEU A CA 1
ATOM 2642 C C . LEU A 1 315 ? 18.739 -31.539 87.002 1.00 41.25 315 LEU A C 1
ATOM 2644 O O . LEU A 1 315 ? 19.437 -31.362 87.991 1.00 41.25 315 LEU A O 1
ATOM 2648 N N . ALA A 1 316 ? 19.195 -32.206 85.934 1.00 42.19 316 ALA A N 1
ATOM 2649 C CA . ALA A 1 316 ? 20.635 -32.429 85.699 1.00 42.19 316 ALA A CA 1
ATOM 2650 C C . ALA A 1 316 ? 21.017 -32.834 84.259 1.00 42.19 316 ALA A C 1
ATOM 2652 O O . ALA A 1 316 ? 22.175 -32.678 83.883 1.00 42.19 316 ALA A O 1
ATOM 2653 N N . GLY A 1 317 ? 20.096 -33.336 83.427 1.00 41.00 317 GLY A N 1
ATOM 2654 C CA . GLY A 1 317 ? 20.470 -33.941 82.132 1.00 41.00 317 GLY A CA 1
ATOM 2655 C C . GLY A 1 317 ? 20.043 -33.198 80.864 1.00 41.00 317 GLY A C 1
ATOM 2656 O O . GLY A 1 317 ? 20.560 -33.484 79.789 1.00 41.00 317 GLY A O 1
ATOM 2657 N N . MET A 1 318 ? 19.110 -32.248 80.949 1.00 36.44 318 MET A N 1
ATOM 2658 C CA . MET A 1 318 ? 18.361 -31.768 79.775 1.00 36.44 318 MET A CA 1
ATOM 2659 C C . MET A 1 318 ? 18.696 -30.331 79.352 1.00 36.44 318 MET A C 1
ATOM 2661 O O . MET A 1 318 ? 17.899 -29.681 78.691 1.00 36.44 318 MET A O 1
ATOM 2665 N N . ASN A 1 319 ? 19.877 -29.826 79.725 1.00 38.59 319 ASN A N 1
ATOM 2666 C CA . ASN A 1 319 ? 20.298 -28.454 79.405 1.00 38.59 319 ASN A CA 1
ATOM 2667 C C . ASN A 1 319 ? 21.639 -28.370 78.647 1.00 38.59 319 ASN A C 1
ATOM 2669 O O . ASN A 1 319 ? 22.287 -27.329 78.624 1.00 38.59 319 ASN A O 1
ATOM 2673 N N . ARG A 1 320 ? 22.084 -29.475 78.025 1.00 42.28 320 ARG A N 1
ATOM 2674 C CA . ARG A 1 320 ? 23.313 -29.501 77.201 1.00 42.28 320 ARG A CA 1
ATOM 2675 C C . ARG A 1 320 ? 23.156 -30.023 75.771 1.00 42.28 320 ARG A C 1
ATOM 2677 O O . ARG A 1 320 ? 24.111 -29.930 75.014 1.00 42.28 320 ARG A O 1
ATOM 2684 N N . GLN A 1 321 ? 21.987 -30.527 75.365 1.00 37.47 321 GLN A N 1
ATOM 2685 C CA . GLN A 1 321 ? 21.789 -31.025 73.990 1.00 37.47 321 GLN A CA 1
ATOM 2686 C C . GLN A 1 321 ? 20.859 -30.172 73.119 1.00 37.47 321 GLN A C 1
ATOM 2688 O O . GLN A 1 321 ? 20.987 -30.221 71.901 1.00 37.47 321 GLN A O 1
ATOM 2693 N N . ILE A 1 322 ? 19.999 -29.328 73.699 1.00 36.88 322 ILE A N 1
ATOM 2694 C CA . ILE A 1 322 ? 19.161 -28.403 72.911 1.00 36.88 322 ILE A CA 1
ATOM 2695 C C . ILE A 1 322 ? 19.947 -27.133 72.533 1.00 36.88 322 ILE A C 1
ATOM 2697 O O . ILE A 1 322 ? 19.754 -26.577 71.455 1.00 36.88 322 ILE A O 1
ATOM 2701 N N . THR A 1 323 ? 20.937 -26.739 73.337 1.00 33.84 323 THR A N 1
ATOM 2702 C CA . THR A 1 323 ? 21.790 -25.570 73.064 1.00 33.84 323 THR A CA 1
ATOM 2703 C C . THR A 1 323 ? 22.830 -25.806 71.960 1.00 33.84 323 THR A C 1
ATOM 2705 O O . THR A 1 323 ? 23.382 -24.845 71.437 1.00 33.84 323 THR A O 1
ATOM 2708 N N . CYS A 1 324 ? 23.080 -27.054 71.547 1.00 33.97 324 CYS A N 1
ATOM 2709 C CA . CYS A 1 324 ? 24.050 -27.345 70.482 1.00 33.97 324 CYS A CA 1
ATOM 2710 C C . CYS A 1 324 ? 23.439 -27.404 69.073 1.00 33.97 324 CYS A C 1
ATOM 2712 O O . CYS A 1 324 ? 24.188 -27.325 68.104 1.00 33.97 324 CYS A O 1
ATOM 2714 N N . TYR A 1 325 ? 22.111 -27.491 68.921 1.00 31.30 325 TYR A N 1
ATOM 2715 C CA . TYR A 1 325 ? 21.488 -27.556 67.588 1.00 31.30 325 TYR A CA 1
ATOM 2716 C C . TYR A 1 325 ? 21.020 -26.200 67.037 1.00 31.30 325 TYR A C 1
ATOM 2718 O O . TYR A 1 325 ? 20.760 -26.085 65.843 1.00 31.30 325 TYR A O 1
ATOM 2726 N N . LEU A 1 326 ? 20.991 -25.150 67.865 1.00 31.81 326 LEU A N 1
ATOM 2727 C CA . LEU A 1 326 ? 20.686 -23.778 67.432 1.00 31.81 326 LEU A CA 1
ATOM 2728 C C . LEU A 1 326 ? 21.919 -22.966 66.993 1.00 31.81 326 LEU A C 1
ATOM 2730 O O . LEU A 1 326 ? 21.762 -21.852 66.507 1.00 31.81 326 LEU A O 1
ATOM 2734 N N . VAL A 1 327 ? 23.134 -23.518 67.101 1.00 33.91 327 VAL A N 1
ATOM 2735 C CA . VAL A 1 327 ? 24.381 -22.830 66.693 1.00 33.91 327 VAL A CA 1
ATOM 2736 C C . VAL A 1 327 ? 24.943 -23.344 65.355 1.00 33.91 327 VAL A C 1
ATOM 2738 O O . VAL A 1 327 ? 25.804 -22.701 64.768 1.00 33.91 327 VAL A O 1
ATOM 2741 N N . ILE A 1 328 ? 24.433 -24.453 64.803 1.00 33.47 328 ILE A N 1
ATOM 2742 C CA . ILE A 1 328 ? 24.972 -25.040 63.555 1.00 33.47 328 ILE A CA 1
ATOM 2743 C C . ILE A 1 328 ? 24.236 -24.553 62.290 1.00 33.47 328 ILE A C 1
ATOM 2745 O O . ILE A 1 328 ? 24.774 -24.650 61.194 1.00 33.47 328 ILE A O 1
ATOM 2749 N N . MET A 1 329 ? 23.059 -23.927 62.406 1.00 30.41 329 MET A N 1
ATOM 2750 C CA . MET A 1 329 ? 22.331 -23.392 61.238 1.00 30.41 329 MET A CA 1
ATOM 2751 C C . MET A 1 329 ? 22.758 -21.968 60.831 1.00 30.41 329 MET A C 1
ATOM 2753 O O . MET A 1 329 ? 22.137 -21.386 59.947 1.00 30.41 329 MET A O 1
ATOM 2757 N N . SER A 1 330 ? 23.802 -21.396 61.447 1.00 37.31 330 SER A N 1
ATOM 2758 C CA . SER A 1 330 ? 24.292 -20.050 61.107 1.00 37.31 330 SER A CA 1
ATOM 2759 C C . SER A 1 330 ? 25.573 -20.012 60.273 1.00 37.31 330 SER A C 1
ATOM 2761 O O . SER A 1 330 ? 25.879 -18.949 59.749 1.00 37.31 330 SER A O 1
ATOM 2763 N N . ASN A 1 331 ? 26.298 -21.121 60.081 1.00 31.64 331 ASN A N 1
ATOM 2764 C CA . ASN A 1 331 ? 27.533 -21.113 59.290 1.00 31.64 331 ASN A CA 1
ATOM 2765 C C . ASN A 1 331 ? 27.595 -22.309 58.337 1.00 31.64 331 ASN A C 1
ATOM 2767 O O . ASN A 1 331 ? 27.756 -23.454 58.752 1.00 31.64 331 ASN A O 1
ATOM 2771 N N . GLY A 1 332 ? 27.462 -22.020 57.042 1.00 42.00 332 GLY A N 1
ATOM 2772 C CA . GLY A 1 332 ? 27.575 -23.006 55.976 1.00 42.00 332 GLY A CA 1
ATOM 2773 C C . GLY A 1 332 ? 28.980 -23.597 55.875 1.00 42.00 332 GLY A C 1
ATOM 2774 O O . GLY A 1 332 ? 29.962 -22.861 55.908 1.00 42.00 332 GLY A O 1
ATOM 2775 N N . ASN A 1 333 ? 29.054 -24.926 55.753 1.00 28.91 333 ASN A N 1
ATOM 2776 C CA . ASN A 1 333 ? 29.987 -25.664 54.892 1.00 28.91 333 ASN A CA 1
ATOM 2777 C C . ASN A 1 333 ? 29.761 -27.190 55.020 1.00 28.91 333 ASN A C 1
ATOM 2779 O O . ASN A 1 333 ? 29.680 -27.736 56.116 1.00 28.91 333 ASN A O 1
ATOM 2783 N N . SER A 1 334 ? 29.686 -27.872 53.872 1.00 34.88 334 SER A N 1
ATOM 2784 C CA . SER A 1 334 ? 29.902 -29.325 53.654 1.00 34.88 334 SER A CA 1
ATOM 2785 C C . SER A 1 334 ? 31.316 -29.759 54.119 1.00 34.88 334 SER A C 1
ATOM 2787 O O . SER A 1 334 ? 32.153 -28.853 54.125 1.00 34.88 334 SER A O 1
ATOM 2789 N N . PRO A 1 335 ? 31.696 -31.050 54.392 1.00 40.25 335 PRO A N 1
ATOM 2790 C CA . PRO A 1 335 ? 31.476 -32.215 53.500 1.00 40.25 335 PRO A CA 1
ATOM 2791 C C . PRO A 1 335 ? 31.600 -33.673 54.092 1.00 40.25 335 PRO A C 1
ATOM 2793 O O . PRO A 1 335 ? 31.787 -33.896 55.281 1.00 40.25 335 PRO A O 1
ATOM 2796 N N . THR A 1 336 ? 31.454 -34.660 53.187 1.00 30.08 336 THR A N 1
ATOM 2797 C CA . THR A 1 336 ? 32.054 -36.022 53.012 1.00 30.08 336 THR A CA 1
ATOM 2798 C C . THR A 1 336 ? 32.720 -36.865 54.130 1.00 30.08 336 THR A C 1
ATOM 2800 O O . THR A 1 336 ? 33.623 -36.411 54.818 1.00 30.08 336 THR A O 1
ATOM 2803 N N . HIS A 1 337 ? 32.417 -38.180 54.064 1.00 30.17 337 HIS A N 1
ATOM 2804 C CA . HIS A 1 337 ? 33.201 -39.392 54.421 1.00 30.17 337 HIS A CA 1
ATOM 2805 C C . HIS A 1 337 ? 33.819 -39.549 55.828 1.00 30.17 337 HIS A C 1
ATOM 2807 O O . HIS A 1 337 ? 34.853 -38.967 56.119 1.00 30.17 337 HIS A O 1
ATOM 2813 N N . ALA A 1 338 ? 33.314 -40.528 56.598 1.00 25.09 338 ALA A N 1
ATOM 2814 C CA . ALA A 1 338 ? 34.136 -41.505 57.335 1.00 25.09 338 ALA A CA 1
ATOM 2815 C C . ALA A 1 338 ? 33.274 -42.651 57.904 1.00 25.09 338 ALA A C 1
ATOM 2817 O O . ALA A 1 338 ? 32.371 -42.440 58.711 1.00 25.09 338 ALA A O 1
ATOM 2818 N N . SER A 1 339 ? 33.580 -43.880 57.490 1.00 26.22 339 SER A N 1
ATOM 2819 C CA . SER A 1 339 ? 33.189 -45.123 58.159 1.00 26.22 339 SER A CA 1
ATOM 2820 C C . SER A 1 339 ? 34.242 -45.475 59.213 1.00 26.22 339 SER A C 1
ATOM 2822 O O . SER A 1 339 ? 35.419 -45.398 58.885 1.00 26.22 339 SER A O 1
ATOM 2824 N N . SER A 1 340 ? 33.845 -45.907 60.418 1.00 24.11 340 SER A N 1
ATOM 2825 C CA . SER A 1 340 ? 34.527 -46.951 61.220 1.00 24.11 340 SER A CA 1
ATOM 2826 C C . SER A 1 340 ? 33.924 -47.072 62.635 1.00 24.11 340 SER A C 1
ATOM 2828 O O . SER A 1 340 ? 33.926 -46.110 63.391 1.00 24.11 340 SER A O 1
ATOM 2830 N N . MET A 1 341 ? 33.380 -48.264 62.926 1.00 24.77 341 MET A N 1
ATOM 2831 C CA . MET A 1 341 ? 33.498 -49.109 64.142 1.00 24.77 341 MET A CA 1
ATOM 2832 C C . MET A 1 341 ? 33.850 -48.453 65.504 1.00 24.77 341 MET A C 1
ATOM 2834 O O . MET A 1 341 ? 34.781 -47.671 65.588 1.00 24.77 341 MET A O 1
ATOM 2838 N N . ALA A 1 342 ? 33.281 -48.806 66.664 1.00 26.53 342 ALA A N 1
ATOM 2839 C CA . ALA A 1 342 ? 32.368 -49.877 67.054 1.00 26.53 342 ALA A CA 1
ATOM 2840 C C . ALA A 1 342 ? 31.794 -49.638 68.473 1.00 26.53 342 ALA A C 1
ATOM 2842 O O . ALA A 1 342 ? 32.417 -49.010 69.322 1.00 26.53 342 ALA A O 1
ATOM 2843 N N . SER A 1 343 ? 30.675 -50.328 68.720 1.00 25.70 343 SER A N 1
ATOM 2844 C CA . SER A 1 343 ? 30.282 -51.019 69.963 1.00 25.70 343 SER A CA 1
ATOM 2845 C C . SER A 1 343 ? 29.640 -50.267 71.143 1.00 25.70 343 SER A C 1
ATOM 2847 O O . SER A 1 343 ? 30.199 -49.357 71.738 1.00 25.70 343 SER A O 1
ATOM 2849 N N . ASN A 1 344 ? 28.507 -50.864 71.537 1.00 25.89 344 ASN A N 1
ATOM 2850 C CA . ASN A 1 344 ? 27.921 -50.979 72.871 1.00 25.89 344 ASN A CA 1
ATOM 2851 C C . ASN A 1 344 ? 26.912 -49.932 73.383 1.00 25.89 344 ASN A C 1
ATOM 2853 O O . ASN A 1 344 ? 27.230 -48.911 73.975 1.00 25.89 344 ASN A O 1
ATOM 2857 N N . SER A 1 345 ? 25.653 -50.374 73.234 1.00 29.00 345 SER A N 1
ATOM 2858 C CA . SER A 1 345 ? 24.615 -50.521 74.268 1.00 29.00 345 SER A CA 1
ATOM 2859 C C . SER A 1 345 ? 23.932 -49.282 74.860 1.00 29.00 345 SER A C 1
ATOM 2861 O O . SER A 1 345 ? 24.497 -48.607 75.707 1.00 29.00 345 SER A O 1
ATOM 2863 N N . GLN A 1 346 ? 22.626 -49.197 74.528 1.00 32.59 346 GLN A N 1
ATOM 2864 C CA . GLN A 1 346 ? 21.487 -48.712 75.341 1.00 32.59 346 GLN A CA 1
ATOM 2865 C C . GLN A 1 346 ? 21.472 -47.187 75.607 1.00 32.59 346 GLN A C 1
ATOM 2867 O O . GLN A 1 346 ? 22.399 -46.651 76.179 1.00 32.59 346 GLN A O 1
ATOM 2872 N N . GLN A 1 347 ? 20.486 -46.362 75.238 1.00 29.62 347 GLN A N 1
ATOM 2873 C CA . GLN A 1 347 ? 19.042 -46.494 75.026 1.00 29.62 347 GLN A CA 1
ATOM 2874 C C . GLN A 1 347 ? 18.612 -45.526 73.900 1.00 29.62 347 GLN A C 1
ATOM 2876 O O . GLN A 1 347 ? 18.922 -44.337 73.944 1.00 29.62 347 GLN A O 1
ATOM 2881 N N . ARG A 1 348 ? 17.865 -46.002 72.896 1.00 26.89 348 ARG A N 1
ATOM 2882 C CA . ARG A 1 348 ? 17.195 -45.139 71.906 1.00 26.89 348 ARG A CA 1
ATOM 2883 C C . ARG A 1 348 ? 15.810 -44.766 72.432 1.00 26.89 348 ARG A C 1
ATOM 2885 O O . ARG A 1 348 ? 14.902 -45.590 72.382 1.00 26.89 348 ARG A O 1
ATOM 2892 N N . VAL A 1 349 ? 15.630 -43.525 72.879 1.00 32.25 349 VAL A N 1
ATOM 2893 C CA . VAL A 1 349 ? 14.292 -42.926 72.971 1.00 32.25 349 VAL A CA 1
ATOM 2894 C C . VAL A 1 349 ? 13.911 -42.475 71.562 1.00 32.25 349 VAL A C 1
ATOM 2896 O O . VAL A 1 349 ? 14.474 -41.525 71.023 1.00 32.25 349 VAL A O 1
ATOM 2899 N N . PHE A 1 350 ? 12.994 -43.207 70.932 1.00 27.69 350 PHE A N 1
ATOM 2900 C CA . PHE A 1 350 ? 12.386 -42.826 69.660 1.00 27.69 350 PHE A CA 1
ATOM 2901 C C . PHE A 1 350 ? 11.477 -41.606 69.876 1.00 27.69 350 PHE A C 1
ATOM 2903 O O . PHE A 1 350 ? 10.293 -41.756 70.164 1.00 27.69 350 PHE A O 1
ATOM 2910 N N . PHE A 1 351 ? 11.992 -40.391 69.684 1.00 34.62 351 PHE A N 1
ATOM 2911 C CA . PHE A 1 351 ? 11.125 -39.305 69.231 1.00 34.62 351 PHE A CA 1
ATOM 2912 C C . PHE A 1 351 ? 10.898 -39.513 67.735 1.00 34.62 351 PHE A C 1
ATOM 2914 O O . PHE A 1 351 ? 11.815 -39.402 66.922 1.00 34.62 351 PHE A O 1
ATOM 2921 N N . SER A 1 352 ? 9.675 -39.907 67.381 1.00 34.97 352 SER A N 1
ATOM 2922 C CA . SER A 1 352 ? 9.258 -40.074 65.992 1.00 34.97 352 SER A CA 1
ATOM 2923 C C . SER A 1 352 ? 9.562 -38.796 65.204 1.00 34.97 352 SER A C 1
ATOM 2925 O O . SER A 1 352 ? 9.033 -37.732 65.523 1.00 34.97 352 SER A O 1
ATOM 2927 N N . HIS A 1 353 ? 10.378 -38.910 64.150 1.00 38.97 353 HIS A N 1
ATOM 2928 C CA . HIS A 1 353 ? 10.656 -37.841 63.180 1.00 38.97 353 HIS A CA 1
ATOM 2929 C C . HIS A 1 353 ? 9.371 -37.186 62.637 1.00 38.97 353 HIS A C 1
ATOM 2931 O O . HIS A 1 353 ? 9.396 -36.016 62.268 1.00 38.97 353 HIS A O 1
ATOM 2937 N N . LYS A 1 354 ? 8.230 -37.899 62.650 1.00 39.75 354 LYS A N 1
ATOM 2938 C CA . LYS A 1 354 ? 6.924 -37.331 62.283 1.00 39.75 354 LYS A CA 1
ATOM 2939 C C . LYS A 1 354 ? 6.484 -36.203 63.217 1.00 39.75 354 LYS A C 1
ATOM 2941 O O . LYS A 1 354 ? 5.958 -35.216 62.730 1.00 39.75 354 LYS A O 1
ATOM 2946 N N . ASN A 1 355 ? 6.730 -36.300 64.524 1.00 33.50 355 ASN A N 1
ATOM 2947 C CA . ASN A 1 355 ? 6.251 -35.292 65.477 1.00 33.50 355 ASN A CA 1
ATOM 2948 C C . ASN A 1 355 ? 7.090 -34.005 65.437 1.00 33.50 355 ASN A C 1
ATOM 2950 O O . ASN A 1 355 ? 6.547 -32.923 65.632 1.00 33.50 355 ASN A O 1
ATOM 2954 N N . LEU A 1 356 ? 8.389 -34.106 65.123 1.00 38.50 356 LEU A N 1
ATOM 2955 C CA . LEU A 1 356 ? 9.251 -32.934 64.929 1.00 38.50 356 LEU A CA 1
ATOM 2956 C C . LEU A 1 356 ? 8.963 -32.232 63.587 1.00 38.50 356 LEU A C 1
ATOM 2958 O O . LEU A 1 356 ? 8.950 -31.008 63.524 1.00 38.50 356 LEU A O 1
ATOM 2962 N N . LEU A 1 357 ? 8.668 -33.002 62.529 1.00 39.78 357 LEU A N 1
ATOM 2963 C CA . LEU A 1 357 ? 8.254 -32.463 61.227 1.00 39.78 357 LEU A CA 1
ATOM 2964 C C . LEU A 1 357 ? 6.895 -31.758 61.293 1.00 39.78 357 LEU A C 1
ATOM 2966 O O . LEU A 1 357 ? 6.737 -30.723 60.656 1.00 39.78 357 LEU A O 1
ATOM 2970 N N . ILE A 1 358 ? 5.947 -32.260 62.093 1.00 41.16 358 ILE A N 1
ATOM 2971 C CA . ILE A 1 358 ? 4.642 -31.613 62.297 1.00 41.16 358 ILE A CA 1
ATOM 2972 C C . ILE A 1 358 ? 4.814 -30.243 62.971 1.00 41.16 358 ILE A C 1
ATOM 2974 O O . ILE A 1 358 ? 4.233 -29.278 62.492 1.00 41.16 358 ILE A O 1
ATOM 2978 N N . LEU A 1 359 ? 5.672 -30.118 63.993 1.00 37.03 359 LEU A N 1
ATOM 2979 C CA . LEU A 1 359 ? 5.894 -28.846 64.703 1.00 37.03 359 LEU A CA 1
ATOM 2980 C C . LEU A 1 359 ? 6.657 -27.790 63.873 1.00 37.03 359 LEU A C 1
ATOM 2982 O O . LEU A 1 359 ? 6.520 -26.588 64.105 1.00 37.03 359 LEU A O 1
ATOM 2986 N N . ILE A 1 360 ? 7.479 -28.232 62.913 1.00 39.44 360 ILE A N 1
ATOM 2987 C CA . ILE A 1 360 ? 8.206 -27.355 61.980 1.00 39.44 360 ILE A CA 1
ATOM 2988 C C . ILE A 1 360 ? 7.298 -26.942 60.807 1.00 39.44 360 ILE A C 1
ATOM 2990 O O . ILE A 1 360 ? 7.329 -25.784 60.400 1.00 39.44 360 ILE A O 1
ATOM 2994 N N . HIS A 1 361 ? 6.435 -27.836 60.305 1.00 40.59 361 HIS A N 1
ATOM 2995 C CA . HIS A 1 361 ? 5.451 -27.502 59.264 1.00 40.59 361 HIS A CA 1
ATOM 2996 C C . HIS A 1 361 ? 4.316 -26.595 59.768 1.00 40.59 361 HIS A C 1
ATOM 2998 O O . HIS A 1 361 ? 3.850 -25.745 59.010 1.00 40.59 361 HIS A O 1
ATOM 3004 N N . THR A 1 362 ? 3.879 -26.727 61.027 1.00 38.72 362 THR A N 1
ATOM 3005 C CA . THR A 1 362 ? 2.862 -25.827 61.602 1.00 38.72 362 THR A CA 1
ATOM 3006 C C . THR A 1 362 ? 3.418 -24.427 61.864 1.00 38.72 362 THR A C 1
ATOM 3008 O O . THR A 1 362 ? 2.728 -23.451 61.585 1.00 38.72 362 THR A O 1
ATOM 3011 N N . ASN A 1 363 ? 4.688 -24.305 62.277 1.00 40.12 363 ASN A N 1
ATOM 3012 C CA . ASN A 1 363 ? 5.364 -23.007 62.427 1.00 40.12 363 ASN A CA 1
ATOM 3013 C C . ASN A 1 363 ? 5.727 -22.329 61.094 1.00 40.12 363 ASN A C 1
ATOM 3015 O O . ASN A 1 363 ? 5.808 -21.106 61.040 1.00 40.12 363 ASN A O 1
ATOM 3019 N N . GLN A 1 364 ? 5.934 -23.086 60.010 1.00 40.31 364 GLN A N 1
ATOM 3020 C CA . GLN A 1 364 ? 6.164 -22.501 58.682 1.00 40.31 364 GLN A CA 1
ATOM 3021 C C . GLN A 1 364 ? 4.874 -21.979 58.029 1.00 40.31 364 GLN A C 1
ATOM 3023 O O . GLN A 1 364 ? 4.932 -20.992 57.304 1.00 40.31 364 GLN A O 1
ATOM 3028 N N . LYS A 1 365 ? 3.707 -22.576 58.314 1.00 39.22 365 LYS A N 1
ATOM 3029 C CA . LYS A 1 365 ? 2.406 -22.085 57.814 1.00 39.22 365 LYS A CA 1
ATOM 3030 C C . LYS A 1 365 ? 1.819 -20.913 58.609 1.00 39.22 365 LYS A C 1
ATOM 3032 O O . LYS A 1 365 ? 0.948 -20.225 58.094 1.00 39.22 365 LYS A O 1
ATOM 3037 N N . SER A 1 366 ? 2.269 -20.673 59.840 1.00 39.88 366 SER A N 1
ATOM 3038 C CA . SER A 1 366 ? 1.742 -19.609 60.710 1.00 39.88 366 SER A CA 1
ATOM 3039 C C . SER A 1 366 ? 2.542 -18.297 60.667 1.00 39.88 366 SER A C 1
ATOM 3041 O O . SER A 1 366 ? 2.193 -17.348 61.376 1.00 39.88 366 SER A O 1
ATOM 3043 N N . ALA A 1 367 ? 3.584 -18.217 59.829 1.00 39.75 367 ALA A N 1
ATOM 3044 C CA . ALA A 1 367 ? 4.495 -17.072 59.735 1.00 39.75 367 ALA A CA 1
ATOM 3045 C C . ALA A 1 367 ? 4.341 -16.209 58.464 1.00 39.75 367 ALA A C 1
ATOM 3047 O O . ALA A 1 367 ? 5.111 -15.266 58.291 1.00 39.75 367 ALA A O 1
ATOM 3048 N N . GLU A 1 368 ? 3.341 -16.447 57.610 1.00 46.03 368 GLU A N 1
ATOM 3049 C CA . GLU A 1 368 ? 2.889 -15.429 56.652 1.00 46.03 368 GLU A CA 1
ATOM 3050 C C . GLU A 1 368 ? 1.723 -14.662 57.270 1.00 46.03 368 GLU A C 1
ATOM 3052 O O . GLU A 1 368 ? 0.575 -15.098 57.300 1.00 46.03 368 GLU A O 1
ATOM 3057 N N . LYS A 1 369 ? 2.041 -13.503 57.841 1.00 47.06 369 LYS A N 1
ATOM 3058 C CA . LYS A 1 369 ? 1.054 -12.553 58.346 1.00 47.06 369 LYS A CA 1
ATOM 3059 C C . LYS A 1 369 ? 0.316 -11.985 57.124 1.00 47.06 369 LYS A C 1
ATOM 3061 O O . LYS A 1 369 ? 0.831 -11.065 56.497 1.00 47.06 369 LYS A O 1
ATOM 3066 N N . SER A 1 370 ? -0.834 -12.548 56.743 1.00 55.16 370 SER A N 1
ATOM 3067 C CA . SER A 1 370 ? -1.633 -12.018 55.629 1.00 55.16 370 SER A CA 1
ATOM 3068 C C . SER A 1 370 ? -1.994 -10.558 55.916 1.00 55.16 370 SER A C 1
ATOM 3070 O O . SER A 1 370 ? -2.659 -10.255 56.911 1.00 55.16 370 SER A O 1
ATOM 3072 N N . THR A 1 371 ? -1.499 -9.637 55.092 1.00 68.44 371 THR A N 1
ATOM 3073 C CA . THR A 1 371 ? -1.768 -8.200 55.226 1.00 68.44 371 THR A CA 1
ATOM 3074 C C . THR A 1 371 ? -3.228 -7.916 54.902 1.00 68.44 371 THR A C 1
ATOM 3076 O O . THR A 1 371 ? -3.766 -8.500 53.966 1.00 68.44 371 THR A O 1
ATOM 3079 N N . GLU A 1 372 ? -3.865 -7.047 55.687 1.00 79.44 372 GLU A N 1
ATOM 3080 C CA . GLU A 1 372 ? -5.239 -6.603 55.439 1.00 79.44 372 GLU A CA 1
ATOM 3081 C C . GLU A 1 372 ? -5.326 -5.951 54.048 1.00 79.44 372 GLU A C 1
ATOM 3083 O O . GLU A 1 372 ? -4.454 -5.138 53.714 1.00 79.44 372 GLU A O 1
ATOM 3088 N N . PRO A 1 373 ? -6.315 -6.320 53.216 1.00 79.06 373 PRO A N 1
ATOM 3089 C CA . PRO A 1 373 ? -6.463 -5.718 51.901 1.00 79.06 373 PRO A CA 1
ATOM 3090 C C . PRO A 1 373 ? -6.813 -4.228 52.037 1.00 79.06 373 PRO A C 1
ATOM 3092 O O . PRO A 1 373 ? -7.509 -3.811 52.966 1.00 79.06 373 PRO A O 1
ATOM 3095 N N . CYS A 1 374 ? -6.336 -3.408 51.100 1.00 78.69 374 CYS A N 1
ATOM 3096 C CA . CYS A 1 374 ? -6.593 -1.965 51.079 1.00 78.69 374 CYS A CA 1
ATOM 3097 C C . CYS A 1 374 ? -7.788 -1.634 50.170 1.00 78.69 374 CYS A C 1
ATOM 3099 O O . CYS A 1 374 ? -7.881 -2.208 49.084 1.00 78.69 374 CYS A O 1
ATOM 3101 N N . PRO A 1 375 ? -8.651 -0.671 50.544 1.00 80.56 375 PRO A N 1
ATOM 3102 C CA . PRO A 1 375 ? -9.780 -0.281 49.709 1.00 80.56 375 PRO A CA 1
ATOM 3103 C C . PRO A 1 375 ? -9.318 0.383 48.395 1.00 80.56 375 PRO A C 1
ATOM 3105 O O . PRO A 1 375 ? -8.297 1.088 48.387 1.00 80.56 375 PRO A O 1
ATOM 3108 N N . PRO A 1 376 ? -10.072 0.212 47.292 1.00 80.12 376 PRO A N 1
ATOM 3109 C CA . PRO A 1 376 ? -9.817 0.900 46.029 1.00 80.12 376 PRO A CA 1
ATOM 3110 C C . PRO A 1 376 ? -9.816 2.429 46.185 1.00 80.12 376 PRO A C 1
ATOM 3112 O O . PRO A 1 376 ? -10.515 2.997 47.027 1.00 80.12 376 PRO A O 1
ATOM 3115 N N . LYS A 1 377 ? -9.015 3.121 45.366 1.00 76.06 377 LYS A N 1
ATOM 3116 C CA . LYS A 1 377 ? -8.943 4.592 45.376 1.00 76.06 377 LYS A CA 1
ATOM 3117 C C . LYS A 1 377 ? -10.183 5.195 44.711 1.00 76.06 377 LYS A C 1
ATOM 3119 O O . LYS A 1 377 ? -10.585 4.749 43.641 1.00 76.06 377 LYS A O 1
ATOM 3124 N N . HIS A 1 378 ? -10.722 6.260 45.306 1.00 67.38 378 HIS A N 1
ATOM 3125 C CA . HIS A 1 378 ? -11.868 6.988 44.758 1.00 67.38 378 HIS A CA 1
ATOM 3126 C C . HIS A 1 378 ? -11.525 7.691 43.435 1.00 67.38 378 HIS A C 1
ATOM 3128 O O . HIS A 1 378 ? -10.428 8.226 43.259 1.00 67.38 378 HIS A O 1
ATOM 3134 N N . LEU A 1 379 ? -12.502 7.728 42.531 1.00 65.25 379 LEU A N 1
ATOM 3135 C CA . LEU A 1 379 ? -12.410 8.349 41.212 1.00 65.25 379 LEU A CA 1
ATOM 3136 C C . LEU A 1 379 ? -12.281 9.878 41.308 1.00 65.25 379 LEU A C 1
ATOM 3138 O O . LEU A 1 379 ? -13.085 10.529 41.978 1.00 65.25 379 LEU A O 1
ATOM 3142 N N . ASP A 1 380 ? -11.300 10.456 40.612 1.00 77.94 380 ASP A N 1
ATOM 3143 C CA . ASP A 1 380 ? -11.174 11.906 40.430 1.00 77.94 380 ASP A CA 1
ATOM 3144 C C . ASP A 1 380 ? -11.712 12.326 39.054 1.00 77.94 380 ASP A C 1
ATOM 3146 O O . ASP A 1 380 ? -11.082 12.106 38.017 1.00 77.94 380 ASP A O 1
ATOM 3150 N N . LEU A 1 381 ? -12.885 12.963 39.051 1.00 75.44 381 LEU A N 1
ATOM 3151 C CA . LEU A 1 381 ? -13.594 13.399 37.843 1.00 75.44 381 LEU A CA 1
ATOM 3152 C C . LEU A 1 381 ? -12.805 14.443 37.034 1.00 75.44 381 LEU A C 1
ATOM 3154 O O . LEU A 1 381 ? -12.918 14.497 35.807 1.00 75.44 381 LEU A O 1
ATOM 3158 N N . ALA A 1 382 ? -11.965 15.251 37.691 1.00 79.19 382 ALA A N 1
ATOM 3159 C CA . ALA A 1 382 ? -11.121 16.224 36.999 1.00 79.19 382 ALA A CA 1
ATOM 3160 C C . ALA A 1 382 ? -10.066 15.522 36.129 1.00 79.19 382 ALA A C 1
ATOM 3162 O O . ALA A 1 382 ? -9.820 15.923 34.986 1.00 79.19 382 ALA A O 1
ATOM 3163 N N . THR A 1 383 ? -9.504 14.426 36.641 1.00 82.56 383 THR A N 1
ATOM 3164 C CA . THR A 1 383 ? -8.568 13.583 35.899 1.00 82.56 383 THR A CA 1
ATOM 3165 C C . THR A 1 383 ? -9.247 12.937 34.685 1.00 82.56 383 THR A C 1
ATOM 3167 O O . THR A 1 383 ? -8.698 13.022 33.585 1.00 82.56 383 THR A O 1
ATOM 3170 N N . VAL A 1 384 ? -10.468 12.400 34.820 1.00 80.88 384 VAL A N 1
ATOM 3171 C CA . VAL A 1 384 ? -11.224 11.792 33.698 1.00 80.88 384 VAL A CA 1
ATOM 3172 C C . VAL A 1 384 ? -11.459 12.790 32.568 1.00 80.88 384 VAL A C 1
ATOM 3174 O O . VAL A 1 384 ? -11.171 12.504 31.405 1.00 80.88 384 VAL A O 1
ATOM 3177 N N . ARG A 1 385 ? -11.892 14.007 32.912 1.00 81.31 385 ARG A N 1
ATOM 3178 C CA . ARG A 1 385 ? -12.086 15.084 31.937 1.00 81.31 385 ARG A CA 1
ATOM 3179 C C . ARG A 1 385 ? -10.797 15.432 31.196 1.00 81.31 385 ARG A C 1
ATOM 3181 O O . ARG A 1 385 ? -10.819 15.624 29.981 1.00 81.31 385 ARG A O 1
ATOM 3188 N N . SER A 1 386 ? -9.672 15.492 31.908 1.00 83.25 386 SER A N 1
ATOM 3189 C CA . SER A 1 386 ? -8.373 15.760 31.284 1.00 83.25 386 SER A CA 1
ATOM 3190 C C . SER A 1 386 ? -7.955 14.643 30.317 1.00 83.25 386 SER A C 1
ATOM 3192 O O . SER A 1 386 ? -7.487 14.935 29.214 1.00 83.25 386 SER A O 1
ATOM 3194 N N . ILE A 1 387 ? -8.207 13.378 30.678 1.00 84.50 387 ILE A N 1
ATOM 3195 C CA . ILE A 1 387 ? -7.931 12.204 29.841 1.00 84.50 387 ILE A CA 1
ATOM 3196 C C . ILE A 1 387 ? -8.801 12.224 28.582 1.00 84.50 387 ILE A C 1
ATOM 3198 O O . ILE A 1 387 ? -8.269 12.007 27.495 1.00 84.50 387 ILE A O 1
ATOM 3202 N N . ALA A 1 388 ? -10.096 12.531 28.697 1.00 83.81 388 ALA A N 1
ATOM 3203 C CA . ALA A 1 388 ? -11.018 12.600 27.561 1.00 83.81 388 ALA A CA 1
ATOM 3204 C C . ALA A 1 388 ? -10.554 13.629 26.515 1.00 83.81 388 ALA A C 1
ATOM 3206 O O . ALA A 1 388 ? -10.398 13.308 25.336 1.00 83.81 388 ALA A O 1
ATOM 3207 N N . VAL A 1 389 ? -10.239 14.851 26.959 1.00 84.00 389 VAL A N 1
ATOM 3208 C CA . VAL A 1 389 ? -9.780 15.944 26.083 1.00 84.00 389 VAL A CA 1
ATOM 3209 C C . VAL A 1 389 ? -8.433 15.614 25.431 1.00 84.00 389 VAL A C 1
ATOM 3211 O O . VAL A 1 389 ? -8.260 15.776 24.218 1.00 84.00 389 VAL A O 1
ATOM 3214 N N . GLN A 1 390 ? -7.471 15.111 26.211 1.00 84.19 390 GLN A N 1
ATOM 3215 C CA . GLN A 1 390 ? -6.167 14.706 25.679 1.00 84.19 390 GLN A CA 1
ATOM 3216 C C . GLN A 1 390 ? -6.266 13.517 24.724 1.00 84.19 390 GLN A C 1
ATOM 3218 O O . GLN A 1 390 ? -5.475 13.420 23.792 1.00 84.19 390 GLN A O 1
ATOM 3223 N N . SER A 1 391 ? -7.203 12.601 24.951 1.00 82.38 391 SER A N 1
ATOM 3224 C CA . SER A 1 391 ? -7.391 11.444 24.082 1.00 82.38 391 SER A CA 1
ATOM 3225 C C . SER A 1 391 ? -7.997 11.883 22.756 1.00 82.38 391 SER A C 1
ATOM 3227 O O . SER A 1 391 ? -7.371 11.659 21.725 1.00 82.38 391 SER A O 1
ATOM 3229 N N . LEU A 1 392 ? -9.127 12.600 22.773 1.00 83.81 392 LEU A N 1
ATOM 3230 C CA . LEU A 1 392 ? -9.815 13.066 21.561 1.00 83.81 392 LEU A CA 1
ATOM 3231 C C . LEU A 1 392 ? -8.911 13.912 20.654 1.00 83.81 392 LEU A C 1
ATOM 3233 O O . LEU A 1 392 ? -8.882 13.698 19.447 1.00 83.81 392 LEU A O 1
ATOM 3237 N N . SER A 1 393 ? -8.111 14.816 21.223 1.00 82.62 393 SER A N 1
ATOM 3238 C CA . SER A 1 393 ? -7.175 15.656 20.450 1.00 82.62 393 SER A CA 1
ATOM 3239 C C . SER A 1 393 ? -6.030 14.890 19.770 1.00 82.62 393 SER A C 1
ATOM 3241 O O . SER A 1 393 ? -5.406 15.419 18.850 1.00 82.62 393 SER A O 1
ATOM 3243 N N . LYS A 1 394 ? -5.736 13.649 20.184 1.00 84.88 394 LYS A N 1
ATOM 3244 C CA . LYS A 1 394 ? -4.713 12.813 19.530 1.00 84.88 394 LYS A CA 1
ATOM 3245 C C . LYS A 1 394 ? -5.203 12.186 18.232 1.00 84.88 394 LYS A C 1
ATOM 3247 O O . LYS A 1 394 ? -4.367 11.874 17.389 1.00 84.88 394 LYS A O 1
ATOM 3252 N N . TYR A 1 395 ? -6.508 11.954 18.097 1.00 85.44 395 TYR A N 1
ATOM 3253 C CA . TYR A 1 395 ? -7.068 11.157 17.003 1.00 85.44 395 TYR A CA 1
ATOM 3254 C C . TYR A 1 395 ? -8.177 11.850 16.210 1.00 85.44 395 TYR A C 1
ATOM 3256 O O . TYR A 1 395 ? -8.446 11.427 15.096 1.00 85.44 395 TYR A O 1
ATOM 3264 N N . LEU A 1 396 ? -8.761 12.937 16.716 1.00 85.81 396 LEU A N 1
ATOM 3265 C CA . LEU A 1 396 ? -9.681 13.795 15.969 1.00 85.81 396 LEU A CA 1
ATOM 3266 C C . LEU A 1 396 ? -9.055 15.166 15.707 1.00 85.81 396 LEU A C 1
ATOM 3268 O O . LEU A 1 396 ? -8.184 15.629 16.447 1.00 85.81 396 LEU A O 1
ATOM 3272 N N . ARG A 1 397 ? -9.535 15.834 14.658 1.00 87.00 397 ARG A N 1
ATOM 3273 C CA . ARG A 1 397 ? -9.200 17.231 14.368 1.00 87.00 397 ARG A CA 1
ATOM 3274 C C . ARG A 1 397 ? -9.847 18.161 15.414 1.00 87.00 397 ARG A C 1
ATOM 3276 O O . ARG A 1 397 ? -11.076 18.175 15.497 1.00 87.00 397 ARG A O 1
ATOM 3283 N N . PRO A 1 398 ? -9.074 18.933 16.202 1.00 85.31 398 PRO A N 1
ATOM 3284 C CA . PRO A 1 398 ? -9.628 19.963 17.070 1.00 85.31 398 PRO A CA 1
ATOM 3285 C C . PRO A 1 398 ? -10.303 21.088 16.265 1.00 85.31 398 PRO A C 1
ATOM 3287 O O . PRO A 1 398 ? -9.922 21.355 15.120 1.00 85.31 398 PRO A O 1
ATOM 3290 N N . PRO A 1 399 ? -11.274 21.789 16.872 1.00 85.75 399 PRO A N 1
ATOM 3291 C CA . PRO A 1 399 ? -11.977 22.890 16.224 1.00 85.75 399 PRO A CA 1
ATOM 3292 C C . PRO A 1 399 ? -11.005 24.005 15.815 1.00 85.75 399 PRO A C 1
ATOM 3294 O O . PRO A 1 399 ? -10.087 24.362 16.558 1.00 85.75 399 PRO A O 1
ATOM 3297 N N . GLY A 1 400 ? -11.202 24.547 14.612 1.00 82.12 400 GLY A N 1
ATOM 3298 C CA . GLY A 1 400 ? -10.368 25.617 14.052 1.00 82.12 400 GLY A CA 1
ATOM 3299 C C . GLY A 1 400 ? -9.055 25.171 13.387 1.00 82.12 400 GLY A C 1
ATOM 3300 O O . GLY A 1 400 ? -8.415 25.990 12.725 1.00 82.12 400 GLY A O 1
ATOM 3301 N N . GLU A 1 401 ? -8.652 23.897 13.492 1.00 85.19 401 GLU A N 1
ATOM 3302 C CA . GLU A 1 401 ? -7.596 23.345 12.626 1.00 85.19 401 GLU A CA 1
ATOM 3303 C C . GLU A 1 401 ? -8.145 23.238 11.185 1.00 85.19 401 GLU A C 1
ATOM 3305 O O . GLU A 1 401 ? -9.241 22.703 11.008 1.00 85.19 401 GLU A O 1
ATOM 3310 N N . PRO A 1 402 ? -7.450 23.751 10.149 1.00 86.19 402 PRO A N 1
ATOM 3311 C CA . PRO A 1 402 ? -7.953 23.702 8.776 1.00 86.19 402 PRO A CA 1
ATOM 3312 C C . PRO A 1 402 ? -8.039 22.262 8.268 1.00 86.19 402 PRO A C 1
ATOM 3314 O O . PRO A 1 402 ? -7.199 21.426 8.605 1.00 86.19 402 PRO A O 1
ATOM 3317 N N . ASN A 1 403 ? -9.013 21.991 7.401 1.00 85.31 403 ASN A N 1
ATOM 3318 C CA . ASN A 1 403 ? -9.080 20.715 6.706 1.00 85.31 403 ASN A CA 1
ATOM 3319 C C . ASN A 1 403 ? -7.986 20.665 5.629 1.00 85.31 403 ASN A C 1
ATOM 3321 O O . ASN A 1 403 ? -7.812 21.616 4.859 1.00 85.31 403 ASN A O 1
ATOM 3325 N N . ILE A 1 404 ? -7.215 19.579 5.608 1.00 89.56 404 ILE A N 1
ATOM 3326 C CA . ILE A 1 404 ? -6.091 19.405 4.687 1.00 89.56 404 ILE A CA 1
ATOM 3327 C C . ILE A 1 404 ? -6.471 18.338 3.670 1.00 89.56 404 ILE A C 1
ATOM 3329 O O . ILE A 1 404 ? -6.611 17.170 4.024 1.00 89.56 404 ILE A O 1
ATOM 3333 N N . HIS A 1 405 ? -6.561 18.742 2.407 1.00 88.81 405 HIS A N 1
ATOM 3334 C CA . HIS A 1 405 ? -6.723 17.828 1.285 1.00 88.81 405 HIS A CA 1
ATOM 3335 C C . HIS A 1 405 ? -5.415 17.739 0.499 1.00 88.81 405 HIS A C 1
ATOM 3337 O O . HIS A 1 405 ? -4.777 18.756 0.200 1.00 88.81 405 HIS A O 1
ATOM 3343 N N . LEU A 1 406 ? -5.004 16.514 0.182 1.00 93.56 406 LEU A N 1
ATOM 3344 C CA . LEU A 1 406 ? -3.766 16.238 -0.531 1.00 93.56 406 LEU A CA 1
ATOM 3345 C C . LEU A 1 406 ? -4.050 15.787 -1.958 1.00 93.56 406 LEU A C 1
ATOM 3347 O O . LEU A 1 406 ? -4.922 14.960 -2.201 1.00 93.56 406 LEU A O 1
ATOM 3351 N N . GLU A 1 407 ? -3.257 16.287 -2.894 1.00 93.19 407 GLU A N 1
ATOM 3352 C CA . GLU A 1 407 ? -3.343 15.913 -4.301 1.00 93.19 407 GLU A CA 1
ATOM 3353 C C . GLU A 1 407 ? -1.942 15.637 -4.847 1.00 93.19 407 GLU A C 1
ATOM 3355 O O . GLU A 1 407 ? -1.001 16.411 -4.623 1.00 93.19 407 GLU A O 1
ATOM 3360 N N . LEU A 1 408 ? -1.787 14.508 -5.538 1.00 91.62 408 LEU A N 1
ATOM 3361 C CA . LEU A 1 408 ? -0.534 14.146 -6.185 1.00 91.62 408 LEU A CA 1
ATOM 3362 C C . LEU A 1 408 ? -0.475 14.797 -7.568 1.00 91.62 408 LEU A C 1
ATOM 3364 O O . LEU A 1 408 ? -1.251 14.475 -8.456 1.00 91.62 408 LEU A O 1
ATOM 3368 N N . GLY A 1 409 ? 0.466 15.716 -7.747 1.00 89.62 409 GLY A N 1
ATOM 3369 C CA . GLY A 1 409 ? 0.751 16.356 -9.024 1.00 89.62 409 GLY A CA 1
ATOM 3370 C C . GLY A 1 409 ? 2.128 15.985 -9.566 1.00 89.62 409 GLY A C 1
ATOM 3371 O O . GLY A 1 409 ? 2.915 15.271 -8.936 1.00 89.62 409 GLY A O 1
ATOM 3372 N N . THR A 1 410 ? 2.459 16.557 -10.722 1.00 89.00 410 THR A N 1
ATOM 3373 C CA . THR A 1 410 ? 3.755 16.366 -11.379 1.00 89.00 410 THR A CA 1
ATOM 3374 C C . THR A 1 410 ? 4.625 17.628 -11.352 1.00 89.00 410 THR A C 1
ATOM 3376 O O . THR A 1 410 ? 4.131 18.754 -11.386 1.00 89.00 410 THR A O 1
ATOM 3379 N N . THR A 1 411 ? 5.945 17.460 -11.292 1.00 86.81 411 THR A N 1
ATOM 3380 C CA . THR A 1 411 ? 6.963 18.520 -11.398 1.00 86.81 411 THR A CA 1
ATOM 3381 C C . THR A 1 411 ? 7.898 18.228 -12.562 1.00 86.81 411 THR A C 1
ATOM 3383 O O . THR A 1 411 ? 8.185 17.074 -12.875 1.00 86.81 411 THR A O 1
ATOM 3386 N N . THR A 1 412 ? 8.407 19.286 -13.188 1.00 86.62 412 THR A N 1
ATOM 3387 C CA . THR A 1 412 ? 9.423 19.201 -14.236 1.00 86.62 412 THR A CA 1
ATOM 3388 C C . THR A 1 412 ? 10.739 18.671 -13.678 1.00 86.62 412 THR A C 1
ATOM 3390 O O . THR A 1 412 ? 11.273 19.214 -12.709 1.00 86.62 412 THR A O 1
ATOM 3393 N N . LEU A 1 413 ? 11.285 17.645 -14.325 1.00 87.88 413 LEU A N 1
ATOM 3394 C CA . LEU A 1 413 ? 12.616 17.132 -14.019 1.00 87.88 413 LEU A CA 1
ATOM 3395 C C . LEU A 1 413 ? 13.674 18.184 -14.359 1.00 87.88 413 LEU A C 1
ATOM 3397 O O . LEU A 1 413 ? 13.532 18.911 -15.344 1.00 87.88 413 LEU A O 1
ATOM 3401 N N . SER A 1 414 ? 14.736 18.263 -13.560 1.00 83.25 414 SER A N 1
ATOM 3402 C CA . SER A 1 414 ? 15.834 19.194 -13.819 1.00 83.25 414 SER A CA 1
ATOM 3403 C C . SER A 1 414 ? 17.127 18.466 -14.155 1.00 83.25 414 SER A C 1
ATOM 3405 O O . SER A 1 414 ? 17.472 17.434 -13.577 1.00 83.25 414 SER A O 1
ATOM 3407 N N . ASN A 1 415 ? 17.864 19.028 -15.112 1.00 77.44 415 ASN A N 1
ATOM 3408 C CA . ASN A 1 415 ? 19.151 18.484 -15.516 1.00 77.44 415 ASN A CA 1
ATOM 3409 C C . ASN A 1 415 ? 20.172 18.663 -14.394 1.00 77.44 415 ASN A C 1
ATOM 3411 O O . ASN A 1 415 ? 20.353 19.754 -13.855 1.00 77.44 415 ASN A O 1
ATOM 3415 N N . THR A 1 416 ? 20.880 17.586 -14.079 1.00 83.12 416 THR A N 1
ATOM 3416 C CA . THR A 1 416 ? 21.930 17.590 -13.063 1.00 83.12 416 THR A CA 1
ATOM 3417 C C . THR A 1 416 ? 23.299 17.884 -13.674 1.00 83.12 416 THR A C 1
ATOM 3419 O O . THR A 1 416 ? 23.610 17.455 -14.787 1.00 83.12 416 THR A O 1
ATOM 3422 N N . GLN A 1 417 ? 24.158 18.587 -12.934 1.00 84.62 417 GLN A N 1
ATOM 3423 C CA . GLN A 1 417 ? 25.592 18.669 -13.242 1.00 84.62 417 GLN A CA 1
ATOM 3424 C C . GLN A 1 417 ? 26.418 17.627 -12.481 1.00 84.62 417 GLN A C 1
ATOM 3426 O O . GLN A 1 417 ? 27.612 17.494 -12.734 1.00 84.62 417 GLN A O 1
ATOM 3431 N N . ASN A 1 418 ? 25.789 16.851 -11.593 1.00 91.50 418 ASN A N 1
ATOM 3432 C CA . ASN A 1 418 ? 26.464 15.843 -10.791 1.00 91.50 418 ASN A CA 1
ATOM 3433 C C . ASN A 1 418 ? 26.858 14.632 -11.652 1.00 91.50 418 ASN A C 1
ATOM 3435 O O . ASN A 1 418 ? 26.005 13.947 -12.221 1.00 91.50 418 ASN A O 1
ATOM 3439 N N . ASN A 1 419 ? 28.160 14.347 -11.716 1.00 92.94 419 ASN A N 1
ATOM 3440 C CA . ASN A 1 419 ? 28.702 13.239 -12.501 1.00 92.94 419 ASN A CA 1
ATOM 3441 C C . ASN A 1 419 ? 28.186 11.874 -12.027 1.00 92.94 419 ASN A C 1
ATOM 3443 O O . ASN A 1 419 ? 27.866 11.033 -12.862 1.00 92.94 419 ASN A O 1
ATOM 3447 N N . ASN A 1 420 ? 28.035 11.662 -10.716 1.00 92.88 420 ASN A N 1
ATOM 3448 C CA . ASN A 1 420 ? 27.546 10.389 -10.176 1.00 92.88 420 ASN A CA 1
ATOM 3449 C C . ASN A 1 420 ? 26.090 10.128 -10.569 1.00 92.88 420 ASN A C 1
ATOM 3451 O O . ASN A 1 420 ? 25.711 8.984 -10.810 1.00 92.88 420 ASN A O 1
ATOM 3455 N N . GLU A 1 421 ? 25.279 11.179 -10.668 1.00 94.06 421 GLU A N 1
ATOM 3456 C CA . GLU A 1 421 ? 23.897 11.058 -11.127 1.00 94.06 421 GLU A CA 1
ATOM 3457 C C . GLU A 1 421 ? 23.828 10.833 -12.644 1.00 94.06 421 GLU A C 1
ATOM 3459 O O . GLU A 1 421 ? 23.085 9.964 -13.094 1.00 94.06 421 GLU A O 1
ATOM 3464 N N . LYS A 1 422 ? 24.664 11.512 -13.442 1.00 92.88 422 LYS A N 1
ATOM 3465 C CA . LYS A 1 422 ? 24.779 11.241 -14.890 1.00 92.88 422 LYS A CA 1
ATOM 3466 C C . LYS A 1 422 ? 25.201 9.793 -15.170 1.00 92.88 422 LYS A C 1
ATOM 3468 O O . LYS A 1 422 ? 24.656 9.152 -16.066 1.00 92.88 422 LYS A O 1
ATOM 3473 N N . LEU A 1 423 ? 26.141 9.259 -14.386 1.00 93.50 423 LEU A N 1
ATOM 3474 C CA . LEU A 1 423 ? 26.558 7.855 -14.470 1.00 93.50 423 LEU A CA 1
ATOM 3475 C C . LEU A 1 423 ? 25.409 6.901 -14.125 1.00 93.50 423 LEU A C 1
ATOM 3477 O O . LEU A 1 423 ? 25.212 5.919 -14.837 1.00 93.50 423 LEU A O 1
ATOM 3481 N N . ARG A 1 424 ? 24.614 7.209 -13.092 1.00 93.88 424 ARG A N 1
ATOM 3482 C CA . ARG A 1 424 ? 23.414 6.434 -12.738 1.00 93.88 424 ARG A CA 1
ATOM 3483 C C . ARG A 1 424 ? 22.378 6.461 -13.866 1.00 93.88 424 ARG A C 1
ATOM 3485 O O . ARG A 1 424 ? 21.868 5.413 -14.238 1.00 93.88 424 ARG A O 1
ATOM 3492 N N . GLN A 1 425 ? 22.096 7.627 -14.445 1.00 92.06 425 GLN A N 1
ATOM 3493 C CA . GLN A 1 425 ? 21.156 7.773 -15.566 1.00 92.06 425 GLN A CA 1
ATOM 3494 C C . GLN A 1 425 ? 21.610 6.986 -16.803 1.00 92.06 425 GLN A C 1
ATOM 3496 O O . GLN A 1 425 ? 20.797 6.317 -17.434 1.00 92.06 425 GLN A O 1
ATOM 3501 N N . SER A 1 426 ? 22.912 7.005 -17.104 1.00 91.88 426 SER A N 1
ATOM 3502 C CA . SER A 1 426 ? 23.519 6.185 -18.161 1.00 91.88 426 SER A CA 1
ATOM 3503 C C . SER A 1 426 ? 23.490 4.681 -17.844 1.00 91.88 426 SER A C 1
ATOM 3505 O O . SER A 1 426 ? 23.428 3.846 -18.744 1.00 91.88 426 SER A O 1
ATOM 3507 N N . ALA A 1 427 ? 23.527 4.293 -16.566 1.00 92.44 427 ALA A N 1
ATOM 3508 C CA . ALA A 1 427 ? 23.283 2.908 -16.176 1.00 92.44 427 ALA A CA 1
ATOM 3509 C C . ALA A 1 427 ? 21.821 2.517 -16.442 1.00 92.44 427 ALA A C 1
ATOM 3511 O O . ALA A 1 427 ? 21.605 1.518 -17.118 1.00 92.44 427 ALA A O 1
ATOM 3512 N N . VAL A 1 428 ? 20.850 3.338 -16.016 1.00 93.44 428 VAL A N 1
ATOM 3513 C CA . VAL A 1 428 ? 19.409 3.091 -16.236 1.00 93.44 428 VAL A CA 1
ATOM 3514 C C . VAL A 1 428 ? 19.073 2.990 -17.724 1.00 93.44 428 VAL A C 1
ATOM 3516 O O . VAL A 1 428 ? 18.395 2.055 -18.128 1.00 93.44 428 VAL A O 1
ATOM 3519 N N . SER A 1 429 ? 19.577 3.902 -18.562 1.00 91.88 429 SER A N 1
ATOM 3520 C CA . SER A 1 429 ? 19.262 3.908 -20.000 1.00 91.88 429 SER A CA 1
ATOM 3521 C C . SER A 1 429 ? 19.818 2.704 -20.764 1.00 91.88 429 SER A C 1
ATOM 3523 O O . SER A 1 429 ? 19.343 2.398 -21.857 1.00 91.88 429 SER A O 1
ATOM 3525 N N . ARG A 1 430 ? 20.824 2.023 -20.205 1.00 92.31 430 ARG A N 1
ATOM 3526 C CA . ARG A 1 430 ? 21.382 0.782 -20.751 1.00 92.31 430 ARG A CA 1
ATOM 3527 C C . ARG A 1 430 ? 20.673 -0.465 -20.227 1.00 92.31 430 ARG A C 1
ATOM 3529 O O . ARG A 1 430 ? 20.933 -1.532 -20.772 1.00 92.31 430 ARG A O 1
ATOM 3536 N N . CYS A 1 431 ? 19.835 -0.354 -19.197 1.00 93.38 431 CYS A N 1
ATOM 3537 C CA . CYS A 1 431 ? 19.071 -1.477 -18.669 1.00 93.38 431 CYS A CA 1
ATOM 3538 C C . CYS A 1 431 ? 17.908 -1.820 -19.600 1.00 93.38 431 CYS A C 1
ATOM 3540 O O . CYS A 1 431 ? 17.126 -0.962 -20.016 1.00 93.38 431 CYS A O 1
ATOM 3542 N N . GLN A 1 432 ? 17.779 -3.106 -19.882 1.00 95.00 432 GLN A N 1
ATOM 3543 C CA . GLN A 1 432 ? 16.672 -3.708 -20.592 1.00 95.00 432 GLN A CA 1
ATOM 3544 C C . GLN A 1 432 ? 16.096 -4.828 -19.740 1.00 95.00 432 GLN A C 1
ATOM 3546 O O . GLN A 1 432 ? 16.830 -5.601 -19.129 1.00 95.00 432 GLN A O 1
ATOM 3551 N N . VAL A 1 433 ? 14.776 -4.930 -19.727 1.00 95.69 433 VAL A N 1
ATOM 3552 C CA . VAL A 1 433 ? 14.048 -5.950 -18.984 1.00 95.69 433 VAL A CA 1
ATOM 3553 C C . VAL A 1 433 ? 13.243 -6.792 -19.961 1.00 95.69 433 VAL A C 1
ATOM 3555 O O . VAL A 1 433 ? 12.697 -6.282 -20.943 1.00 95.69 433 VAL A O 1
ATOM 3558 N N . PHE A 1 434 ? 13.188 -8.093 -19.709 1.00 96.31 434 PHE A N 1
ATOM 3559 C CA . PHE A 1 434 ? 12.366 -9.029 -20.464 1.00 96.31 434 PHE A CA 1
ATOM 3560 C C . PHE A 1 434 ? 11.867 -10.158 -19.568 1.00 96.31 434 PHE A C 1
ATOM 3562 O O . PHE A 1 434 ? 12.408 -10.411 -18.491 1.00 96.31 434 PHE A O 1
ATOM 3569 N N . VAL A 1 435 ? 10.825 -10.836 -20.028 1.00 96.88 435 VAL A N 1
ATOM 3570 C CA . VAL A 1 435 ? 10.170 -11.928 -19.314 1.00 96.88 435 VAL A CA 1
ATOM 3571 C C . VAL A 1 435 ? 10.308 -13.202 -20.128 1.00 96.88 435 VAL A C 1
ATOM 3573 O O . VAL A 1 435 ? 10.090 -13.196 -21.339 1.00 96.88 435 VAL A O 1
ATOM 3576 N N . LYS A 1 436 ? 10.666 -14.300 -19.470 1.00 95.69 436 LYS A N 1
ATOM 3577 C CA . LYS A 1 436 ? 10.560 -15.647 -20.028 1.00 95.69 436 LYS A CA 1
ATOM 3578 C C . LYS A 1 436 ? 9.350 -16.344 -19.437 1.00 95.69 436 LYS A C 1
ATOM 3580 O O . LYS A 1 436 ? 9.159 -16.320 -18.223 1.00 95.69 436 LYS A O 1
ATOM 3585 N N . VAL A 1 437 ? 8.557 -16.972 -20.289 1.00 95.00 437 VAL A N 1
ATOM 3586 C CA . VAL A 1 437 ? 7.368 -17.717 -19.893 1.00 95.00 437 VAL A CA 1
ATOM 3587 C C . VAL A 1 437 ? 7.708 -19.198 -19.885 1.00 95.00 437 VAL A C 1
ATOM 3589 O O . VAL A 1 437 ? 8.229 -19.739 -20.862 1.00 95.00 437 VAL A O 1
ATOM 3592 N N . PHE A 1 438 ? 7.402 -19.851 -18.772 1.00 93.88 438 PHE A N 1
ATOM 3593 C CA . PHE A 1 438 ? 7.583 -21.275 -18.563 1.00 93.88 438 PHE A CA 1
ATOM 3594 C C . PHE A 1 438 ? 6.232 -21.934 -18.316 1.00 93.88 438 PHE A C 1
ATOM 3596 O O . PHE A 1 438 ? 5.475 -21.513 -17.440 1.00 93.88 438 PHE A O 1
ATOM 3603 N N . PHE A 1 439 ? 5.970 -23.005 -19.051 1.00 90.31 439 PHE A N 1
ATOM 3604 C CA . PHE A 1 439 ? 4.807 -23.863 -18.874 1.00 90.31 439 PHE A CA 1
ATOM 3605 C C . PHE A 1 439 ? 5.290 -25.271 -18.526 1.00 90.31 439 PHE A C 1
ATOM 3607 O O . PHE A 1 439 ? 6.149 -25.816 -19.219 1.00 90.31 439 PHE A O 1
ATOM 3614 N N . ASN A 1 440 ? 4.806 -25.846 -17.423 1.00 89.50 440 ASN A N 1
ATOM 3615 C CA . ASN A 1 440 ? 5.271 -27.140 -16.903 1.00 89.50 440 ASN A CA 1
ATOM 3616 C C . ASN A 1 440 ? 6.809 -27.225 -16.799 1.00 89.50 440 ASN A C 1
ATOM 3618 O O . ASN A 1 440 ? 7.428 -28.228 -17.154 1.00 89.50 440 ASN A O 1
ATOM 3622 N N . ASN A 1 441 ? 7.434 -26.139 -16.328 1.00 88.19 441 ASN A N 1
ATOM 3623 C CA . ASN A 1 441 ? 8.889 -25.962 -16.204 1.00 88.19 441 ASN A CA 1
ATOM 3624 C C . ASN A 1 441 ? 9.687 -26.016 -17.524 1.00 88.19 441 ASN A C 1
ATOM 3626 O O . ASN A 1 441 ? 10.917 -26.067 -17.486 1.00 88.19 441 ASN A O 1
ATOM 3630 N N . LYS A 1 442 ? 9.024 -25.958 -18.684 1.00 89.62 442 LYS A N 1
ATOM 3631 C CA . LYS A 1 442 ? 9.656 -25.807 -20.002 1.00 89.62 442 LYS A CA 1
ATOM 3632 C C . LYS A 1 442 ? 9.493 -24.362 -20.474 1.00 89.62 442 LYS A C 1
ATOM 3634 O O . LYS A 1 442 ? 8.400 -23.809 -20.386 1.00 89.62 442 LYS A O 1
ATOM 3639 N N . GLU A 1 443 ? 10.572 -23.739 -20.946 1.00 91.00 443 GLU A N 1
ATOM 3640 C CA . GLU A 1 443 ? 10.517 -22.394 -21.537 1.00 91.00 443 GLU A CA 1
ATOM 3641 C C . GLU A 1 443 ? 9.730 -22.461 -22.851 1.00 91.00 443 GLU A C 1
ATOM 3643 O O . GLU A 1 443 ? 10.124 -23.194 -23.756 1.00 91.00 443 GLU A O 1
ATOM 3648 N N . VAL A 1 444 ? 8.623 -21.720 -22.946 1.00 89.81 444 VAL A N 1
ATOM 3649 C CA . VAL A 1 444 ? 7.750 -21.722 -24.134 1.00 89.81 444 VAL A CA 1
ATOM 3650 C C . VAL A 1 444 ? 7.944 -20.483 -25.000 1.00 89.81 444 VAL A C 1
ATOM 3652 O O . VAL A 1 444 ? 7.948 -20.576 -26.224 1.00 89.81 444 VAL A O 1
ATOM 3655 N N . CYS A 1 445 ? 8.129 -19.312 -24.391 1.00 87.19 445 CYS A N 1
ATOM 3656 C CA . CYS A 1 445 ? 8.321 -18.066 -25.126 1.00 87.19 445 CYS A CA 1
ATOM 3657 C C . CYS A 1 445 ? 9.024 -16.998 -24.278 1.00 87.19 445 CYS A C 1
ATOM 3659 O O . CYS A 1 445 ? 9.186 -17.126 -23.062 1.00 87.19 445 CYS A O 1
ATOM 3661 N N . GLN A 1 446 ? 9.457 -15.928 -24.946 1.00 92.38 446 GLN A N 1
ATOM 3662 C CA . GLN A 1 446 ? 10.137 -14.792 -24.333 1.00 92.38 446 GLN A CA 1
ATOM 3663 C C . GLN A 1 446 ? 9.560 -13.476 -24.868 1.00 92.38 446 GLN A C 1
ATOM 3665 O O . GLN A 1 446 ? 9.311 -13.327 -26.069 1.00 92.38 446 GLN A O 1
ATOM 3670 N N . SER A 1 447 ? 9.405 -12.494 -23.982 1.00 94.25 447 SER A N 1
ATOM 3671 C CA . SER A 1 447 ? 9.017 -11.139 -24.358 1.00 94.25 447 SER A CA 1
ATOM 3672 C C . SER A 1 447 ? 10.108 -10.419 -25.153 1.00 94.25 447 SER A C 1
ATOM 3674 O O . SER A 1 447 ? 11.283 -10.810 -25.170 1.00 94.25 447 SER A O 1
ATOM 3676 N N . SER A 1 448 ? 9.729 -9.310 -25.790 1.00 92.75 448 SER A N 1
ATOM 3677 C CA . SER A 1 448 ? 10.702 -8.380 -26.356 1.00 92.75 448 SER A CA 1
ATOM 3678 C C . SER A 1 448 ? 11.481 -7.742 -25.208 1.00 92.75 448 SER A C 1
ATOM 3680 O O . SER A 1 448 ? 10.955 -7.542 -24.108 1.00 92.75 448 SER A O 1
ATOM 3682 N N . LYS A 1 449 ? 12.754 -7.421 -25.453 1.00 94.56 449 LYS A N 1
ATOM 3683 C CA . LYS A 1 449 ? 13.556 -6.652 -24.499 1.00 94.56 449 LYS A CA 1
ATOM 3684 C C . LYS A 1 449 ? 13.081 -5.205 -24.525 1.00 94.56 449 LYS A C 1
ATOM 3686 O O . LYS A 1 449 ? 13.134 -4.559 -25.570 1.00 94.56 449 LYS A O 1
ATOM 3691 N N . ARG A 1 450 ? 12.618 -4.697 -23.386 1.00 94.81 450 ARG A N 1
ATOM 3692 C CA . ARG A 1 450 ? 12.109 -3.328 -23.244 1.00 94.81 450 ARG A CA 1
ATOM 3693 C C . ARG A 1 450 ? 13.076 -2.504 -22.389 1.00 94.81 450 ARG A C 1
ATOM 3695 O O . ARG A 1 450 ? 13.565 -3.020 -21.386 1.00 94.81 450 ARG A O 1
ATOM 3702 N N . PRO A 1 451 ? 13.396 -1.254 -22.764 1.00 94.50 451 PRO A N 1
ATOM 3703 C CA . PRO A 1 451 ? 14.268 -0.407 -21.956 1.00 94.50 451 PRO A CA 1
ATOM 3704 C C . PRO A 1 451 ? 13.606 -0.056 -20.619 1.00 94.50 451 PRO A C 1
ATOM 3706 O O . PRO A 1 451 ? 12.388 0.118 -20.547 1.00 94.50 451 PRO A O 1
ATOM 3709 N N . LEU A 1 452 ? 14.413 0.086 -19.570 1.00 93.69 452 LEU A N 1
ATOM 3710 C CA . LEU A 1 452 ? 13.941 0.524 -18.260 1.00 93.69 452 LEU A CA 1
ATOM 3711 C C . LEU A 1 452 ? 13.630 2.029 -18.277 1.00 93.69 452 LEU A C 1
ATOM 3713 O O . LEU A 1 452 ? 14.506 2.853 -18.550 1.00 93.69 452 LEU A O 1
ATOM 3717 N N . GLY A 1 453 ? 12.383 2.397 -17.971 1.00 89.25 453 GLY A N 1
ATOM 3718 C CA . GLY A 1 453 ? 11.978 3.797 -17.848 1.00 89.25 453 GLY A CA 1
ATOM 3719 C C . GLY A 1 453 ? 12.672 4.511 -16.681 1.00 89.25 453 GLY A C 1
ATOM 3720 O O . GLY A 1 453 ? 13.078 3.890 -15.700 1.00 89.25 453 GLY A O 1
ATOM 3721 N N . SER A 1 454 ? 12.766 5.843 -16.738 1.00 86.38 454 SER A N 1
ATOM 3722 C CA . SER A 1 454 ? 13.328 6.653 -15.640 1.00 86.38 454 SER A CA 1
ATOM 3723 C C . SER A 1 454 ? 12.507 6.576 -14.348 1.00 86.38 454 SER A C 1
ATOM 3725 O O . SER A 1 454 ? 13.048 6.764 -13.264 1.00 86.38 454 SER A O 1
ATOM 3727 N N . ASN A 1 455 ? 11.217 6.261 -14.463 1.00 89.12 455 ASN A N 1
ATOM 3728 C CA . ASN A 1 455 ? 10.299 5.956 -13.368 1.00 89.12 455 ASN A CA 1
ATOM 3729 C C . ASN A 1 455 ? 10.323 4.473 -12.950 1.00 89.12 455 ASN A C 1
ATOM 3731 O O . ASN A 1 455 ? 9.465 4.060 -12.179 1.00 89.12 455 ASN A O 1
ATOM 3735 N N . PHE A 1 456 ? 11.267 3.676 -13.464 1.00 94.31 456 PHE A N 1
ATOM 3736 C CA . PHE A 1 456 ? 11.391 2.242 -13.189 1.00 94.31 456 PHE A CA 1
ATOM 3737 C C . PHE A 1 456 ? 10.120 1.440 -13.499 1.00 94.31 456 PHE A C 1
ATOM 3739 O O . PHE A 1 456 ? 9.772 0.469 -12.823 1.00 94.31 456 PHE A O 1
ATOM 3746 N N . PHE A 1 457 ? 9.443 1.866 -14.560 1.00 94.12 457 PHE A N 1
ATOM 3747 C CA . PHE A 1 457 ? 8.300 1.203 -15.154 1.00 94.12 457 PHE A CA 1
ATOM 3748 C C . PHE A 1 457 ? 8.692 0.643 -16.519 1.00 94.12 457 PHE A C 1
ATOM 3750 O O . PHE A 1 457 ? 9.436 1.277 -17.276 1.00 94.12 457 PHE A O 1
ATOM 3757 N N . VAL A 1 458 ? 8.174 -0.537 -16.834 1.00 94.69 458 VAL A N 1
ATOM 3758 C CA . VAL A 1 458 ? 8.337 -1.192 -18.128 1.00 94.69 458 VAL A CA 1
ATOM 3759 C C . VAL A 1 458 ? 6.963 -1.602 -18.632 1.00 94.69 458 VAL A C 1
ATOM 3761 O O . VAL A 1 458 ? 6.236 -2.335 -17.965 1.00 94.69 458 VAL A O 1
ATOM 3764 N N . ASN A 1 459 ? 6.617 -1.128 -19.825 1.00 94.31 459 ASN A N 1
ATOM 3765 C CA . ASN A 1 459 ? 5.387 -1.499 -20.506 1.00 94.31 459 ASN A CA 1
ATOM 3766 C C . ASN A 1 459 ? 5.680 -2.626 -21.501 1.00 94.31 459 ASN A C 1
ATOM 3768 O O . ASN A 1 459 ? 6.480 -2.423 -22.418 1.00 94.31 459 ASN A O 1
ATOM 3772 N N . PHE A 1 460 ? 5.062 -3.791 -21.309 1.00 92.75 460 PHE A N 1
ATOM 3773 C CA . PHE A 1 460 ? 5.221 -4.933 -22.209 1.00 92.75 460 PHE A CA 1
ATOM 3774 C C . PHE A 1 460 ? 4.092 -4.959 -23.236 1.00 92.75 460 PHE A C 1
ATOM 3776 O O . PHE A 1 460 ? 4.380 -4.808 -24.418 1.00 92.75 460 PHE A O 1
ATOM 3783 N N . GLN A 1 461 ? 2.839 -5.076 -22.778 1.00 90.69 461 GLN A N 1
ATOM 3784 C CA . GLN A 1 461 ? 1.644 -5.221 -23.624 1.00 90.69 461 GLN A CA 1
ATOM 3785 C C . GLN A 1 461 ? 1.831 -6.291 -24.707 1.00 90.69 461 GLN A C 1
ATOM 3787 O O . GLN A 1 461 ? 1.608 -6.056 -25.894 1.00 90.69 461 GLN A O 1
ATOM 3792 N N . GLU A 1 462 ? 2.280 -7.471 -24.284 1.00 90.75 462 GLU A N 1
ATOM 3793 C CA . GLU A 1 462 ? 2.515 -8.619 -25.162 1.00 90.75 462 GLU A CA 1
ATOM 3794 C C . GLU A 1 462 ? 1.588 -9.766 -24.755 1.00 90.75 462 GLU A C 1
ATOM 3796 O O . GLU A 1 462 ? 1.517 -10.115 -23.572 1.00 90.75 462 GLU A O 1
ATOM 3801 N N . ILE A 1 463 ? 0.885 -10.344 -25.735 1.00 90.56 463 ILE A N 1
ATOM 3802 C CA . ILE A 1 463 ? 0.067 -11.549 -25.547 1.00 90.56 463 ILE A CA 1
ATOM 3803 C C . ILE A 1 463 ? 0.849 -12.759 -26.044 1.00 90.56 463 ILE A C 1
ATOM 3805 O O . ILE A 1 463 ? 1.322 -12.790 -27.182 1.00 90.56 463 ILE A O 1
ATOM 3809 N N . PHE A 1 464 ? 0.927 -13.764 -25.180 1.00 90.56 464 PHE A N 1
ATOM 3810 C CA . PHE A 1 464 ? 1.535 -15.061 -25.411 1.00 90.56 464 PHE A CA 1
ATOM 3811 C C . PHE A 1 464 ? 0.433 -16.139 -25.471 1.00 90.56 464 PHE A C 1
ATOM 3813 O O . PHE A 1 464 ? -0.053 -16.571 -24.427 1.00 90.56 464 PHE A O 1
ATOM 3820 N N . PRO A 1 465 ? 0.031 -16.576 -26.670 1.00 89.25 465 PRO A N 1
ATOM 3821 C CA . PRO A 1 465 ? -0.759 -17.765 -26.921 1.00 89.25 465 PRO A CA 1
ATOM 3822 C C . PRO A 1 465 ? 0.126 -19.002 -26.706 1.00 89.25 465 PRO A C 1
ATOM 3824 O O . PRO A 1 465 ? 1.176 -19.176 -27.326 1.00 89.25 465 PRO A O 1
ATOM 3827 N N . ILE A 1 466 ? -0.294 -19.868 -25.799 1.00 87.06 466 ILE A N 1
ATOM 3828 C CA . ILE A 1 466 ? 0.392 -21.097 -25.418 1.00 87.06 466 ILE A CA 1
ATOM 3829 C C . ILE A 1 466 ? -0.533 -22.246 -25.799 1.00 87.06 466 ILE A C 1
ATOM 3831 O O . ILE A 1 466 ? -1.581 -22.450 -25.182 1.00 87.06 466 ILE A O 1
ATOM 3835 N N . CYS A 1 467 ? -0.148 -22.989 -26.832 1.00 85.12 467 CYS A N 1
ATOM 3836 C CA . CYS A 1 467 ? -0.849 -24.197 -27.239 1.00 85.12 467 CYS A CA 1
ATOM 3837 C C . CYS A 1 467 ? -0.562 -25.320 -26.241 1.00 85.12 467 CYS A C 1
ATOM 3839 O O . CYS A 1 467 ? 0.596 -25.650 -25.973 1.00 85.12 467 CYS A O 1
ATOM 3841 N N . ILE A 1 468 ? -1.617 -25.901 -25.675 1.00 80.44 468 ILE A N 1
ATOM 3842 C CA . ILE A 1 468 ? -1.503 -26.856 -24.576 1.00 80.44 468 ILE A CA 1
ATOM 3843 C C . ILE A 1 468 ? -1.762 -28.273 -25.076 1.00 80.44 468 ILE A C 1
ATOM 3845 O O . ILE A 1 468 ? -2.846 -28.599 -25.557 1.00 80.44 468 ILE A O 1
ATOM 3849 N N . THR A 1 469 ? -0.755 -29.126 -24.896 1.00 77.75 469 THR A N 1
ATOM 3850 C CA . THR A 1 469 ? -0.793 -30.566 -25.198 1.00 77.75 469 THR A CA 1
ATOM 3851 C C . THR A 1 469 ? -0.810 -31.430 -23.934 1.00 77.75 469 THR A C 1
ATOM 3853 O O . THR A 1 469 ? -1.429 -32.491 -23.914 1.00 77.75 469 THR A O 1
ATOM 3856 N N . GLU A 1 470 ? -0.162 -30.966 -22.864 1.00 76.75 470 GLU A N 1
ATOM 3857 C CA . GLU A 1 470 ? -0.100 -31.604 -21.543 1.00 76.75 470 GLU A CA 1
ATOM 3858 C C . GLU A 1 470 ? -0.938 -30.810 -20.530 1.00 76.75 470 GLU A C 1
ATOM 3860 O O . GLU A 1 470 ? -1.073 -29.596 -20.654 1.00 76.75 470 GLU A O 1
ATOM 3865 N N . TRP A 1 471 ? -1.475 -31.461 -19.493 1.00 78.31 471 TRP A N 1
ATOM 3866 C CA . TRP A 1 471 ? -2.255 -30.760 -18.467 1.00 78.31 471 TRP A CA 1
ATOM 3867 C C . TRP A 1 471 ? -1.433 -29.627 -17.812 1.00 78.31 471 TRP A C 1
ATOM 3869 O O . TRP A 1 471 ? -0.259 -29.836 -17.486 1.00 78.31 471 TRP A O 1
ATOM 3879 N N . PRO A 1 472 ? -2.004 -28.420 -17.626 1.00 79.62 472 PRO A N 1
ATOM 3880 C CA . PRO A 1 472 ? -1.289 -27.302 -17.025 1.00 79.62 472 PRO A CA 1
ATOM 3881 C C . PRO A 1 472 ? -1.062 -27.563 -15.529 1.00 79.62 472 PRO A C 1
ATOM 3883 O O . PRO A 1 472 ? -1.994 -27.523 -14.730 1.00 79.62 472 PRO A O 1
ATOM 3886 N N . HIS A 1 473 ? 0.184 -27.815 -15.130 1.00 82.69 473 HIS A N 1
ATOM 3887 C CA . HIS A 1 473 ? 0.584 -27.928 -13.724 1.00 82.69 473 HIS A CA 1
ATOM 3888 C C . HIS A 1 473 ? 1.180 -26.624 -13.202 1.00 82.69 473 HIS A C 1
ATOM 3890 O O . HIS A 1 473 ? 0.880 -26.207 -12.084 1.00 82.69 473 HIS A O 1
ATOM 3896 N N . THR A 1 474 ? 2.039 -25.980 -13.998 1.00 90.50 474 THR A N 1
ATOM 3897 C CA . THR A 1 474 ? 2.703 -24.735 -13.605 1.00 90.50 474 THR A CA 1
ATOM 3898 C C . THR A 1 474 ? 2.748 -23.743 -14.759 1.00 90.50 474 THR A C 1
ATOM 3900 O O . THR A 1 474 ? 3.138 -24.082 -15.875 1.00 90.50 474 THR A O 1
ATOM 3903 N N . LEU A 1 475 ? 2.389 -22.493 -14.467 1.00 93.19 475 LEU A N 1
ATOM 3904 C CA . LEU A 1 475 ? 2.669 -21.337 -15.311 1.00 93.19 475 LEU A CA 1
ATOM 3905 C C . LEU A 1 475 ? 3.570 -20.395 -14.510 1.00 93.19 475 LEU A C 1
ATOM 3907 O O . LEU A 1 475 ? 3.198 -19.929 -13.432 1.00 93.19 475 LEU A O 1
ATOM 3911 N N . LYS A 1 476 ? 4.782 -20.160 -15.005 1.00 95.62 476 LYS A N 1
ATOM 3912 C CA . LYS A 1 476 ? 5.824 -19.404 -14.304 1.00 95.62 476 LYS A CA 1
ATOM 3913 C C . LYS A 1 476 ? 6.415 -18.347 -15.227 1.00 95.62 476 LYS A C 1
ATOM 3915 O O . LYS A 1 476 ? 6.692 -18.619 -16.390 1.00 95.62 476 LYS A O 1
ATOM 3920 N N . LEU A 1 477 ? 6.646 -17.155 -14.697 1.00 97.12 477 LEU A N 1
ATOM 3921 C CA . LEU A 1 477 ? 7.366 -16.074 -15.355 1.00 97.12 477 LEU A CA 1
ATOM 3922 C C . LEU A 1 477 ? 8.731 -15.916 -14.697 1.00 97.12 477 LEU A C 1
ATOM 3924 O O . LEU A 1 477 ? 8.820 -15.782 -13.480 1.00 97.12 477 LEU A O 1
ATOM 3928 N N . GLU A 1 478 ? 9.791 -15.891 -15.492 1.00 97.44 478 GLU A N 1
ATOM 3929 C CA . GLU A 1 478 ? 11.116 -15.487 -15.033 1.00 97.44 478 GLU A CA 1
ATOM 3930 C C . GLU A 1 478 ? 11.423 -14.082 -15.546 1.00 97.44 478 GLU A C 1
ATOM 3932 O O . GLU A 1 478 ? 11.433 -13.828 -16.753 1.00 97.44 478 GLU A O 1
ATOM 3937 N N . LEU A 1 479 ? 11.662 -13.159 -14.619 1.00 97.06 479 LEU A N 1
ATOM 3938 C CA . LEU A 1 479 ? 11.967 -11.763 -14.910 1.00 97.06 479 LEU A CA 1
ATOM 3939 C C . LEU A 1 479 ? 13.478 -11.593 -15.036 1.00 97.06 479 LEU A C 1
ATOM 3941 O O . LEU A 1 479 ? 14.206 -11.903 -14.095 1.00 97.06 479 LEU A O 1
ATOM 3945 N N . TYR A 1 480 ? 13.951 -11.068 -16.161 1.00 95.81 480 TYR A N 1
ATOM 3946 C CA . TYR A 1 480 ? 15.372 -10.839 -16.407 1.00 95.81 480 TYR A CA 1
ATOM 3947 C C . TYR A 1 480 ? 15.674 -9.368 -16.651 1.00 95.81 480 TYR A C 1
ATOM 3949 O O . TYR A 1 480 ? 14.948 -8.688 -17.373 1.00 95.81 480 TYR A O 1
ATOM 3957 N N . GLU A 1 481 ? 16.805 -8.917 -16.118 1.00 94.19 481 GLU A N 1
ATOM 3958 C CA . GLU A 1 481 ? 17.430 -7.639 -16.445 1.00 94.19 481 GLU A CA 1
ATOM 3959 C C . GLU A 1 481 ? 18.769 -7.883 -17.151 1.00 94.19 481 GLU A C 1
ATOM 3961 O O . GLU A 1 481 ? 19.558 -8.752 -16.773 1.00 94.19 481 GLU A O 1
ATOM 3966 N N . GLU A 1 482 ? 19.038 -7.116 -18.196 1.00 92.19 482 GLU A N 1
ATOM 3967 C CA . GLU A 1 482 ? 20.290 -7.125 -18.944 1.00 92.19 482 GLU A CA 1
ATOM 3968 C C . GLU A 1 482 ? 20.724 -5.688 -19.233 1.00 92.19 482 GLU A C 1
ATOM 3970 O O . GLU A 1 482 ? 19.906 -4.816 -19.514 1.00 92.19 482 GLU A O 1
ATOM 3975 N N . GLY A 1 483 ? 22.026 -5.434 -19.170 1.00 83.50 483 GLY A N 1
ATOM 3976 C CA . GLY A 1 483 ? 22.591 -4.105 -19.340 1.00 83.50 483 GLY A CA 1
ATOM 3977 C C . GLY A 1 483 ? 22.667 -3.294 -18.041 1.00 83.50 483 GLY A C 1
ATOM 3978 O O . GLY A 1 483 ? 22.358 -3.754 -16.942 1.00 83.50 483 GLY A O 1
ATOM 3979 N N . GLY A 1 484 ? 23.192 -2.074 -18.157 1.00 75.88 484 GLY A N 1
ATOM 3980 C CA . GLY A 1 484 ? 23.482 -1.216 -17.005 1.00 75.88 484 GLY A CA 1
ATOM 3981 C C . GLY A 1 484 ? 24.642 -1.736 -16.149 1.00 75.88 484 GLY A C 1
ATOM 3982 O O . GLY A 1 484 ? 25.808 -1.567 -16.530 1.00 75.88 484 GLY A O 1
ATOM 3983 N N . THR A 1 485 ? 24.317 -2.307 -14.985 1.00 67.75 485 THR A N 1
ATOM 3984 C CA . THR A 1 485 ? 25.275 -2.888 -14.019 1.00 67.75 485 THR A CA 1
ATOM 3985 C C . THR A 1 485 ? 25.503 -4.384 -14.257 1.00 67.75 485 THR A C 1
ATOM 3987 O O . THR A 1 485 ? 26.525 -4.921 -13.829 1.00 67.75 485 THR A O 1
ATOM 3990 N N . PHE A 1 486 ? 24.589 -5.059 -14.962 1.00 70.50 486 PHE A N 1
ATOM 3991 C CA . PHE A 1 486 ? 24.596 -6.511 -15.133 1.00 70.50 486 PHE A CA 1
ATOM 3992 C C . PHE A 1 486 ? 24.708 -6.910 -16.606 1.00 70.50 486 PHE A C 1
ATOM 3994 O O . PHE A 1 486 ? 24.203 -6.221 -17.486 1.00 70.50 486 PHE A O 1
ATOM 4001 N N . ASN A 1 487 ? 25.344 -8.051 -16.888 1.00 75.75 487 ASN A N 1
ATOM 4002 C CA . ASN A 1 487 ? 25.324 -8.628 -18.237 1.00 75.75 487 ASN A CA 1
ATOM 4003 C C . ASN A 1 487 ? 23.969 -9.286 -18.517 1.00 75.75 487 ASN A C 1
ATOM 4005 O O . ASN A 1 487 ? 23.300 -8.929 -19.469 1.00 75.75 487 ASN A O 1
ATOM 4009 N N . LYS A 1 488 ? 23.547 -10.227 -17.672 1.00 87.62 488 LYS A N 1
ATOM 4010 C CA . LYS A 1 488 ? 22.210 -10.827 -17.681 1.00 87.62 488 LYS A CA 1
ATOM 4011 C C . LYS A 1 488 ? 21.947 -11.381 -16.292 1.00 87.62 488 LYS A C 1
ATOM 4013 O O . LYS A 1 488 ? 22.774 -12.128 -15.768 1.00 87.62 488 LYS A O 1
ATOM 4018 N N . HIS A 1 489 ? 20.833 -10.998 -15.694 1.00 88.25 489 HIS A N 1
ATOM 4019 C CA . HIS A 1 489 ? 20.541 -11.261 -14.295 1.00 88.25 489 HIS A CA 1
ATOM 4020 C C . HIS A 1 489 ? 19.078 -11.664 -14.118 1.00 88.25 489 HIS A C 1
ATOM 4022 O O . HIS A 1 489 ? 18.189 -11.035 -14.687 1.00 88.25 489 HIS A O 1
ATOM 4028 N N . LEU A 1 490 ? 18.842 -12.745 -13.372 1.00 93.75 490 LEU A N 1
ATOM 4029 C CA . LEU A 1 490 ? 17.500 -13.185 -12.999 1.00 93.75 490 LEU A CA 1
ATOM 4030 C C . LEU A 1 490 ? 17.035 -12.359 -11.797 1.00 93.75 490 LEU A C 1
ATOM 4032 O O . LEU A 1 490 ? 17.602 -12.459 -10.707 1.00 93.75 490 LEU A O 1
ATOM 4036 N N . LEU A 1 491 ? 15.984 -11.571 -11.994 1.00 93.94 491 LEU A N 1
ATOM 4037 C CA . LEU A 1 491 ? 15.379 -10.755 -10.954 1.00 93.94 491 LEU A CA 1
ATOM 4038 C C . LEU A 1 491 ? 14.476 -11.591 -10.055 1.00 93.94 491 LEU A C 1
ATOM 4040 O O . LEU A 1 491 ? 14.627 -11.532 -8.843 1.00 93.94 491 LEU A O 1
ATOM 4044 N N . ALA A 1 492 ? 13.536 -12.347 -10.615 1.00 96.25 492 ALA A N 1
ATOM 4045 C CA . ALA A 1 492 ? 12.615 -13.153 -9.823 1.00 96.25 492 ALA A CA 1
ATOM 4046 C C . ALA A 1 492 ? 11.912 -14.215 -10.666 1.00 96.25 492 ALA A C 1
ATOM 4048 O O . ALA A 1 492 ? 11.775 -14.073 -11.881 1.00 96.25 492 ALA A O 1
ATOM 4049 N N . GLU A 1 493 ? 11.404 -15.232 -9.977 1.00 96.56 493 GLU A N 1
ATOM 4050 C CA . GLU A 1 493 ? 10.460 -16.202 -10.516 1.00 96.56 493 GLU A CA 1
ATOM 4051 C C . GLU A 1 493 ? 9.073 -15.926 -9.927 1.00 96.56 493 GLU A C 1
ATOM 4053 O O . GLU A 1 493 ? 8.922 -15.809 -8.710 1.00 96.56 493 GLU A O 1
ATOM 4058 N N . VAL A 1 494 ? 8.061 -15.811 -10.783 1.00 96.81 494 VAL A N 1
ATOM 4059 C CA . VAL A 1 494 ? 6.686 -15.479 -10.399 1.00 96.81 494 VAL A CA 1
ATOM 4060 C C . VAL A 1 494 ? 5.753 -16.564 -10.917 1.00 96.81 494 VAL A C 1
ATOM 4062 O O . VAL A 1 494 ? 5.693 -16.811 -12.117 1.00 96.81 494 VAL A O 1
ATOM 4065 N N . TYR A 1 495 ? 5.009 -17.207 -10.023 1.00 95.56 495 TYR A N 1
ATOM 4066 C CA . TYR A 1 495 ? 4.028 -18.227 -10.394 1.00 95.56 495 TYR A CA 1
ATOM 4067 C C . TYR A 1 495 ? 2.662 -17.586 -10.624 1.00 95.56 495 TYR A C 1
ATOM 4069 O O . TYR A 1 495 ? 2.167 -16.838 -9.776 1.00 95.56 495 TYR A O 1
ATOM 4077 N N . ILE A 1 496 ? 2.062 -17.888 -11.772 1.00 94.69 496 ILE A N 1
ATOM 4078 C CA . ILE A 1 496 ? 0.774 -17.348 -12.196 1.00 94.69 496 ILE A CA 1
ATOM 4079 C C . ILE A 1 496 ? -0.276 -18.458 -12.082 1.00 94.69 496 ILE A C 1
ATOM 4081 O O . ILE A 1 496 ? -0.037 -19.571 -12.560 1.00 94.69 496 ILE A O 1
ATOM 4085 N N . PRO A 1 497 ? -1.421 -18.208 -11.424 1.00 92.00 497 PRO A N 1
ATOM 4086 C CA . PRO A 1 497 ? -2.465 -19.211 -11.291 1.00 92.00 497 PRO A CA 1
ATOM 4087 C C . PRO A 1 497 ? -3.075 -19.529 -12.657 1.00 92.00 497 PRO A C 1
ATOM 4089 O O . PRO A 1 497 ? -3.330 -18.637 -13.465 1.00 92.00 497 PRO A O 1
ATOM 4092 N N . ILE A 1 498 ? -3.340 -20.811 -12.894 1.00 90.00 498 ILE A N 1
ATOM 4093 C CA . ILE A 1 498 ? -4.049 -21.262 -14.092 1.00 90.00 498 ILE A CA 1
ATOM 4094 C C . ILE A 1 498 ? -5.526 -20.849 -13.953 1.00 90.00 498 ILE A C 1
ATOM 4096 O O . ILE A 1 498 ? -6.131 -21.128 -12.911 1.00 90.00 498 ILE A O 1
ATOM 4100 N N . PRO A 1 499 ? -6.110 -20.171 -14.955 1.00 90.00 499 PRO A N 1
ATOM 4101 C CA . PRO A 1 499 ? -7.478 -19.676 -14.880 1.00 90.00 499 PRO A CA 1
ATOM 4102 C C . PRO A 1 499 ? -8.510 -20.810 -14.962 1.00 90.00 499 PRO A C 1
ATOM 4104 O O . PRO A 1 499 ? -8.250 -21.883 -15.509 1.00 90.00 499 PRO A O 1
ATOM 4107 N N . LEU A 1 500 ? -9.719 -20.550 -14.454 1.00 86.44 500 LEU A N 1
ATOM 4108 C CA . LEU A 1 500 ? -10.864 -21.454 -14.609 1.00 86.44 500 LEU A CA 1
ATOM 4109 C C . LEU A 1 500 ? -11.194 -21.655 -16.093 1.00 86.44 500 LEU A C 1
ATOM 4111 O O . LEU A 1 500 ? -11.021 -20.730 -16.885 1.00 86.44 500 LEU A O 1
ATOM 4115 N N . SER A 1 501 ? -11.739 -22.816 -16.463 1.00 84.88 501 SER A N 1
ATOM 4116 C CA . SER A 1 501 ? -12.057 -23.157 -17.860 1.00 84.88 501 SER A CA 1
ATOM 4117 C C . SER A 1 501 ? -13.085 -22.232 -18.529 1.00 84.88 501 SER A C 1
ATOM 4119 O O . SER A 1 501 ? -13.256 -22.273 -19.741 1.00 84.88 501 SER A O 1
ATOM 4121 N N . THR A 1 502 ? -13.765 -21.378 -17.761 1.00 85.25 502 THR A N 1
ATOM 4122 C CA . THR A 1 502 ? -14.711 -20.366 -18.260 1.00 85.25 502 THR A CA 1
ATOM 4123 C C . THR A 1 502 ? -14.086 -18.989 -18.480 1.00 85.25 502 THR A C 1
ATOM 4125 O O . THR A 1 502 ? -14.745 -18.103 -19.017 1.00 85.25 502 THR A O 1
ATOM 4128 N N . THR A 1 503 ? -12.862 -18.764 -18.007 1.00 87.06 503 THR A N 1
ATOM 4129 C CA . THR A 1 503 ? -12.222 -17.447 -18.018 1.00 87.06 503 THR A CA 1
ATOM 4130 C C . THR A 1 503 ? -11.496 -17.229 -19.338 1.00 87.06 503 THR A C 1
ATOM 4132 O O . THR A 1 503 ? -10.577 -17.975 -19.661 1.00 87.06 503 THR A O 1
ATOM 4135 N N . THR A 1 504 ? -11.854 -16.178 -20.070 1.00 88.94 504 THR A N 1
ATOM 4136 C CA . THR A 1 504 ? -11.151 -15.727 -21.280 1.00 88.94 504 THR A CA 1
ATOM 4137 C C . THR A 1 504 ? -10.337 -14.471 -20.985 1.00 88.94 504 THR A C 1
ATOM 4139 O O . THR A 1 504 ? -10.514 -13.836 -19.941 1.00 88.94 504 THR A O 1
ATOM 4142 N N . LEU A 1 505 ? -9.457 -14.069 -21.907 1.00 84.06 505 LEU A N 1
ATOM 4143 C CA . LEU A 1 505 ? -8.671 -12.840 -21.751 1.00 84.06 505 LEU A CA 1
ATOM 4144 C C . LEU A 1 505 ? -9.561 -11.581 -21.661 1.00 84.06 505 LEU A C 1
ATOM 4146 O O . LEU A 1 505 ? -9.209 -10.616 -20.990 1.00 84.06 505 LEU A O 1
ATOM 4150 N N . GLN A 1 506 ? -10.744 -11.613 -22.290 1.00 83.94 506 GLN A N 1
ATOM 4151 C CA . GLN A 1 506 ? -11.722 -10.517 -22.274 1.00 83.94 506 GLN A CA 1
ATOM 4152 C C . GLN A 1 506 ? -12.494 -10.416 -20.953 1.00 83.94 506 GLN A C 1
ATOM 4154 O O . GLN A 1 506 ? -12.904 -9.324 -20.568 1.00 83.94 506 GLN A O 1
ATOM 4159 N N . SER A 1 507 ? -12.715 -11.542 -20.267 1.00 85.75 507 SER A N 1
ATOM 4160 C CA . SER A 1 507 ? -13.437 -11.578 -18.990 1.00 85.75 507 SER A CA 1
ATOM 4161 C C . SER A 1 507 ? -12.519 -11.464 -17.768 1.00 85.75 507 SER A C 1
ATOM 4163 O O . SER A 1 507 ? -13.009 -11.382 -16.646 1.00 85.75 507 SER A O 1
ATOM 4165 N N . CYS A 1 508 ? -11.202 -11.556 -17.959 1.00 87.12 508 CYS A N 1
ATOM 4166 C CA . CYS A 1 508 ? -10.217 -11.571 -16.882 1.00 87.12 508 CYS A CA 1
ATOM 4167 C C . CYS A 1 508 ? -9.764 -10.151 -16.515 1.00 87.12 508 CYS A C 1
ATOM 4169 O O . CYS A 1 508 ? -9.441 -9.338 -17.383 1.00 87.12 508 CYS A O 1
ATOM 4171 N N . GLU A 1 509 ? -9.682 -9.865 -15.216 1.00 88.75 509 GLU A N 1
ATOM 4172 C CA . GLU A 1 509 ? -9.053 -8.646 -14.710 1.00 88.75 509 GLU A CA 1
ATOM 4173 C C . GLU A 1 509 ? -7.532 -8.804 -14.609 1.00 88.75 509 GLU A C 1
ATOM 4175 O O . GLU A 1 509 ? -7.004 -9.896 -14.401 1.00 88.75 509 GLU A O 1
ATOM 4180 N N . ALA A 1 510 ? -6.808 -7.690 -14.728 1.00 91.75 510 ALA A N 1
ATOM 4181 C CA . ALA A 1 510 ? -5.359 -7.684 -14.576 1.00 91.75 510 ALA A CA 1
ATOM 4182 C C . ALA A 1 510 ? -4.962 -7.955 -13.122 1.00 91.75 510 ALA A C 1
ATOM 4184 O O . ALA A 1 510 ? -5.300 -7.184 -12.224 1.00 91.75 510 ALA A O 1
ATOM 4185 N N . THR A 1 511 ? -4.201 -9.020 -12.890 1.00 93.19 511 THR A N 1
ATOM 4186 C CA . THR A 1 511 ? -3.749 -9.402 -11.554 1.00 93.19 511 THR A CA 1
ATOM 4187 C C . THR A 1 511 ? -2.337 -8.899 -11.292 1.00 93.19 511 THR A C 1
ATOM 4189 O O . THR A 1 511 ? -1.441 -8.982 -12.135 1.00 93.19 511 T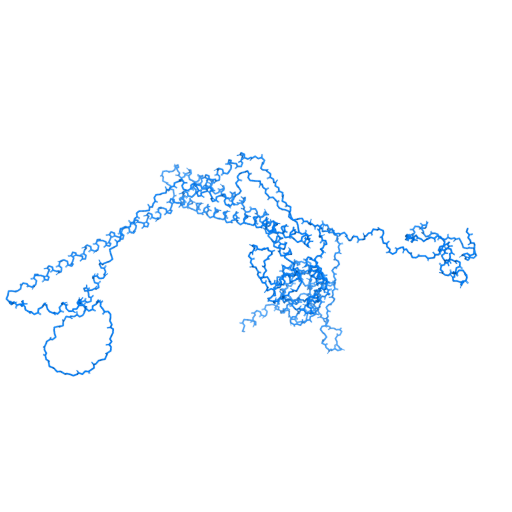HR A O 1
ATOM 4192 N N . ARG A 1 512 ? -2.126 -8.362 -10.087 1.00 94.81 512 ARG A N 1
ATOM 4193 C CA . ARG A 1 512 ? -0.827 -7.874 -9.614 1.00 94.81 512 ARG A CA 1
ATOM 4194 C C . ARG A 1 512 ? -0.085 -8.988 -8.880 1.00 94.81 512 ARG A C 1
ATOM 4196 O O . ARG A 1 512 ? -0.511 -9.405 -7.807 1.00 94.81 512 ARG A O 1
ATOM 4203 N N . HIS A 1 513 ? 1.068 -9.394 -9.399 1.00 96.06 513 HIS A N 1
ATOM 4204 C CA . HIS A 1 513 ? 1.939 -10.389 -8.776 1.00 96.06 513 HIS A CA 1
ATOM 4205 C C . HIS A 1 513 ? 3.205 -9.722 -8.242 1.00 96.06 513 HIS A C 1
ATOM 4207 O O . HIS A 1 513 ? 3.983 -9.144 -9.000 1.00 96.06 513 HIS A O 1
ATOM 4213 N N . GLN A 1 514 ? 3.399 -9.766 -6.924 1.00 96.88 514 GLN A N 1
ATOM 4214 C CA . GLN A 1 514 ? 4.561 -9.166 -6.268 1.00 96.88 514 GLN A CA 1
ATOM 4215 C C . GLN A 1 514 ? 5.782 -10.080 -6.362 1.00 96.88 514 GLN A C 1
ATOM 4217 O O . GLN A 1 514 ? 5.657 -11.303 -6.336 1.00 96.88 514 GLN A O 1
ATOM 4222 N N . PHE A 1 515 ? 6.966 -9.476 -6.419 1.00 96.44 515 PHE A N 1
ATOM 4223 C CA . PHE A 1 515 ? 8.232 -10.192 -6.361 1.00 96.44 515 PHE A CA 1
ATOM 4224 C C . PHE A 1 515 ? 9.267 -9.429 -5.533 1.00 96.44 515 PHE A C 1
ATOM 4226 O O . PHE A 1 515 ? 9.220 -8.204 -5.391 1.00 96.44 515 PHE A O 1
ATOM 4233 N N . SER A 1 516 ? 10.244 -10.170 -5.019 1.00 95.88 516 SER A N 1
ATOM 4234 C CA . SER A 1 516 ? 11.394 -9.632 -4.299 1.00 95.88 516 SER A CA 1
ATOM 4235 C C . SER A 1 516 ? 12.623 -10.496 -4.542 1.00 95.88 516 SER A C 1
ATOM 4237 O O . SER A 1 516 ? 12.505 -11.716 -4.633 1.00 95.88 516 SER A O 1
ATOM 4239 N N . ASN A 1 517 ? 13.796 -9.875 -4.572 1.00 93.94 517 ASN A N 1
ATOM 4240 C CA . ASN A 1 517 ? 15.079 -10.534 -4.744 1.00 93.94 517 ASN A CA 1
ATOM 4241 C C . ASN A 1 517 ? 16.040 -10.114 -3.634 1.00 93.94 517 ASN A C 1
ATOM 4243 O O . ASN A 1 517 ? 16.373 -8.939 -3.504 1.00 93.94 517 ASN A O 1
ATOM 4247 N N . THR A 1 518 ? 16.526 -11.085 -2.863 1.00 93.19 518 THR A N 1
ATOM 4248 C CA . THR A 1 518 ? 17.438 -10.859 -1.734 1.00 93.19 518 THR A CA 1
ATOM 4249 C C . THR A 1 518 ? 18.890 -10.624 -2.149 1.00 93.19 518 THR A C 1
ATOM 4251 O O . THR A 1 518 ? 19.770 -10.531 -1.294 1.00 93.19 518 THR A O 1
ATOM 4254 N N . GLN A 1 519 ? 19.185 -10.561 -3.446 1.00 90.44 519 GLN A N 1
ATOM 4255 C CA . GLN A 1 519 ? 20.536 -10.324 -3.919 1.00 90.44 519 GLN A CA 1
ATOM 4256 C C . GLN A 1 519 ? 21.041 -8.940 -3.505 1.00 90.44 519 GLN A C 1
ATOM 4258 O O . GLN A 1 519 ? 20.400 -7.905 -3.727 1.00 90.44 519 GLN A O 1
ATOM 4263 N N . VAL A 1 520 ? 22.246 -8.946 -2.940 1.00 92.81 520 VAL A N 1
ATOM 4264 C CA . VAL A 1 520 ? 22.966 -7.735 -2.565 1.00 92.81 520 VAL A CA 1
ATOM 4265 C C . VAL A 1 520 ? 23.667 -7.168 -3.795 1.00 92.81 520 VAL A C 1
ATOM 4267 O O . VAL A 1 520 ? 24.406 -7.867 -4.488 1.00 92.81 520 VAL A O 1
ATOM 4270 N N . VAL A 1 521 ? 23.438 -5.887 -4.057 1.00 91.19 521 VAL A N 1
ATOM 4271 C CA . VAL A 1 521 ? 24.002 -5.150 -5.186 1.00 91.19 521 VAL A CA 1
ATOM 4272 C C . VAL A 1 521 ? 24.533 -3.828 -4.666 1.00 91.19 521 VAL A C 1
ATOM 4274 O O . VAL A 1 521 ? 23.773 -3.007 -4.158 1.00 91.19 521 VAL A O 1
ATOM 4277 N N . THR A 1 522 ? 25.828 -3.595 -4.829 1.00 90.44 522 THR A N 1
ATOM 4278 C CA . THR A 1 522 ? 26.454 -2.302 -4.554 1.00 90.44 522 THR A CA 1
ATOM 4279 C C . THR A 1 522 ? 26.752 -1.594 -5.868 1.00 90.44 522 THR A C 1
ATOM 4281 O O . THR A 1 522 ? 27.054 -2.222 -6.882 1.00 90.44 522 THR A O 1
ATOM 4284 N N . VAL A 1 523 ? 26.645 -0.269 -5.866 1.00 89.50 523 VAL A N 1
ATOM 4285 C CA . VAL A 1 523 ? 26.894 0.564 -7.045 1.00 89.50 523 VAL A CA 1
ATOM 4286 C C . VAL A 1 523 ? 27.834 1.706 -6.680 1.00 89.50 523 VAL A C 1
ATOM 4288 O O . VAL A 1 523 ? 27.828 2.191 -5.553 1.00 89.50 523 VAL A O 1
ATOM 4291 N N . SER A 1 524 ? 28.670 2.123 -7.631 1.00 88.81 524 SER A N 1
ATOM 4292 C CA . SER A 1 524 ? 29.671 3.186 -7.441 1.00 88.81 524 SER A CA 1
ATOM 4293 C C . SER A 1 524 ? 29.174 4.585 -7.828 1.00 88.81 524 SER A C 1
ATOM 4295 O O . SER A 1 524 ? 29.875 5.572 -7.620 1.00 88.81 524 SER A O 1
ATOM 4297 N N . HIS A 1 525 ? 27.980 4.677 -8.413 1.00 91.88 525 HIS A N 1
ATOM 4298 C CA . HIS A 1 525 ? 27.323 5.921 -8.818 1.00 91.88 525 HIS A CA 1
ATOM 4299 C C . HIS A 1 525 ? 26.243 6.332 -7.797 1.00 91.88 525 HIS A C 1
ATOM 4301 O O . HIS A 1 525 ? 26.129 5.731 -6.736 1.00 91.88 525 HIS A O 1
ATOM 4307 N N . ALA A 1 526 ? 25.395 7.320 -8.112 1.00 91.38 526 ALA A N 1
ATOM 4308 C CA . ALA A 1 526 ? 24.364 7.849 -7.195 1.00 91.38 526 ALA A CA 1
ATOM 4309 C C . ALA A 1 526 ? 23.189 6.887 -6.881 1.00 91.38 526 ALA A C 1
ATOM 4311 O O . ALA A 1 526 ? 22.137 7.317 -6.409 1.00 91.38 526 ALA A O 1
ATOM 4312 N N . GLY A 1 527 ? 23.335 5.600 -7.203 1.00 92.12 527 GLY A N 1
ATOM 4313 C CA . GLY A 1 527 ? 22.320 4.594 -6.914 1.00 92.12 527 GLY A CA 1
ATOM 4314 C C . GLY A 1 527 ? 22.465 4.091 -5.480 1.00 92.12 527 GLY A C 1
ATOM 4315 O O . GLY A 1 527 ? 23.550 4.139 -4.907 1.00 92.12 527 GLY A O 1
ATOM 4316 N N . VAL A 1 528 ? 21.373 3.617 -4.901 1.00 93.00 528 VAL A N 1
ATOM 4317 C CA . VAL A 1 528 ? 21.318 3.167 -3.503 1.00 93.00 528 VAL A CA 1
ATOM 4318 C C . VAL A 1 528 ? 21.711 1.703 -3.310 1.00 93.00 528 VAL A C 1
ATOM 4320 O O . VAL A 1 528 ? 22.053 1.309 -2.198 1.00 93.00 528 VAL A O 1
ATOM 4323 N N . GLY A 1 529 ? 21.726 0.910 -4.384 1.00 93.00 529 GLY A N 1
ATOM 4324 C CA . GLY A 1 529 ? 21.998 -0.524 -4.318 1.00 93.00 529 GLY A CA 1
ATOM 4325 C C . GLY A 1 529 ? 20.796 -1.344 -3.837 1.00 93.00 529 GLY A C 1
ATOM 4326 O O . GLY A 1 529 ? 19.687 -0.837 -3.723 1.00 93.00 529 GLY A O 1
ATOM 4327 N N . SER A 1 530 ? 21.012 -2.634 -3.598 1.00 93.44 530 SER A N 1
ATOM 4328 C CA . SER A 1 530 ? 20.036 -3.581 -3.038 1.00 93.44 530 SER A CA 1
ATOM 4329 C C . SER A 1 530 ? 20.695 -4.368 -1.915 1.00 93.44 530 SER A C 1
ATOM 4331 O O . SER A 1 530 ? 21.868 -4.717 -2.027 1.00 93.44 530 SER A O 1
ATOM 4333 N N . GLY A 1 531 ? 19.973 -4.634 -0.829 1.00 92.31 531 GLY A N 1
ATOM 4334 C CA . GLY A 1 531 ? 20.504 -5.344 0.337 1.00 92.31 531 GLY A CA 1
ATOM 4335 C C . GLY A 1 531 ? 21.570 -4.559 1.112 1.00 92.31 531 GLY A C 1
ATOM 4336 O O . GLY A 1 531 ? 22.376 -5.152 1.826 1.00 92.31 531 GLY A O 1
ATOM 4337 N N . VAL A 1 532 ? 21.600 -3.232 0.953 1.00 89.88 532 VAL A N 1
ATOM 4338 C CA . VAL A 1 532 ? 22.530 -2.316 1.626 1.00 89.88 532 VAL A CA 1
ATOM 4339 C C . VAL A 1 532 ? 21.735 -1.378 2.528 1.00 89.88 532 VAL A C 1
ATOM 4341 O O . VAL A 1 532 ? 20.670 -0.896 2.143 1.00 89.88 532 VAL A O 1
ATOM 4344 N N . TYR A 1 533 ? 22.257 -1.102 3.726 1.00 87.94 533 TYR A N 1
ATOM 4345 C CA . TYR A 1 533 ? 21.660 -0.119 4.625 1.00 87.94 533 TYR A CA 1
ATOM 4346 C C . TYR A 1 533 ? 21.841 1.290 4.077 1.00 87.94 533 TYR A C 1
ATOM 4348 O O . TYR A 1 533 ? 22.960 1.755 3.854 1.00 87.94 533 TYR A O 1
ATOM 4356 N N . ILE A 1 534 ? 20.724 1.981 3.907 1.00 84.00 534 ILE A N 1
ATOM 4357 C CA . ILE A 1 534 ? 20.670 3.334 3.380 1.00 84.00 534 ILE A CA 1
ATOM 4358 C C . ILE A 1 534 ? 19.850 4.214 4.309 1.00 84.00 534 ILE A C 1
ATOM 4360 O O . ILE A 1 534 ? 18.873 3.784 4.918 1.00 84.00 534 ILE A O 1
ATOM 4364 N N . SER A 1 535 ? 20.251 5.476 4.403 1.00 82.81 535 SER A N 1
ATOM 4365 C CA . SER A 1 535 ? 19.435 6.510 5.021 1.00 82.81 535 SER A CA 1
ATOM 4366 C C . SER A 1 535 ? 19.234 7.626 3.998 1.00 82.81 535 SER A C 1
ATOM 4368 O O . SER A 1 535 ? 20.226 8.206 3.547 1.00 82.81 535 SER A O 1
ATOM 4370 N N . PRO A 1 536 ? 17.988 7.913 3.571 1.00 72.69 536 PRO A N 1
ATOM 4371 C CA . PRO A 1 536 ? 17.729 8.963 2.587 1.00 72.69 536 PRO A CA 1
ATOM 4372 C C . PRO A 1 536 ? 18.144 10.357 3.074 1.00 72.69 536 PRO A C 1
ATOM 4374 O O . PRO A 1 536 ? 18.434 11.227 2.263 1.00 72.69 536 PRO A O 1
ATOM 4377 N N . LEU A 1 537 ? 18.168 10.575 4.394 1.00 73.69 537 LEU A N 1
ATOM 4378 C CA . LEU A 1 537 ? 18.515 11.840 5.043 1.00 73.69 537 LEU A CA 1
ATOM 4379 C C . LEU A 1 537 ? 19.338 11.570 6.312 1.00 73.69 537 LEU A C 1
ATOM 4381 O O . LEU A 1 537 ? 19.053 10.590 6.989 1.00 73.69 537 LEU A O 1
ATOM 4385 N N . PRO A 1 538 ? 20.263 12.459 6.725 1.00 60.75 538 PRO A N 1
ATOM 4386 C CA . PRO A 1 538 ? 21.203 12.222 7.836 1.00 60.75 538 PRO A CA 1
ATOM 4387 C C . PRO A 1 538 ? 20.578 11.841 9.190 1.00 60.75 538 PRO A C 1
ATOM 4389 O O . PRO A 1 538 ? 21.269 11.298 10.045 1.00 60.75 538 PRO A O 1
ATOM 4392 N N . ASN A 1 539 ? 19.282 12.112 9.381 1.00 64.88 539 ASN A N 1
ATOM 4393 C CA . ASN A 1 539 ? 18.555 11.895 10.634 1.00 64.88 539 ASN A CA 1
ATOM 4394 C C . ASN A 1 539 ? 17.458 10.819 10.531 1.00 64.88 539 ASN A C 1
ATOM 4396 O O . ASN A 1 539 ? 16.710 10.634 11.489 1.00 64.88 539 ASN A O 1
ATOM 4400 N N . ASN A 1 540 ? 17.327 10.142 9.385 1.00 72.75 540 ASN A N 1
ATOM 4401 C CA . ASN A 1 540 ? 16.335 9.084 9.201 1.00 72.75 540 ASN A CA 1
ATOM 4402 C C . ASN A 1 540 ? 16.900 7.717 9.599 1.00 72.75 540 ASN A C 1
ATOM 4404 O O . ASN A 1 540 ? 18.109 7.472 9.518 1.00 72.75 540 ASN A O 1
ATOM 4408 N N . LEU A 1 541 ? 15.999 6.826 10.022 1.00 76.56 541 LEU A N 1
ATOM 4409 C CA . LEU A 1 541 ? 16.327 5.436 10.327 1.00 76.56 541 LEU A CA 1
ATOM 4410 C C . LEU A 1 541 ? 16.983 4.777 9.110 1.00 76.56 541 LEU A C 1
ATOM 4412 O O . LEU A 1 541 ? 16.553 4.981 7.974 1.00 76.56 541 LEU A O 1
ATOM 4416 N N . GLN A 1 542 ? 18.041 4.007 9.362 1.00 81.38 542 GLN A N 1
ATOM 4417 C CA . GLN A 1 542 ? 18.648 3.187 8.324 1.00 81.38 542 GLN A CA 1
ATOM 4418 C C . GLN A 1 542 ? 17.692 2.061 7.955 1.00 81.38 542 GLN A C 1
ATOM 4420 O O . GLN A 1 542 ? 17.192 1.344 8.821 1.00 81.38 542 GLN A O 1
ATOM 4425 N N . GLU A 1 543 ? 17.485 1.886 6.661 1.00 84.75 543 GLU A N 1
ATOM 4426 C CA . GLU A 1 543 ? 16.655 0.826 6.117 1.00 84.75 543 GLU A CA 1
ATOM 4427 C C . GLU A 1 543 ? 17.467 0.007 5.121 1.00 84.75 543 GLU A C 1
ATOM 4429 O O . GLU A 1 543 ? 18.324 0.538 4.419 1.00 84.75 543 GLU A O 1
ATOM 4434 N N . CYS A 1 544 ? 17.207 -1.297 5.069 1.00 89.69 544 CYS A N 1
ATOM 4435 C CA . CYS A 1 544 ? 17.799 -2.195 4.088 1.00 89.69 544 CYS A CA 1
ATOM 4436 C C . CYS A 1 544 ? 16.698 -2.623 3.121 1.00 89.69 544 CYS A C 1
ATOM 4438 O O . CYS A 1 544 ? 15.752 -3.305 3.520 1.00 89.69 544 CYS A O 1
ATOM 4440 N N . LEU A 1 545 ? 16.802 -2.177 1.870 1.00 91.75 545 LEU A N 1
ATOM 4441 C CA . LEU A 1 545 ? 15.812 -2.448 0.834 1.00 91.75 545 LEU A CA 1
ATOM 4442 C C . LEU A 1 545 ? 16.388 -3.411 -0.200 1.00 91.75 545 LEU A C 1
ATOM 4444 O O . LEU A 1 545 ? 17.511 -3.247 -0.676 1.00 91.75 545 LEU A O 1
ATOM 4448 N N . TYR A 1 546 ? 15.590 -4.406 -0.559 1.00 94.88 546 TYR A N 1
ATOM 4449 C CA . TYR A 1 546 ? 15.911 -5.396 -1.577 1.00 94.88 546 TYR A CA 1
ATOM 4450 C C . TYR A 1 546 ? 15.188 -5.069 -2.878 1.00 94.88 546 TYR A C 1
ATOM 4452 O O . TYR A 1 546 ? 14.133 -4.426 -2.862 1.00 94.88 546 TYR A O 1
ATOM 4460 N N . THR A 1 547 ? 15.751 -5.471 -4.017 1.00 95.06 547 THR A N 1
ATOM 4461 C CA . THR A 1 547 ? 15.082 -5.313 -5.312 1.00 95.06 547 THR A CA 1
ATOM 4462 C C . THR A 1 547 ? 13.710 -5.963 -5.252 1.00 95.06 547 THR A C 1
ATOM 4464 O O . THR A 1 547 ? 13.578 -7.135 -4.912 1.00 95.06 547 THR A O 1
ATOM 4467 N N . SER A 1 548 ? 12.675 -5.185 -5.524 1.00 96.62 548 SER A N 1
ATOM 4468 C CA . SER A 1 548 ? 11.292 -5.617 -5.375 1.00 96.62 548 SER A CA 1
ATOM 4469 C C . SER A 1 548 ? 10.396 -4.841 -6.317 1.00 96.62 548 SER A C 1
ATOM 4471 O O . SER A 1 548 ? 10.743 -3.758 -6.801 1.00 96.62 548 SER A O 1
ATOM 4473 N N . GLY A 1 549 ? 9.238 -5.412 -6.594 1.00 96.50 549 GLY A N 1
ATOM 4474 C CA . GLY A 1 549 ? 8.266 -4.805 -7.472 1.00 96.50 549 GLY A CA 1
ATOM 4475 C C . GLY A 1 549 ? 7.068 -5.701 -7.670 1.00 96.50 549 GLY A C 1
ATOM 4476 O O . GLY A 1 549 ? 6.790 -6.610 -6.885 1.00 96.50 549 GLY A O 1
ATOM 4477 N N . TYR A 1 550 ? 6.345 -5.429 -8.740 1.00 96.88 550 TYR A N 1
ATOM 4478 C CA . TYR A 1 550 ? 5.238 -6.257 -9.163 1.00 96.88 550 TYR A CA 1
ATOM 4479 C C . TYR A 1 550 ? 5.110 -6.264 -10.679 1.00 96.88 550 TYR A C 1
ATOM 4481 O O . TYR A 1 550 ? 5.408 -5.275 -11.350 1.00 96.88 550 TYR A O 1
ATOM 4489 N N . ILE A 1 551 ? 4.645 -7.393 -11.195 1.00 97.06 551 ILE A N 1
ATOM 4490 C CA . ILE A 1 551 ? 4.246 -7.576 -12.585 1.00 97.06 551 ILE A CA 1
ATOM 4491 C C . ILE A 1 551 ? 2.722 -7.651 -12.648 1.00 97.06 551 ILE A C 1
ATOM 4493 O O . ILE A 1 551 ? 2.086 -8.242 -11.774 1.00 97.06 551 ILE A O 1
ATOM 4497 N N . ILE A 1 552 ? 2.136 -7.007 -13.650 1.00 96.50 552 ILE A N 1
ATOM 4498 C CA . ILE A 1 552 ? 0.707 -7.071 -13.940 1.00 96.50 552 ILE A CA 1
ATOM 4499 C C . ILE A 1 552 ? 0.526 -7.950 -15.171 1.00 96.50 552 ILE A C 1
ATOM 4501 O O . ILE A 1 552 ? 1.114 -7.674 -16.220 1.00 96.50 552 ILE A O 1
ATOM 4505 N N . CYS A 1 553 ? -0.292 -8.990 -15.047 1.00 95.00 553 CYS A N 1
ATOM 4506 C CA . CYS A 1 553 ? -0.625 -9.882 -16.151 1.00 95.00 553 CYS A CA 1
ATOM 4507 C C . CYS A 1 553 ? -2.094 -10.307 -16.116 1.00 95.00 553 CYS A C 1
ATOM 4509 O O . CYS A 1 553 ? -2.766 -10.174 -15.094 1.00 95.00 553 CYS A O 1
ATOM 4511 N N . ARG A 1 554 ? -2.584 -10.825 -17.241 1.00 93.81 554 ARG A N 1
ATOM 4512 C CA . ARG A 1 554 ? -3.893 -11.477 -17.373 1.00 93.81 554 ARG A CA 1
ATOM 4513 C C . ARG A 1 554 ? -3.686 -12.851 -17.968 1.00 93.81 554 ARG A C 1
ATOM 4515 O O . ARG A 1 554 ? -2.823 -13.020 -18.826 1.00 93.81 554 ARG A O 1
ATOM 4522 N N . VAL A 1 555 ? -4.478 -13.816 -17.526 1.00 93.06 555 VAL A N 1
ATOM 4523 C CA . VAL A 1 555 ? -4.448 -15.164 -18.091 1.00 93.06 555 VAL A CA 1
ATOM 4524 C C . VAL A 1 555 ? -5.869 -15.617 -18.347 1.00 93.06 555 VAL A C 1
ATOM 4526 O O . VAL A 1 555 ? -6.713 -15.574 -17.453 1.00 93.06 555 VAL A O 1
ATOM 4529 N N . GLY A 1 556 ? -6.126 -16.067 -19.565 1.00 91.69 556 GLY A N 1
ATOM 4530 C CA . GLY A 1 556 ? -7.416 -16.595 -19.969 1.00 91.69 556 GLY A CA 1
ATOM 4531 C C . GLY A 1 556 ? -7.264 -17.637 -21.061 1.00 91.69 556 GLY A C 1
ATOM 4532 O O . GLY A 1 556 ? -6.216 -17.763 -21.682 1.00 91.69 556 GLY A O 1
ATOM 4533 N N . TRP A 1 557 ? -8.314 -18.407 -21.284 1.00 90.56 557 TRP A N 1
ATOM 4534 C CA . TRP A 1 557 ? -8.383 -19.360 -22.378 1.00 90.56 557 TRP A CA 1
ATOM 4535 C C . TRP A 1 557 ? -8.778 -18.647 -23.673 1.00 90.56 557 TRP A C 1
ATOM 4537 O O . TRP A 1 557 ? -9.652 -17.772 -23.666 1.00 90.56 557 TRP A O 1
ATOM 4547 N N . GLY A 1 558 ? -8.122 -19.026 -24.767 1.00 85.88 558 GLY A N 1
ATOM 4548 C CA . GLY A 1 558 ? -8.410 -18.525 -26.104 1.00 85.88 558 GLY A CA 1
ATOM 4549 C C . GLY A 1 558 ? -9.758 -19.024 -26.624 1.00 85.88 558 GLY A C 1
ATOM 4550 O O . GLY A 1 558 ? -10.351 -19.968 -26.092 1.00 85.88 558 GLY A O 1
ATOM 4551 N N . LEU A 1 559 ? -10.249 -18.376 -27.675 1.00 84.12 559 LEU A N 1
ATOM 4552 C CA . LEU A 1 559 ? -11.509 -18.715 -28.333 1.00 84.12 559 LEU A CA 1
ATOM 4553 C C . LEU A 1 559 ? -11.233 -19.360 -29.691 1.00 84.12 559 LEU A C 1
ATOM 4555 O O . LEU A 1 559 ? -10.342 -18.925 -30.414 1.00 84.12 559 LEU A O 1
ATOM 4559 N N . ASP A 1 560 ? -12.025 -20.369 -30.047 1.00 78.44 560 ASP A N 1
ATOM 4560 C CA . ASP A 1 560 ? -12.064 -20.893 -31.412 1.00 78.44 560 ASP A CA 1
ATOM 4561 C C . ASP A 1 560 ? -12.618 -19.817 -32.360 1.00 78.44 560 ASP A C 1
ATOM 4563 O O . ASP A 1 560 ? -13.726 -19.314 -32.149 1.00 78.44 560 ASP A O 1
ATOM 4567 N N . GLU A 1 561 ? -11.868 -19.480 -33.410 1.00 69.81 561 GLU A N 1
ATOM 4568 C CA . GLU A 1 561 ? -12.246 -18.460 -34.395 1.00 69.81 561 GLU A CA 1
ATOM 4569 C C . GLU A 1 561 ? -13.549 -18.811 -35.134 1.00 69.81 561 GLU A C 1
ATOM 4571 O O . GLU A 1 561 ? -14.274 -17.916 -35.569 1.00 69.81 561 GLU A O 1
ATOM 4576 N N . LEU A 1 562 ? -13.867 -20.105 -35.265 1.00 68.81 562 LEU A N 1
ATOM 4577 C CA . LEU A 1 562 ? -15.018 -20.578 -36.038 1.00 68.81 562 LEU A CA 1
ATOM 4578 C C . LEU A 1 562 ? -16.308 -20.661 -35.214 1.00 68.81 562 LEU A C 1
ATOM 4580 O O . LEU A 1 562 ? -17.377 -20.313 -35.716 1.00 68.81 562 LEU A O 1
ATOM 4584 N N . ASN A 1 563 ? -16.224 -21.122 -33.962 1.00 70.25 563 ASN A N 1
ATOM 4585 C CA . ASN A 1 563 ? -17.401 -21.408 -33.133 1.00 70.25 563 ASN A CA 1
ATOM 4586 C C . ASN A 1 563 ? -17.524 -20.518 -31.886 1.00 70.25 563 ASN A C 1
ATOM 4588 O O . ASN A 1 563 ? -18.531 -20.597 -31.181 1.00 70.25 563 ASN A O 1
ATOM 4592 N N . GLY A 1 564 ? -16.510 -19.700 -31.574 1.00 73.19 564 GLY A N 1
ATOM 4593 C CA . GLY A 1 564 ? -16.461 -18.895 -30.350 1.00 73.19 564 GLY A CA 1
ATOM 4594 C C . GLY A 1 564 ? -16.407 -19.730 -29.066 1.00 73.19 564 GLY A C 1
ATOM 4595 O O . GLY A 1 564 ? -16.678 -19.220 -27.980 1.00 73.19 564 GLY A O 1
ATOM 4596 N N . THR A 1 565 ? -16.103 -21.026 -29.173 1.00 80.88 565 THR A N 1
ATOM 4597 C CA . THR A 1 565 ? -15.981 -21.927 -28.026 1.00 80.88 565 THR A CA 1
ATOM 4598 C C . THR A 1 565 ? -14.660 -21.696 -27.314 1.00 80.88 565 THR A C 1
ATOM 4600 O O . THR A 1 565 ? -13.626 -21.539 -27.958 1.00 80.88 565 THR A O 1
ATOM 4603 N N . ILE A 1 566 ? -14.683 -21.717 -25.983 1.00 83.12 566 ILE A N 1
ATOM 4604 C CA . ILE A 1 566 ? -13.474 -21.573 -25.173 1.00 83.12 566 ILE A CA 1
ATOM 4605 C C . ILE A 1 566 ? -12.603 -22.822 -25.336 1.00 83.12 566 ILE A C 1
ATOM 4607 O O . ILE A 1 566 ? -13.054 -23.939 -25.077 1.00 83.12 566 ILE A O 1
ATOM 4611 N N . LEU A 1 567 ? -11.345 -22.623 -25.724 1.00 83.31 567 LEU A N 1
ATOM 4612 C CA . LEU A 1 567 ? -10.336 -23.666 -25.902 1.00 83.31 567 LEU A CA 1
ATOM 4613 C C . LEU A 1 567 ? -9.700 -24.037 -24.552 1.00 83.31 567 LEU A C 1
ATOM 4615 O O . LEU A 1 567 ? -8.487 -23.945 -24.372 1.00 83.31 567 LEU A O 1
ATOM 4619 N N . ALA A 1 568 ? -10.535 -24.430 -23.587 1.00 82.25 568 ALA A N 1
ATOM 4620 C CA . ALA A 1 568 ? -10.124 -24.804 -22.237 1.00 82.25 568 ALA A CA 1
ATOM 4621 C C . ALA A 1 568 ? -10.235 -26.319 -21.984 1.00 82.25 568 ALA A C 1
ATOM 4623 O O . ALA A 1 568 ? -11.182 -26.957 -22.459 1.00 82.25 568 ALA A O 1
ATOM 4624 N N . PRO A 1 569 ? -9.332 -26.907 -21.176 1.00 77.56 569 PRO A N 1
ATOM 4625 C CA . PRO A 1 569 ? -9.440 -28.289 -20.745 1.00 77.56 569 PRO A CA 1
ATOM 4626 C C . PRO A 1 569 ? -10.762 -28.557 -20.000 1.00 77.56 569 PRO A C 1
ATOM 4628 O O . PRO A 1 569 ? -11.178 -27.742 -19.168 1.00 77.56 569 PRO A O 1
ATOM 4631 N N . PRO A 1 570 ? -11.433 -29.704 -20.232 1.00 70.12 570 PRO A N 1
ATOM 4632 C CA . PRO A 1 570 ? -12.680 -30.032 -19.548 1.00 70.12 570 PRO A CA 1
ATOM 4633 C C . PRO A 1 570 ? -12.484 -30.186 -18.033 1.00 70.12 570 PRO A C 1
ATOM 4635 O O . PRO A 1 570 ? -11.613 -30.939 -17.591 1.00 70.12 570 PRO A O 1
ATOM 4638 N N . ASP A 1 571 ? -13.384 -29.604 -17.234 1.00 61.66 571 ASP A N 1
ATOM 4639 C CA . ASP A 1 571 ? -13.367 -29.667 -15.756 1.00 61.66 571 ASP A CA 1
ATOM 4640 C C . ASP A 1 571 ? -13.313 -31.097 -15.180 1.00 61.66 571 ASP A C 1
ATOM 4642 O O . ASP A 1 571 ? -12.894 -31.325 -14.043 1.00 61.66 571 ASP A O 1
ATOM 4646 N N . LYS A 1 572 ? -13.720 -32.098 -15.971 1.00 47.38 572 LYS A N 1
ATOM 4647 C CA . LYS A 1 572 ? -13.716 -33.518 -15.587 1.00 47.38 572 LYS A CA 1
ATOM 4648 C C . LYS A 1 572 ? -12.314 -34.044 -15.247 1.00 47.38 572 LYS A C 1
ATOM 4650 O O . LYS A 1 572 ? -12.212 -34.963 -14.435 1.00 47.38 572 LYS A O 1
ATOM 4655 N N . TYR A 1 573 ? -11.255 -33.455 -15.805 1.00 50.88 573 TYR A N 1
ATOM 4656 C CA . TYR A 1 573 ? -9.867 -33.860 -15.549 1.00 50.88 573 TYR A CA 1
ATOM 4657 C C . TYR A 1 573 ? -9.273 -33.212 -14.285 1.00 50.88 573 TYR A C 1
ATOM 4659 O O . TYR A 1 573 ? -8.504 -33.862 -13.579 1.00 50.88 573 TYR A O 1
ATOM 4667 N N . ALA A 1 574 ? -9.742 -32.022 -13.884 1.00 50.25 574 ALA A N 1
ATOM 4668 C CA . ALA A 1 574 ? -9.369 -31.398 -12.607 1.00 50.25 574 ALA A CA 1
ATOM 4669 C C . ALA A 1 574 ? -9.838 -32.218 -11.382 1.00 50.25 574 ALA A C 1
ATOM 4671 O O . ALA A 1 574 ? -9.233 -32.180 -10.308 1.00 50.25 574 ALA A O 1
ATOM 4672 N N . ALA A 1 575 ? -10.921 -32.992 -11.535 1.00 41.25 575 ALA A N 1
ATOM 4673 C CA . ALA A 1 575 ? -11.465 -33.860 -10.490 1.00 41.25 575 ALA A CA 1
ATOM 4674 C C . ALA A 1 575 ? -10.731 -35.211 -10.350 1.00 41.25 575 ALA A C 1
ATOM 4676 O O . ALA A 1 575 ? -10.788 -35.821 -9.278 1.00 41.25 575 ALA A O 1
ATOM 4677 N N . GLN A 1 576 ? -10.049 -35.693 -11.397 1.00 42.44 576 GLN A N 1
ATOM 4678 C CA . GLN A 1 576 ? -9.303 -36.957 -11.345 1.00 42.44 576 GLN A CA 1
ATOM 4679 C C . GLN A 1 576 ? -7.994 -36.820 -10.555 1.00 42.44 576 GLN A C 1
ATOM 4681 O O . GLN A 1 576 ? -7.672 -37.720 -9.783 1.00 42.44 576 GLN A O 1
ATOM 4686 N N . GLU A 1 577 ? -7.293 -35.687 -10.632 1.00 44.00 577 GLU A N 1
ATOM 4687 C CA . GLU A 1 577 ? -6.024 -35.497 -9.910 1.00 44.00 577 GLU A CA 1
ATOM 4688 C C . GLU A 1 577 ? -6.175 -35.204 -8.416 1.00 44.00 577 GLU A C 1
ATOM 4690 O O . GLU A 1 577 ? -5.327 -35.631 -7.634 1.00 44.00 577 GLU A O 1
ATOM 4695 N N . LYS A 1 578 ? -7.285 -34.597 -7.964 1.00 42.62 578 LYS A N 1
ATOM 4696 C CA . LYS A 1 578 ? -7.553 -34.480 -6.515 1.00 42.62 578 LYS A CA 1
ATOM 4697 C C . LYS A 1 578 ? -7.585 -35.845 -5.815 1.00 42.62 578 LYS A C 1
ATOM 4699 O O . LYS A 1 578 ? -7.311 -35.910 -4.619 1.00 42.62 578 LYS A O 1
ATOM 4704 N N . ARG A 1 579 ? -7.885 -36.926 -6.548 1.00 36.03 579 ARG A N 1
ATOM 4705 C CA . ARG A 1 579 ? -7.829 -38.306 -6.040 1.00 36.03 579 ARG A CA 1
ATOM 4706 C C . ARG A 1 579 ? -6.411 -38.886 -6.028 1.00 36.03 579 ARG A C 1
ATOM 4708 O O . ARG A 1 579 ? -6.113 -39.662 -5.132 1.00 36.03 579 ARG A O 1
ATOM 4715 N N . TYR A 1 580 ? -5.534 -38.492 -6.951 1.00 40.00 580 TYR A N 1
ATOM 4716 C CA . TYR A 1 580 ? -4.151 -38.989 -7.005 1.00 40.00 580 TYR A CA 1
ATOM 4717 C C . TYR A 1 580 ? -3.174 -38.192 -6.128 1.00 40.00 580 TYR A C 1
ATOM 4719 O O . TYR A 1 580 ? -2.206 -38.761 -5.646 1.00 40.00 580 TYR A O 1
ATOM 4727 N N . ALA A 1 581 ? -3.446 -36.914 -5.841 1.00 36.97 581 ALA A N 1
ATOM 4728 C CA . ALA A 1 581 ? -2.640 -36.104 -4.917 1.00 36.97 581 ALA A CA 1
ATOM 4729 C C . ALA A 1 581 ? -2.934 -36.380 -3.425 1.00 36.97 581 ALA A C 1
ATOM 4731 O O . ALA A 1 581 ? -2.230 -35.884 -2.550 1.00 36.97 581 ALA A O 1
ATOM 4732 N N . THR A 1 582 ? -3.987 -37.149 -3.130 1.00 39.22 582 THR A N 1
ATOM 4733 C CA . THR A 1 582 ? -4.358 -37.600 -1.775 1.00 39.22 582 THR A CA 1
ATOM 4734 C C . THR A 1 582 ? -4.096 -39.094 -1.543 1.00 39.22 582 THR A C 1
ATOM 4736 O O . THR A 1 582 ? -4.505 -39.619 -0.507 1.00 39.22 582 THR A O 1
ATOM 4739 N N . SER A 1 583 ? -3.426 -39.766 -2.490 1.00 31.48 583 SER A N 1
ATOM 4740 C CA . SER A 1 583 ? -3.065 -41.191 -2.423 1.00 31.48 583 SER A CA 1
ATOM 4741 C C . SER A 1 583 ? -1.628 -41.399 -1.967 1.00 31.48 583 SER A C 1
ATOM 4743 O O . SER A 1 583 ? -0.739 -40.749 -2.561 1.00 31.48 583 SER A O 1
#

InterPro domains:
  IPR028928 CC2D2A, N-terminal, C2 domain [PF15625] (399-569)
  IPR041510 Domain of unknown function DUF5523 [PF17661] (4-72)
  IPR052434 Tectonic-like complex component protein [PTHR20837] (5-573)